Protein AF-A0A2G1X7U4-F1 (afdb_monomer_lite)

Radius of gyration: 25.73 Å; chains: 1; bounding box: 68×26×82 Å

Foldseek 3Di:
DEECALNEAQEEAACALPEQDDDPPPPDFSYECALYEYCYEAHNHQYEGAGYHCHLYEHCEEYELDLYEHNEEAHCHNYEANYEYENANYEYCAAYECDNYEHQEEYEPHQYEQNHDPDPDFSYECDQYEHLYEYEQDNYEGQGYEHDCYEANYEYEHHCYEAEEYENHLYEHCEEYELDNYEYCHEYELDNYEDNYEYENDCYEYNAAYACANYEANEEYEHALYEQNHDDPPDASAEHHQYEALEEYHCHNYEGAGYEQANYEALYEYHLAQYEHNEEAENHLYEHNEEYANDNYEYQYEYELDNYEALYEYHHDNYEYCAAYEPANYEHNEEYENALYEQNHDPPPPDFSYECHLYEHNYEAECHNYDGPGYHCHNYYYNDHYD

Secondary structure (DSSP, 8-state):
-EE-TT-EE-S-EE-TT-EE-----SS--SEE-TT-EE-S-EE-TT-EESSEE-TT-EESS-EE-TT-EESS-EE-TT-EE-S-EE-TT-EESS-EE-TT-EE-S-EE-TT-EE---SSSS-SEE-TT-EESS-EE-TT-EEEEEE-TT-EE-S-EE-TT-EEEEEE-TT-EE-S-EE-TT-EESS-EE-TT-EE-S-EE-TT-EESS-EE-TT-EE-S-EE-TT-EE--S-TTS-SEE-TT-EESS-EE-TT-EESSEE-TT-EESS-EE-TT-EESS-EE-TT-EESS-EE-TT-EESS-EE-TT-EE-S-EE-TT-EESS-EE-TT-EE-S-EE-TT-EE---S-SSS-SEE-TT-EE-S-EE-TT-B-SSEE-TT-EESS-B-

Structure (mmCIF, N/CA/C/O backbone):
data_AF-A0A2G1X7U4-F1
#
_entry.id   AF-A0A2G1X7U4-F1
#
loop_
_atom_site.group_PDB
_atom_site.id
_atom_site.type_symbol
_atom_site.label_atom_id
_atom_site.label_alt_id
_atom_site.label_comp_id
_atom_site.label_asym_id
_atom_site.label_entity_id
_atom_site.label_seq_id
_atom_site.pdbx_PDB_ins_code
_atom_site.Cartn_x
_atom_site.Cartn_y
_atom_site.Cartn_z
_atom_site.occupancy
_atom_site.B_iso_or_equiv
_atom_site.auth_seq_id
_atom_site.auth_comp_id
_atom_site.auth_asym_id
_atom_site.auth_atom_id
_atom_site.pdbx_PDB_model_num
ATOM 1 N N . ASP A 1 1 ? -12.579 -4.148 39.916 1.00 78.19 1 ASP A N 1
ATOM 2 C CA . ASP A 1 1 ? -13.042 -5.517 39.598 1.00 78.19 1 ASP A CA 1
ATOM 3 C C . ASP A 1 1 ? -14.572 -5.577 39.522 1.00 78.19 1 ASP A C 1
ATOM 5 O O . ASP A 1 1 ? -15.274 -5.595 40.541 1.00 78.19 1 ASP A O 1
ATOM 9 N N . ALA A 1 2 ? -15.110 -5.588 38.304 1.00 86.88 2 ALA A N 1
ATOM 10 C CA . ALA A 1 2 ? -16.515 -5.821 37.986 1.00 86.88 2 ALA A CA 1
ATOM 11 C C . ALA A 1 2 ? -16.632 -6.955 36.954 1.00 86.88 2 ALA A C 1
ATOM 13 O O . ALA A 1 2 ? -15.962 -6.942 35.933 1.00 86.88 2 ALA A O 1
ATOM 14 N N . ALA A 1 3 ? -17.506 -7.935 37.195 1.00 91.69 3 ALA A N 1
ATOM 15 C CA . ALA A 1 3 ? -17.655 -9.085 36.303 1.00 91.69 3 ALA A CA 1
ATOM 16 C C . ALA A 1 3 ? -19.049 -9.131 35.665 1.00 91.69 3 ALA A C 1
ATOM 18 O O . ALA A 1 3 ? -20.059 -9.331 36.349 1.00 91.69 3 ALA A O 1
ATOM 19 N N . PHE A 1 4 ? -19.077 -8.990 34.344 1.00 95.19 4 PHE A N 1
ATOM 20 C CA . PHE A 1 4 ? -20.229 -9.146 33.456 1.00 95.19 4 PHE A CA 1
ATOM 21 C C . PHE A 1 4 ? -20.041 -10.311 32.475 1.00 95.19 4 PHE A C 1
ATOM 23 O O . PHE A 1 4 ? -20.753 -10.393 31.476 1.00 95.19 4 PHE A O 1
ATOM 30 N N . GLU A 1 5 ? -19.125 -11.233 32.774 1.00 95.25 5 GLU A N 1
ATOM 31 C CA . GLU A 1 5 ? -18.880 -12.425 31.965 1.00 95.25 5 GLU A CA 1
ATOM 32 C C . GLU A 1 5 ? -20.196 -13.187 31.688 1.00 95.25 5 GLU A C 1
ATOM 34 O O . GLU A 1 5 ? -20.953 -13.525 32.612 1.00 95.25 5 GLU A O 1
ATOM 39 N N . ARG A 1 6 ? -20.488 -13.462 30.409 1.00 96.62 6 ARG A N 1
ATOM 40 C CA . ARG A 1 6 ? -21.728 -14.098 29.917 1.00 96.62 6 ARG A CA 1
ATOM 41 C C . ARG A 1 6 ? -23.016 -13.380 30.341 1.00 96.62 6 ARG A C 1
ATOM 43 O O . ARG A 1 6 ? -24.091 -13.993 30.378 1.00 96.62 6 ARG A O 1
ATOM 50 N N . ALA A 1 7 ? -22.947 -12.098 30.700 1.00 98.06 7 ALA A N 1
ATOM 51 C CA . ALA A 1 7 ? -24.128 -11.303 31.006 1.00 98.06 7 ALA A CA 1
ATOM 52 C C . ALA A 1 7 ? -24.942 -11.028 29.736 1.00 98.06 7 ALA A C 1
ATOM 54 O O . ALA A 1 7 ? -24.425 -10.992 28.626 1.00 98.06 7 ALA A O 1
ATOM 55 N N . THR A 1 8 ? -26.245 -10.805 29.896 1.00 98.56 8 THR A N 1
ATOM 56 C CA . THR A 1 8 ? -27.105 -10.353 28.797 1.00 98.56 8 THR A CA 1
ATOM 57 C C . THR A 1 8 ? -27.732 -9.017 29.155 1.00 98.56 8 THR A C 1
ATOM 59 O O . THR A 1 8 ? -28.554 -8.930 30.072 1.00 98.56 8 THR A O 1
ATOM 62 N N . PHE A 1 9 ? -27.393 -7.989 28.388 1.00 98.31 9 PHE A N 1
ATOM 63 C CA . PHE A 1 9 ? -27.995 -6.666 28.449 1.00 98.31 9 PHE A CA 1
ATOM 64 C C . PHE A 1 9 ? -29.134 -6.603 27.427 1.00 98.31 9 PHE A C 1
ATOM 66 O O . PHE A 1 9 ? -28.930 -6.391 26.236 1.00 98.31 9 PHE A O 1
ATOM 73 N N . ALA A 1 10 ? -30.358 -6.869 27.892 1.00 97.94 10 ALA A N 1
ATOM 74 C CA . ALA A 1 10 ? -31.540 -6.977 27.026 1.00 97.94 10 ALA A CA 1
ATOM 75 C C . ALA A 1 10 ? -32.120 -5.625 26.559 1.00 97.94 10 ALA A C 1
ATOM 77 O O . ALA A 1 10 ? -33.026 -5.606 25.730 1.00 97.94 10 ALA A O 1
ATOM 78 N N . GLY A 1 11 ? -31.662 -4.521 27.141 1.00 98.00 11 GLY A N 1
ATOM 79 C CA . GLY A 1 11 ? -31.997 -3.155 26.747 1.00 98.00 11 GLY A CA 1
ATOM 80 C C . GLY A 1 11 ? -30.747 -2.290 26.852 1.00 98.00 11 GLY A C 1
ATOM 81 O O . GLY A 1 11 ? -29.691 -2.811 27.211 1.00 98.00 11 GLY A O 1
ATOM 82 N N . VAL A 1 12 ? -30.888 -0.993 26.571 1.00 98.31 12 VAL A N 1
ATOM 83 C CA . VAL A 1 12 ? -29.768 -0.038 26.539 1.00 98.31 12 VAL A CA 1
ATOM 84 C C . VAL A 1 12 ? -28.864 -0.173 27.771 1.00 98.31 12 VAL A C 1
ATOM 86 O O . VAL A 1 12 ? -29.335 -0.059 28.910 1.00 98.31 12 VAL A O 1
ATOM 89 N N . ALA A 1 13 ? -27.571 -0.396 27.533 1.00 98.06 13 ALA A N 1
ATOM 90 C CA . ALA A 1 13 ? -26.530 -0.474 28.549 1.00 98.06 13 ALA A CA 1
ATOM 91 C C . ALA A 1 13 ? -25.643 0.770 28.458 1.00 98.06 13 ALA A C 1
ATOM 93 O O . ALA A 1 13 ? -24.971 0.988 27.460 1.00 98.06 13 ALA A O 1
ATOM 94 N N . SER A 1 14 ? -25.657 1.600 29.500 1.00 97.94 14 SER A N 1
ATOM 95 C CA . SER A 1 14 ? -24.893 2.848 29.537 1.00 97.94 14 SER A CA 1
ATOM 96 C C . SER A 1 14 ? -23.830 2.782 30.625 1.00 97.94 14 SER A C 1
ATOM 98 O O . SER A 1 14 ? -24.159 2.756 31.812 1.00 97.94 14 SER A O 1
ATOM 100 N N . PHE A 1 15 ? -22.579 2.860 30.196 1.00 97.62 15 PHE A N 1
ATOM 101 C CA . PHE A 1 15 ? -21.357 2.999 30.984 1.00 97.62 15 PHE A CA 1
ATOM 102 C C . PHE A 1 15 ? -20.657 4.337 30.709 1.00 97.62 15 PHE A C 1
ATOM 104 O O . PHE A 1 15 ? -19.469 4.476 30.967 1.00 97.62 15 PHE A O 1
ATOM 111 N N . ARG A 1 16 ? -21.387 5.338 30.198 1.00 97.81 16 ARG A N 1
ATOM 112 C CA . ARG A 1 16 ? -20.843 6.678 29.943 1.00 97.81 16 ARG A CA 1
ATOM 113 C C . ARG A 1 16 ? -20.094 7.235 31.151 1.00 97.81 16 ARG A C 1
ATOM 115 O O . ARG A 1 16 ? -20.699 7.388 32.218 1.00 97.81 16 ARG A O 1
ATOM 122 N N . GLY A 1 17 ? -18.829 7.603 30.961 1.00 96.31 17 GLY A N 1
ATOM 123 C CA . GLY A 1 17 ? -17.987 8.157 32.023 1.00 96.31 17 GLY A CA 1
ATOM 124 C C . GLY A 1 17 ? -17.745 7.201 33.191 1.00 96.31 17 GLY A C 1
ATOM 125 O O . GLY A 1 17 ? -17.478 7.669 34.297 1.00 96.31 17 GLY A O 1
ATOM 126 N N . ALA A 1 18 ? -17.964 5.896 33.006 1.00 96.25 18 ALA A N 1
ATOM 127 C CA . ALA A 1 18 ? -17.660 4.908 34.026 1.00 96.25 18 ALA A CA 1
ATOM 128 C C . ALA A 1 18 ? -16.146 4.719 34.115 1.00 96.25 18 ALA A C 1
ATOM 130 O O . ALA A 1 18 ? -15.477 4.632 33.096 1.00 96.25 18 ALA A O 1
ATOM 131 N N . GLU A 1 19 ? -15.644 4.631 35.338 1.00 95.00 19 GLU A N 1
ATOM 132 C CA . GLU A 1 19 ? -14.240 4.376 35.641 1.00 95.00 19 GLU A CA 1
ATOM 133 C C . GLU A 1 19 ? -14.145 2.970 36.238 1.00 95.00 19 GLU A C 1
ATOM 135 O O . GLU A 1 19 ? -14.834 2.652 37.221 1.00 95.00 19 GLU A O 1
ATOM 140 N N . PHE A 1 20 ? -13.340 2.118 35.613 1.00 89.88 20 PHE A N 1
ATOM 141 C CA . PHE A 1 20 ? -13.074 0.751 36.038 1.00 89.88 20 PHE A CA 1
ATOM 142 C C . PHE A 1 20 ? -11.609 0.635 36.469 1.00 89.88 20 PHE A C 1
ATOM 144 O O . PHE A 1 20 ? -10.761 0.208 35.698 1.00 89.88 20 PHE A O 1
ATOM 151 N N . ASP A 1 21 ? -11.352 1.020 37.720 1.00 82.06 21 ASP A N 1
ATOM 152 C CA . ASP A 1 21 ? -10.049 0.924 38.393 1.00 82.06 21 ASP A CA 1
ATOM 153 C C . ASP A 1 21 ? -10.112 -0.185 39.464 1.00 82.06 21 ASP A C 1
ATOM 155 O O . ASP A 1 21 ? -10.960 -0.154 40.375 1.00 82.06 21 ASP A O 1
ATOM 159 N N . GLY A 1 22 ? -9.274 -1.215 39.332 1.00 69.56 22 GLY A N 1
ATOM 160 C CA . GLY A 1 22 ? -9.121 -2.299 40.302 1.00 69.56 22 GLY A CA 1
ATOM 161 C C . GLY A 1 22 ? -7.674 -2.425 40.785 1.00 69.56 22 GLY A C 1
ATOM 162 O O . GLY A 1 22 ? -6.702 -2.296 40.058 1.00 69.56 22 GLY A O 1
ATOM 163 N N . GLY A 1 23 ? -7.512 -2.617 42.098 1.00 58.34 23 GLY A N 1
ATOM 164 C CA . GLY A 1 23 ? -6.202 -2.547 42.764 1.00 58.34 23 GLY A CA 1
ATOM 165 C C . GLY A 1 23 ? -5.520 -3.897 43.005 1.00 58.34 23 GLY A C 1
ATOM 166 O O . GLY A 1 23 ? -4.419 -3.938 43.577 1.00 58.34 23 GLY A O 1
ATOM 167 N N . ASP A 1 24 ? -6.168 -5.007 42.650 1.00 56.66 24 ASP A N 1
ATOM 168 C CA . ASP A 1 24 ? -5.635 -6.345 42.880 1.00 56.66 24 ASP A CA 1
ATOM 169 C C . ASP A 1 24 ? -4.816 -6.774 41.655 1.00 56.66 24 ASP A C 1
ATOM 171 O O . ASP A 1 24 ? -5.318 -7.348 40.704 1.00 56.66 24 ASP A O 1
ATOM 175 N N . ASN A 1 25 ? -3.506 -6.499 41.738 1.00 51.19 25 ASN A N 1
ATOM 176 C CA . ASN A 1 25 ? -2.413 -6.845 40.810 1.00 51.19 25 ASN A CA 1
ATOM 177 C C . ASN A 1 25 ? -2.255 -8.373 40.562 1.00 51.19 25 ASN A C 1
ATOM 179 O O . ASN A 1 25 ? -1.160 -8.935 40.714 1.00 51.19 25 ASN A O 1
ATOM 183 N N . VAL A 1 26 ? -3.340 -9.106 40.313 1.00 49.91 26 VAL A N 1
ATOM 184 C CA . VAL A 1 26 ? -3.376 -10.570 40.335 1.00 49.91 26 VAL A CA 1
ATOM 185 C C . VAL A 1 26 ? -4.228 -11.140 39.198 1.00 49.91 26 VAL A C 1
ATOM 187 O O . VAL A 1 26 ? -5.136 -11.912 39.447 1.00 49.91 26 VAL A O 1
ATOM 190 N N . ARG A 1 27 ? -3.822 -10.900 37.946 1.00 51.09 27 ARG A N 1
ATOM 191 C CA . ARG A 1 27 ? -4.238 -11.690 36.762 1.00 51.09 27 ARG A CA 1
ATOM 192 C C . ARG A 1 27 ? -5.734 -11.681 36.396 1.00 51.09 27 ARG A C 1
ATOM 194 O O . ARG A 1 27 ? -6.113 -12.503 35.568 1.00 51.09 27 ARG A O 1
ATOM 201 N N . ASP A 1 28 ? -6.545 -10.826 37.006 1.00 59.38 28 ASP A N 1
ATOM 202 C CA . ASP A 1 28 ? -7.973 -10.701 36.713 1.00 59.38 28 ASP A CA 1
ATOM 203 C C . ASP A 1 28 ? -8.218 -9.289 36.153 1.00 59.38 28 ASP A C 1
ATOM 205 O O . ASP A 1 28 ? -7.684 -8.326 36.701 1.00 59.38 28 ASP A O 1
ATOM 209 N N . ASP A 1 29 ? -8.996 -9.179 35.073 1.00 68.62 29 ASP A N 1
ATOM 210 C CA . ASP A 1 29 ? -9.354 -7.897 34.451 1.00 68.62 29 ASP A CA 1
ATOM 211 C C . ASP A 1 29 ? -10.144 -7.011 35.432 1.00 68.62 29 ASP A C 1
ATOM 213 O O . ASP A 1 29 ? -11.029 -7.497 36.155 1.00 68.62 29 ASP A O 1
ATOM 217 N N . ASP A 1 30 ? -9.914 -5.694 35.424 1.00 85.00 30 ASP A N 1
ATOM 218 C CA . ASP A 1 30 ? -10.662 -4.769 36.287 1.00 85.00 30 ASP A CA 1
ATOM 219 C C . ASP A 1 30 ? -12.137 -4.728 35.932 1.00 85.00 30 ASP A C 1
ATOM 221 O O . ASP A 1 30 ? -13.002 -4.560 36.808 1.00 85.00 30 ASP A O 1
ATOM 225 N N . VAL A 1 31 ? -12.429 -4.933 34.651 1.00 92.62 31 VAL A N 1
ATOM 226 C CA . VAL A 1 31 ? -13.755 -5.273 34.175 1.00 92.62 31 VAL A CA 1
ATOM 227 C C . VAL A 1 31 ? -13.698 -6.358 33.108 1.00 92.62 31 VAL A C 1
ATOM 229 O O . VAL A 1 31 ? -12.947 -6.277 32.144 1.00 92.62 31 VAL A O 1
ATOM 232 N N . THR A 1 32 ? -14.562 -7.362 33.249 1.00 94.56 32 THR A N 1
ATOM 233 C CA . THR A 1 32 ? -14.768 -8.369 32.204 1.00 94.56 32 THR A CA 1
ATOM 234 C C . THR A 1 32 ? -16.203 -8.350 31.691 1.00 94.56 32 THR A C 1
ATOM 236 O O . THR A 1 32 ? -17.170 -8.433 32.454 1.00 94.56 32 THR A O 1
ATOM 239 N N . PHE A 1 33 ? -16.325 -8.259 30.376 1.00 97.56 33 PHE A N 1
ATOM 240 C CA . PHE A 1 33 ? -17.496 -8.451 29.532 1.00 97.56 33 PHE A CA 1
ATOM 241 C C . PHE A 1 33 ? -17.323 -9.678 28.625 1.00 97.56 33 PHE A C 1
ATOM 243 O O . PHE A 1 33 ? -18.031 -9.792 27.625 1.00 97.56 33 PHE A O 1
ATOM 250 N N . ALA A 1 34 ? -16.424 -10.604 28.973 1.00 97.62 34 ALA A N 1
ATOM 251 C CA . ALA A 1 34 ? -16.176 -11.790 28.165 1.00 97.62 34 ALA A CA 1
ATOM 252 C C . ALA A 1 34 ? -17.476 -12.580 27.914 1.00 97.62 34 ALA A C 1
ATOM 254 O O . ALA A 1 34 ? -18.278 -12.797 28.831 1.00 97.62 34 ALA A O 1
ATOM 255 N N . ASP A 1 35 ? -17.727 -12.969 26.666 1.00 98.31 35 ASP A N 1
ATOM 256 C CA . ASP A 1 35 ? -18.961 -13.606 26.186 1.00 98.31 35 ASP A CA 1
ATOM 257 C C . ASP A 1 35 ? -20.264 -12.831 26.516 1.00 98.31 35 ASP A C 1
ATOM 259 O O . ASP A 1 35 ? -21.364 -13.406 26.518 1.00 98.31 35 ASP A O 1
ATOM 263 N N . ALA A 1 36 ? -20.196 -11.541 26.866 1.00 98.62 36 ALA A N 1
ATOM 264 C CA . ALA A 1 36 ? -21.387 -10.754 27.171 1.00 98.62 36 ALA A CA 1
ATOM 265 C C . ALA A 1 36 ? -22.186 -10.448 25.897 1.00 98.62 36 ALA A C 1
ATOM 267 O O . ALA A 1 36 ? -21.638 -10.200 24.828 1.00 98.62 36 ALA A O 1
ATOM 268 N N . ALA A 1 37 ? -23.512 -10.418 26.014 1.00 98.69 37 ALA A N 1
ATOM 269 C CA . ALA A 1 37 ? -24.413 -10.109 24.910 1.00 98.69 37 ALA A CA 1
ATOM 270 C C . ALA A 1 37 ? -25.155 -8.790 25.155 1.00 98.69 37 ALA A C 1
ATOM 272 O O . ALA A 1 37 ? -25.981 -8.688 26.069 1.00 98.69 37 ALA A O 1
ATOM 273 N N . PHE A 1 38 ? -24.917 -7.807 24.293 1.00 98.75 38 PHE A N 1
ATOM 274 C CA . PHE A 1 38 ? -25.607 -6.523 24.240 1.00 98.75 38 PHE A CA 1
ATOM 275 C C . PHE A 1 38 ? -26.656 -6.561 23.127 1.00 98.75 38 PHE A C 1
ATOM 277 O O . PHE A 1 38 ? -26.349 -6.438 21.943 1.00 98.75 38 PHE A O 1
ATOM 284 N N . ALA A 1 39 ? -27.918 -6.786 23.503 1.00 98.50 39 ALA A N 1
ATOM 285 C CA . ALA A 1 39 ? -29.023 -6.927 22.548 1.00 98.50 39 ALA A CA 1
ATOM 286 C C . ALA A 1 39 ? -29.573 -5.578 22.042 1.00 98.50 39 ALA A C 1
ATOM 288 O O . ALA A 1 39 ? -30.349 -5.543 21.083 1.00 98.50 39 ALA A O 1
ATOM 289 N N . ASP A 1 40 ? -29.211 -4.493 22.718 1.00 98.50 40 ASP A N 1
ATOM 290 C CA . ASP A 1 40 ? -29.579 -3.112 22.417 1.00 98.50 40 ASP A CA 1
ATOM 291 C C . ASP A 1 40 ? -28.322 -2.227 22.515 1.00 98.50 40 ASP A C 1
ATOM 293 O O . ASP A 1 40 ? -27.234 -2.752 22.748 1.00 98.50 40 ASP A O 1
ATOM 297 N N . GLU A 1 41 ? -28.461 -0.917 22.314 1.00 98.56 41 GLU A N 1
ATOM 298 C CA . GLU A 1 41 ? -27.335 0.034 22.319 1.00 98.56 41 GLU A CA 1
ATOM 299 C C . GLU A 1 41 ? -26.428 -0.119 23.557 1.00 98.56 41 GLU A C 1
ATOM 301 O O . GLU A 1 41 ? -26.911 -0.204 24.696 1.00 98.56 41 GLU A O 1
ATOM 306 N N . ALA A 1 42 ? -25.113 -0.131 23.322 1.00 98.69 42 ALA A N 1
ATOM 307 C CA . ALA A 1 42 ? -24.078 -0.178 24.352 1.00 98.69 42 ALA A CA 1
ATOM 308 C C . ALA A 1 42 ? -23.234 1.102 24.289 1.00 98.69 42 ALA A C 1
ATOM 310 O O . ALA A 1 42 ? -22.624 1.407 23.270 1.00 98.69 42 ALA A O 1
ATOM 311 N N . ASP A 1 43 ? -23.223 1.871 25.371 1.00 98.69 43 ASP A N 1
ATOM 312 C CA . ASP A 1 43 ? -22.647 3.215 25.389 1.00 98.69 43 ASP A CA 1
ATOM 313 C C . ASP A 1 43 ? -21.561 3.326 26.461 1.00 98.69 43 ASP A C 1
ATOM 315 O O . ASP A 1 43 ? -21.864 3.476 27.647 1.00 98.69 43 ASP A O 1
ATOM 319 N N . PHE A 1 44 ? -20.305 3.256 26.031 1.00 98.56 44 PHE A N 1
ATOM 320 C CA . PHE A 1 44 ? -19.091 3.418 26.830 1.00 98.56 44 PHE A CA 1
ATOM 321 C C . PHE A 1 44 ? -18.443 4.791 26.623 1.00 98.56 44 PHE A C 1
ATOM 323 O O . PHE A 1 44 ? -17.288 4.967 26.978 1.00 98.56 44 PHE A O 1
ATOM 330 N N . TYR A 1 45 ? -19.156 5.782 26.079 1.00 98.38 45 TYR A N 1
ATOM 331 C CA . TYR A 1 45 ? -18.591 7.106 25.804 1.00 98.38 45 TYR A CA 1
ATOM 332 C C . TYR A 1 45 ? -17.830 7.695 27.007 1.00 98.38 45 TYR A C 1
ATOM 334 O O . TYR A 1 45 ? -18.411 7.847 28.092 1.00 98.38 45 TYR A O 1
ATOM 342 N N . CYS A 1 46 ? -16.567 8.076 26.803 1.00 97.88 46 CYS A N 1
ATOM 343 C CA . CYS A 1 46 ? -15.656 8.563 27.848 1.00 97.88 46 CYS A CA 1
ATOM 344 C C . CYS A 1 46 ? -15.485 7.628 29.058 1.00 97.88 46 CYS A C 1
ATOM 346 O O . CYS A 1 46 ? -15.247 8.115 30.161 1.00 97.88 46 CYS A O 1
ATOM 348 N N . ALA A 1 47 ? -15.676 6.318 28.906 1.00 97.94 47 ALA A N 1
ATOM 349 C CA . ALA A 1 47 ? -15.312 5.369 29.951 1.00 97.94 47 ALA A CA 1
ATOM 350 C C . ALA A 1 47 ? -13.783 5.242 30.065 1.00 97.94 47 ALA A C 1
ATOM 352 O O . ALA A 1 47 ? -13.065 5.358 29.071 1.00 97.94 47 ALA A O 1
ATOM 353 N N . GLU A 1 48 ? -13.319 5.000 31.284 1.00 97.44 48 GLU A N 1
ATOM 354 C CA . GLU A 1 48 ? -11.915 4.794 31.630 1.00 97.44 48 GLU A CA 1
ATOM 355 C C . GLU A 1 48 ? -11.744 3.353 32.119 1.00 97.44 48 GLU A C 1
ATOM 357 O O . GLU A 1 48 ? -12.483 2.888 32.998 1.00 97.44 48 GLU A O 1
ATOM 362 N N . PHE A 1 49 ? -10.787 2.650 31.528 1.00 94.38 49 PHE A N 1
ATOM 363 C CA . PHE A 1 49 ? -10.461 1.262 31.813 1.00 94.38 49 PHE A CA 1
ATOM 364 C C . PHE A 1 49 ? -8.985 1.163 32.169 1.00 94.38 49 PHE A C 1
ATOM 366 O O . PHE A 1 49 ? -8.153 1.671 31.426 1.00 94.38 49 PHE A O 1
ATOM 373 N N . GLU A 1 50 ? -8.656 0.497 33.271 1.00 90.81 50 GLU A N 1
ATOM 374 C CA . GLU A 1 50 ? -7.279 0.064 33.505 1.00 90.81 50 GLU A CA 1
ATOM 375 C C . GLU A 1 50 ? -7.053 -1.261 32.751 1.00 90.81 50 GLU A C 1
ATOM 377 O O . GLU A 1 50 ? -6.446 -1.216 31.696 1.00 90.81 50 GLU A O 1
ATOM 382 N N . TYR A 1 51 ? -7.665 -2.387 33.133 1.00 89.81 51 TYR A N 1
ATOM 383 C CA . TYR A 1 51 ? -7.720 -3.598 32.282 1.00 89.81 51 TYR A CA 1
ATOM 384 C C . TYR A 1 51 ? -9.161 -3.957 31.903 1.00 89.81 51 TYR A C 1
ATOM 386 O O . TYR A 1 51 ? -10.031 -4.074 32.779 1.00 89.81 51 TYR A O 1
ATOM 394 N N . ALA A 1 52 ? -9.437 -4.164 30.612 1.00 93.81 52 ALA A N 1
ATOM 395 C CA . ALA A 1 52 ? -10.785 -4.472 30.142 1.00 93.81 52 ALA A CA 1
ATOM 396 C C . ALA A 1 52 ? -10.837 -5.609 29.126 1.00 93.81 52 ALA A C 1
ATOM 398 O O . ALA A 1 52 ? -10.245 -5.557 28.053 1.00 93.81 52 ALA A O 1
ATOM 399 N N . ASN A 1 53 ? -11.667 -6.599 29.441 1.00 95.94 53 ASN A N 1
ATOM 400 C CA . ASN A 1 53 ? -11.860 -7.779 28.615 1.00 95.94 53 ASN A CA 1
ATOM 401 C C . ASN A 1 53 ? -13.258 -7.800 27.992 1.00 95.94 53 ASN A C 1
ATOM 403 O O . ASN A 1 53 ? -14.267 -7.869 28.691 1.00 95.94 53 ASN A O 1
ATOM 407 N N . PHE A 1 54 ? -13.308 -7.781 26.670 1.00 98.12 54 PHE A N 1
ATOM 408 C CA . PHE A 1 54 ? -14.474 -7.909 25.801 1.00 98.12 54 PHE A CA 1
ATOM 409 C C . PHE A 1 54 ? -14.380 -9.151 24.895 1.00 98.12 54 PHE A C 1
ATOM 4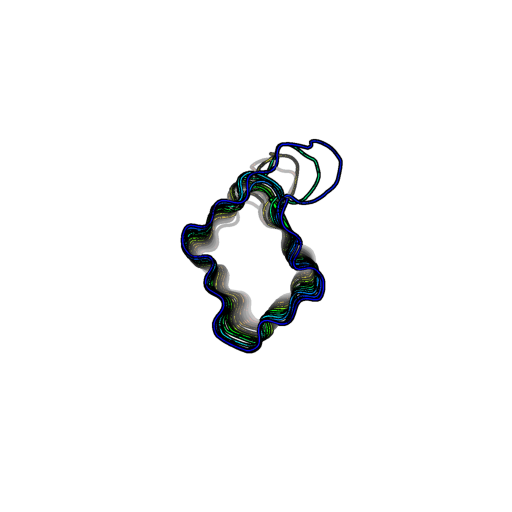11 O O . PHE A 1 54 ? -15.090 -9.220 23.889 1.00 98.12 54 PHE A O 1
ATOM 418 N N . GLU A 1 55 ? -13.557 -10.143 25.252 1.00 98.31 55 GLU A N 1
ATOM 419 C CA . GLU A 1 55 ? -13.367 -11.380 24.490 1.00 98.31 55 GLU A CA 1
ATOM 420 C C . GLU A 1 55 ? -14.721 -12.047 24.192 1.00 98.31 55 GLU A C 1
ATOM 422 O O . GLU A 1 55 ? -15.524 -12.308 25.091 1.00 98.31 55 GLU A O 1
ATOM 427 N N . GLY A 1 56 ? -15.030 -12.295 22.922 1.00 98.56 56 GLY A N 1
ATOM 428 C CA . GLY A 1 56 ? -16.283 -12.927 22.500 1.00 98.56 56 GLY A CA 1
ATOM 429 C C . GLY A 1 56 ? -17.553 -12.106 22.776 1.00 98.56 56 GLY A C 1
ATOM 430 O O . GLY A 1 56 ? -18.667 -12.617 22.602 1.00 98.56 56 GLY A O 1
ATOM 431 N N . ALA A 1 57 ? -17.436 -10.845 23.210 1.00 98.75 57 ALA A N 1
ATOM 432 C CA . ALA A 1 57 ? -18.588 -9.987 23.458 1.00 98.75 57 ALA A CA 1
ATOM 433 C C . ALA A 1 57 ? -19.354 -9.712 22.154 1.00 98.75 57 ALA A C 1
ATOM 435 O O . ALA A 1 57 ? -18.781 -9.475 21.092 1.00 98.75 57 ALA A O 1
ATOM 436 N N . ALA A 1 58 ? -20.683 -9.724 22.224 1.00 98.88 58 ALA A N 1
ATOM 437 C CA . ALA A 1 58 ? -21.558 -9.557 21.072 1.00 98.88 58 ALA A CA 1
ATOM 438 C C . ALA A 1 58 ? -22.406 -8.288 21.193 1.00 98.88 58 ALA A C 1
ATOM 440 O O . ALA A 1 58 ? -23.223 -8.166 22.108 1.00 98.88 58 ALA A O 1
ATOM 441 N N . PHE A 1 59 ? -22.284 -7.390 20.216 1.00 98.81 59 PHE A N 1
ATOM 442 C CA . PHE A 1 59 ? -23.014 -6.125 20.133 1.00 98.81 59 PHE A CA 1
ATOM 443 C C . PHE A 1 59 ? -24.005 -6.161 18.962 1.00 98.81 59 PHE A C 1
ATOM 445 O O . PHE A 1 59 ? -23.624 -6.071 17.799 1.00 98.81 59 PHE A O 1
ATOM 452 N N . GLU A 1 60 ? -25.299 -6.340 19.246 1.00 98.69 60 GLU A N 1
ATOM 453 C CA . GLU A 1 60 ? -26.358 -6.483 18.224 1.00 98.69 60 GLU A CA 1
ATOM 454 C C . GLU A 1 60 ? -26.821 -5.146 17.620 1.00 98.69 60 GLU A C 1
ATOM 456 O O . GLU A 1 60 ? -27.483 -5.105 16.580 1.00 98.69 60 GLU A O 1
ATOM 461 N N . ARG A 1 61 ? -26.536 -4.052 18.319 1.00 98.62 61 ARG A N 1
ATOM 462 C CA . ARG A 1 61 ? -26.917 -2.668 18.015 1.00 98.62 61 ARG A CA 1
ATOM 463 C C . ARG A 1 61 ? -25.687 -1.773 18.170 1.00 98.62 61 ARG A C 1
ATOM 465 O O . ARG A 1 61 ? -24.651 -2.298 18.576 1.00 98.62 61 ARG A O 1
ATOM 472 N N . PRO A 1 62 ? -25.776 -0.475 17.825 1.00 98.75 62 PRO A N 1
ATOM 473 C CA . PRO A 1 62 ? -24.620 0.401 17.895 1.00 98.75 62 PRO A CA 1
ATOM 474 C C . PRO A 1 62 ? -23.898 0.334 19.245 1.00 98.75 62 PRO A C 1
ATOM 476 O O . PRO A 1 62 ? -24.544 0.344 20.301 1.00 98.75 62 PRO A O 1
ATOM 479 N N . ALA A 1 63 ? -22.572 0.241 19.181 1.00 98.69 63 ALA A N 1
ATOM 480 C CA . ALA A 1 63 ? -21.676 0.211 20.325 1.00 98.69 63 ALA A CA 1
ATOM 481 C C . ALA A 1 63 ? -20.699 1.390 20.238 1.00 98.69 63 ALA A C 1
ATOM 483 O O . ALA A 1 63 ? -19.969 1.541 19.258 1.00 98.69 63 ALA A O 1
ATOM 484 N N . THR A 1 64 ? -20.703 2.241 21.258 1.00 98.50 64 THR A N 1
ATOM 485 C CA . THR A 1 64 ? -19.873 3.447 21.305 1.00 98.50 64 THR A CA 1
ATOM 486 C C . THR A 1 64 ? -18.791 3.300 22.362 1.00 98.50 64 THR A C 1
ATOM 488 O O . THR A 1 64 ? -19.104 3.224 23.544 1.00 98.50 64 THR A O 1
ATOM 491 N N . PHE A 1 65 ? -17.542 3.347 21.918 1.00 98.62 65 PHE A N 1
ATOM 492 C CA . PHE A 1 65 ? -16.297 3.489 22.678 1.00 98.62 65 PHE A CA 1
ATOM 493 C C . PHE A 1 65 ? -15.617 4.829 22.342 1.00 98.62 65 PHE A C 1
ATOM 495 O O . PHE A 1 65 ? -14.412 4.990 22.456 1.00 98.62 65 PHE A O 1
ATOM 502 N N . GLU A 1 66 ? -16.388 5.811 21.877 1.00 98.50 66 GLU A N 1
ATOM 503 C CA . GLU A 1 66 ? -15.849 7.123 21.527 1.00 98.50 66 GLU A CA 1
ATOM 504 C C . GLU A 1 66 ? -15.238 7.805 22.761 1.00 98.50 66 GLU A C 1
ATOM 506 O O . GLU A 1 66 ? -15.857 7.855 23.836 1.00 98.50 66 GLU A O 1
ATOM 511 N N . ALA A 1 67 ? -14.034 8.350 22.579 1.00 98.00 67 ALA A N 1
ATOM 512 C CA . ALA A 1 67 ? -13.252 9.028 23.606 1.00 98.00 67 ALA A CA 1
ATOM 513 C C . ALA A 1 67 ? -13.016 8.193 24.881 1.00 98.00 67 ALA A C 1
ATOM 515 O O . ALA A 1 67 ? -12.882 8.763 25.966 1.00 98.00 67 ALA A O 1
ATOM 516 N N . THR A 1 68 ? -13.018 6.858 24.783 1.00 98.31 68 THR A N 1
ATOM 517 C CA . THR A 1 68 ? -12.610 5.980 25.889 1.00 98.31 68 THR A CA 1
ATOM 518 C C . THR A 1 68 ? -11.104 5.982 26.067 1.00 98.31 68 THR A C 1
ATOM 520 O O . THR A 1 68 ? -10.359 6.121 25.098 1.00 98.31 68 THR A O 1
ATOM 523 N N . HIS A 1 69 ? -10.658 5.744 27.294 1.00 97.44 69 HIS A N 1
ATOM 524 C CA . HIS A 1 69 ? -9.245 5.585 27.611 1.00 97.44 69 HIS A CA 1
ATOM 525 C C . HIS A 1 69 ? -9.003 4.210 28.232 1.00 97.44 69 HIS A C 1
ATOM 527 O O . HIS A 1 69 ? -9.643 3.865 29.225 1.00 97.44 69 HIS A O 1
ATOM 533 N N . PHE A 1 70 ? -8.100 3.444 27.628 1.00 94.81 70 PHE A N 1
ATOM 534 C CA . PHE A 1 70 ? -7.571 2.185 28.140 1.00 94.81 70 PHE A CA 1
ATOM 535 C C . PHE A 1 70 ? -6.135 2.436 28.607 1.00 94.81 70 PHE A C 1
ATOM 537 O O . PHE A 1 70 ? -5.262 2.732 27.791 1.00 94.81 70 PHE A O 1
ATOM 544 N N . ALA A 1 71 ? -5.917 2.417 29.921 1.00 92.94 71 ALA A N 1
ATOM 545 C CA . ALA A 1 71 ? -4.611 2.639 30.537 1.00 92.94 71 ALA A CA 1
ATOM 546 C C . ALA A 1 71 ? -3.743 1.367 30.565 1.00 92.94 71 ALA A C 1
ATOM 548 O O . ALA A 1 71 ? -2.520 1.477 30.573 1.00 92.94 71 ALA A O 1
ATOM 549 N N . GLY A 1 72 ? -4.379 0.197 30.573 1.00 90.56 72 GLY A N 1
ATOM 550 C CA . GLY A 1 72 ? -3.797 -1.132 30.390 1.00 90.56 72 GLY A CA 1
ATOM 551 C C . GLY A 1 72 ? -4.520 -1.891 29.268 1.00 90.56 72 GLY A C 1
ATOM 552 O O . GLY A 1 72 ? -5.232 -1.287 28.459 1.00 90.56 72 GLY A O 1
ATOM 553 N N . GLU A 1 73 ? -4.333 -3.214 29.220 1.00 90.62 73 GLU A N 1
ATOM 554 C CA . GLU A 1 73 ? -4.763 -4.051 28.090 1.00 90.62 73 GLU A CA 1
ATOM 555 C C . GLU A 1 73 ? -6.275 -3.950 27.780 1.00 90.62 73 GLU A C 1
ATOM 557 O O . GLU A 1 73 ? -7.142 -4.055 28.664 1.00 90.62 73 GLU A O 1
ATOM 562 N N . GLY A 1 74 ? -6.592 -3.801 26.489 1.00 94.25 74 GLY A N 1
ATOM 563 C CA . GLY A 1 74 ? -7.950 -3.832 25.940 1.00 94.25 74 GLY A CA 1
ATOM 564 C C . GLY A 1 74 ? -8.171 -5.048 25.038 1.00 94.25 74 GLY A C 1
ATOM 565 O O . GLY A 1 74 ? -7.761 -5.052 23.878 1.00 94.25 74 GLY A O 1
ATOM 566 N N . ASP A 1 75 ? -8.860 -6.074 25.538 1.00 96.38 75 ASP A N 1
ATOM 567 C CA . ASP A 1 75 ? -9.065 -7.328 24.804 1.00 96.38 75 ASP A CA 1
ATOM 568 C C . ASP A 1 75 ? -10.432 -7.379 24.113 1.00 96.38 75 ASP A C 1
ATOM 570 O O . ASP A 1 75 ? -11.462 -7.485 24.766 1.00 96.38 75 ASP A O 1
ATOM 574 N N . PHE A 1 76 ? -10.457 -7.345 22.786 1.00 98.44 76 PHE A N 1
ATOM 575 C CA . PHE A 1 76 ? -11.642 -7.474 21.932 1.00 98.44 76 PHE A CA 1
ATOM 576 C C . PHE A 1 76 ? -11.578 -8.713 21.029 1.00 98.44 76 PHE A C 1
ATOM 578 O O . PHE A 1 76 ? -12.267 -8.766 20.002 1.00 98.44 76 PHE A O 1
ATOM 585 N N . ARG A 1 77 ? -10.775 -9.721 21.383 1.00 98.38 77 ARG A N 1
ATOM 586 C CA . ARG A 1 77 ? -10.660 -10.947 20.583 1.00 98.38 77 ARG A CA 1
ATOM 587 C C . ARG A 1 77 ? -12.006 -11.623 20.407 1.00 98.38 77 ARG A C 1
ATOM 589 O O . ARG A 1 77 ? -12.824 -11.645 21.322 1.00 98.38 77 ARG A O 1
ATOM 596 N N . ASP A 1 78 ? -12.268 -12.149 19.216 1.00 98.62 78 ASP A N 1
ATOM 597 C CA . ASP A 1 78 ? -13.540 -12.800 18.868 1.00 98.62 78 ASP A CA 1
ATOM 598 C C . ASP A 1 78 ? -14.804 -11.922 19.071 1.00 98.62 78 ASP A C 1
ATOM 600 O O . ASP A 1 78 ? -15.937 -12.416 18.965 1.00 98.62 78 ASP A O 1
ATOM 604 N N . ALA A 1 79 ? -14.663 -10.619 19.355 1.00 98.81 79 ALA A N 1
ATOM 605 C CA . ALA A 1 79 ? -15.802 -9.738 19.571 1.00 98.81 79 ALA A CA 1
ATOM 606 C C . ALA A 1 79 ? -16.614 -9.575 18.278 1.00 98.81 79 ALA A C 1
ATOM 608 O O . ALA A 1 79 ? -16.087 -9.445 17.172 1.00 98.81 79 ALA A O 1
ATOM 609 N N . ALA A 1 80 ? -17.939 -9.568 18.407 1.00 98.88 80 ALA A N 1
ATOM 610 C CA . ALA A 1 80 ? -18.864 -9.507 17.284 1.00 98.88 80 ALA A CA 1
ATOM 611 C C . ALA A 1 80 ? -19.689 -8.217 17.312 1.00 98.88 80 ALA A C 1
ATOM 613 O O . ALA A 1 80 ? -20.738 -8.145 17.962 1.00 98.88 80 ALA A O 1
ATOM 614 N N . PHE A 1 81 ? -19.272 -7.228 16.527 1.00 98.81 81 PHE A N 1
ATOM 615 C CA . PHE A 1 81 ? -19.987 -5.975 16.302 1.00 98.81 81 PHE A CA 1
ATOM 616 C C . PHE A 1 81 ? -20.950 -6.131 15.123 1.00 98.81 81 PHE A C 1
ATOM 618 O O . PHE A 1 81 ? -20.563 -6.091 13.956 1.00 98.81 81 PHE A O 1
ATOM 625 N N . ARG A 1 82 ? -22.231 -6.382 15.412 1.00 98.62 82 ARG A N 1
ATOM 626 C CA . ARG A 1 82 ? -23.275 -6.544 14.385 1.00 98.62 82 ARG A CA 1
ATOM 627 C C . ARG A 1 82 ? -23.967 -5.241 13.998 1.00 98.62 82 ARG A C 1
ATOM 629 O O . ARG A 1 82 ? -24.539 -5.187 12.914 1.00 98.62 82 ARG A O 1
ATOM 636 N N . GLY A 1 83 ? -23.967 -4.255 14.891 1.00 98.25 83 GLY A N 1
ATOM 637 C CA . GLY A 1 83 ? -24.299 -2.867 14.573 1.00 98.25 83 GLY A CA 1
ATOM 638 C C . GLY A 1 83 ? -23.037 -2.027 14.391 1.00 98.25 83 GLY A C 1
ATOM 639 O O . GLY A 1 83 ? -21.929 -2.544 14.522 1.00 98.25 83 GLY A O 1
ATOM 640 N N . GLU A 1 84 ? -23.226 -0.735 14.122 1.00 98.69 84 GLU A N 1
ATOM 641 C CA . GLU A 1 84 ? -22.130 0.236 14.013 1.00 98.69 84 GLU A CA 1
ATOM 642 C C . GLU A 1 84 ? -21.258 0.237 15.281 1.00 98.69 84 GLU A C 1
ATOM 644 O O . GLU A 1 84 ? -21.777 0.280 16.400 1.00 98.69 84 GLU A O 1
ATOM 649 N N . ALA A 1 85 ? -19.940 0.207 15.109 1.00 98.69 85 ALA A N 1
ATOM 650 C CA . ALA A 1 85 ? -18.976 0.310 16.198 1.00 98.69 85 ALA A CA 1
ATOM 651 C C . ALA A 1 85 ? -18.152 1.582 16.018 1.00 98.69 85 ALA A C 1
ATOM 653 O O . ALA A 1 85 ? -17.604 1.825 14.947 1.00 98.69 85 ALA A O 1
ATOM 654 N N . THR A 1 86 ? -18.050 2.404 17.056 1.00 98.62 86 THR A N 1
ATOM 655 C CA . THR A 1 86 ? -17.166 3.573 17.019 1.00 98.62 86 THR A CA 1
ATOM 656 C C . THR A 1 86 ? -16.216 3.553 18.198 1.00 98.62 86 THR A C 1
ATOM 658 O O . THR A 1 86 ? -16.651 3.484 19.342 1.00 98.62 86 THR A O 1
ATOM 661 N N . PHE A 1 87 ? -14.932 3.633 17.888 1.00 98.62 87 PHE A N 1
ATOM 662 C CA . PHE A 1 87 ? -13.810 3.849 18.790 1.00 98.62 87 PHE A CA 1
ATOM 663 C C . PHE A 1 87 ? -13.211 5.239 18.567 1.00 98.62 87 PHE A C 1
ATOM 665 O O . PHE A 1 87 ? -12.104 5.489 19.007 1.00 98.62 87 PHE A O 1
ATOM 672 N N . ALA A 1 88 ? -13.906 6.141 17.862 1.00 98.31 88 ALA A N 1
ATOM 673 C CA . ALA A 1 88 ? -13.339 7.427 17.470 1.00 98.31 88 ALA A CA 1
ATOM 674 C C . ALA A 1 88 ? -12.742 8.185 18.669 1.00 98.31 88 ALA A C 1
ATOM 676 O O . ALA A 1 88 ? -13.380 8.279 19.724 1.00 98.31 88 ALA A O 1
ATOM 677 N N . GLU A 1 89 ? -11.535 8.724 18.495 1.00 97.81 89 GLU A N 1
ATOM 678 C CA . GLU A 1 89 ? -10.781 9.451 19.529 1.00 97.81 89 GLU A CA 1
ATOM 679 C C . GLU A 1 89 ? -10.499 8.627 20.803 1.00 97.81 89 GLU A C 1
ATOM 681 O O . GLU A 1 89 ? -10.235 9.192 21.868 1.00 97.81 89 GLU A O 1
ATOM 686 N N . ALA A 1 90 ? -10.619 7.297 20.746 1.00 98.12 90 ALA A N 1
ATOM 687 C CA . ALA A 1 90 ? -10.189 6.436 21.837 1.00 98.12 90 ALA A CA 1
ATOM 688 C C . ALA A 1 90 ? -8.661 6.412 21.928 1.00 98.12 90 ALA A C 1
ATOM 690 O O . ALA A 1 90 ? -7.947 6.607 20.944 1.00 98.12 90 ALA A O 1
ATOM 691 N N . ARG A 1 91 ? -8.167 6.130 23.128 1.00 97.19 91 ARG A N 1
ATOM 692 C CA . ARG A 1 91 ? -6.740 6.030 23.409 1.00 97.19 91 ARG A CA 1
ATOM 693 C C . ARG A 1 91 ? -6.439 4.733 24.138 1.00 97.19 91 ARG A C 1
ATOM 695 O O . ARG A 1 91 ? -7.073 4.450 25.157 1.00 97.19 91 ARG A O 1
ATOM 702 N N . PHE A 1 92 ? -5.451 4.007 23.638 1.00 95.62 92 PHE A N 1
ATOM 703 C CA . PHE A 1 92 ? -4.901 2.794 24.227 1.00 95.62 92 PHE A CA 1
ATOM 704 C C . PHE A 1 92 ? -3.436 3.067 24.585 1.00 95.62 92 PHE A C 1
ATOM 706 O O . PHE A 1 92 ? -2.597 3.264 23.704 1.00 95.62 92 PHE A O 1
ATOM 713 N N . ASP A 1 93 ? -3.152 3.178 25.885 1.00 93.25 93 ASP A N 1
ATOM 714 C CA . ASP A 1 93 ? -1.794 3.400 26.406 1.00 93.25 93 ASP A CA 1
ATOM 715 C C . ASP A 1 93 ? -0.971 2.103 26.494 1.00 93.25 93 ASP A C 1
ATOM 717 O O . ASP A 1 93 ? 0.240 2.173 26.691 1.00 93.25 93 ASP A O 1
ATOM 721 N N . ASP A 1 94 ? -1.635 0.958 26.355 1.00 91.00 94 ASP A N 1
ATOM 722 C CA . ASP A 1 94 ? -1.095 -0.401 26.394 1.00 91.00 94 ASP A CA 1
ATOM 723 C C . ASP A 1 94 ? -1.725 -1.211 25.242 1.00 91.00 94 ASP A C 1
ATOM 725 O O . ASP A 1 94 ? -2.496 -0.661 24.444 1.00 91.00 94 ASP A O 1
ATOM 729 N N . ASP A 1 95 ? -1.418 -2.501 25.155 1.00 91.75 95 ASP A N 1
ATOM 730 C CA . ASP A 1 95 ? -1.813 -3.353 24.037 1.00 91.75 95 ASP A CA 1
ATOM 731 C C . ASP A 1 95 ? -3.337 -3.483 23.883 1.00 91.75 95 ASP A C 1
ATOM 733 O O . ASP A 1 95 ? -4.102 -3.698 24.833 1.00 91.75 95 ASP A O 1
ATOM 737 N N . ALA A 1 96 ? -3.792 -3.416 22.634 1.00 94.44 96 ALA A N 1
ATOM 738 C CA . ALA A 1 96 ? -5.180 -3.625 22.260 1.00 94.44 96 ALA A CA 1
ATOM 739 C C . ALA A 1 96 ? -5.295 -4.727 21.208 1.00 94.44 96 ALA A C 1
ATOM 741 O O . ALA A 1 96 ? -4.741 -4.640 20.111 1.00 94.44 96 ALA A O 1
ATOM 742 N N . THR A 1 97 ? -6.074 -5.763 21.503 1.00 95.62 97 THR A N 1
ATOM 743 C CA . THR A 1 97 ? -6.250 -6.886 20.579 1.00 95.62 97 THR A CA 1
ATOM 744 C C . THR A 1 97 ? -7.675 -6.951 20.048 1.00 95.62 97 THR A C 1
ATOM 746 O O . THR A 1 97 ? -8.645 -7.003 20.789 1.00 95.62 97 THR A O 1
ATOM 749 N N . PHE A 1 98 ? -7.796 -6.962 18.729 1.00 98.38 98 PHE A N 1
ATOM 750 C CA . PHE A 1 98 ? -9.008 -7.159 17.940 1.00 98.38 98 PHE A CA 1
ATOM 751 C C . PHE A 1 98 ? -8.879 -8.414 17.063 1.00 98.38 98 PHE A C 1
ATOM 753 O O . PHE A 1 98 ? -9.540 -8.521 16.026 1.00 98.38 98 PHE A O 1
ATOM 760 N N . GLU A 1 99 ? -8.014 -9.365 17.437 1.00 98.50 99 GLU A N 1
ATOM 761 C CA . GLU A 1 99 ? -7.832 -10.583 16.647 1.00 98.50 99 GLU A CA 1
ATOM 762 C C . GLU A 1 99 ? -9.147 -11.350 16.503 1.00 98.50 99 GLU A C 1
ATOM 764 O O . GLU A 1 99 ? -9.919 -11.496 17.453 1.00 98.50 99 GLU A O 1
ATOM 769 N N . ASP A 1 100 ? -9.415 -11.835 15.292 1.00 98.69 100 ASP A N 1
ATOM 770 C CA . ASP A 1 100 ? -10.645 -12.561 14.953 1.00 98.69 100 ASP A CA 1
ATOM 771 C C . ASP A 1 100 ? -11.958 -11.774 15.225 1.00 98.69 100 ASP A C 1
ATOM 773 O O . ASP A 1 100 ? -13.060 -12.317 15.074 1.00 98.69 100 ASP A O 1
ATOM 777 N N . ALA A 1 101 ? -11.880 -10.477 15.557 1.00 98.81 101 ALA A N 1
ATOM 778 C CA . ALA A 1 101 ? -13.048 -9.625 15.739 1.00 98.81 101 ALA A CA 1
ATOM 779 C C . ALA A 1 101 ? -13.796 -9.425 14.411 1.00 98.81 101 ALA A C 1
ATOM 781 O O . ALA A 1 101 ? -13.215 -9.354 13.324 1.00 98.81 101 ALA A O 1
ATOM 782 N N . ALA A 1 102 ? -15.122 -9.318 14.489 1.00 98.88 102 ALA A N 1
ATOM 783 C CA . ALA A 1 102 ? -15.987 -9.187 13.325 1.00 98.88 102 ALA A CA 1
ATOM 784 C C . ALA A 1 102 ? -16.845 -7.921 13.395 1.00 98.88 102 ALA A C 1
ATOM 786 O O . ALA A 1 102 ? -17.740 -7.814 14.237 1.00 98.88 102 ALA A O 1
ATOM 787 N N . PHE A 1 103 ? -16.649 -7.026 12.430 1.00 98.88 103 PHE A N 1
ATOM 788 C CA . PHE A 1 103 ? -17.393 -5.784 12.244 1.00 98.88 103 PHE A CA 1
ATOM 789 C C . PHE A 1 103 ? -18.341 -5.927 11.050 1.00 98.88 103 PHE A C 1
ATOM 791 O O . PHE A 1 103 ? -17.915 -5.962 9.897 1.00 98.88 103 PHE A O 1
ATOM 798 N N . ARG A 1 104 ? -19.641 -6.099 11.313 1.00 98.69 104 ARG A N 1
ATOM 799 C CA . ARG A 1 104 ? -20.651 -6.346 10.265 1.00 98.69 104 ARG A CA 1
ATOM 800 C C . ARG A 1 104 ? -21.187 -5.083 9.615 1.00 98.69 104 ARG A C 1
ATOM 802 O O . ARG A 1 104 ? -21.531 -5.126 8.438 1.00 98.69 104 ARG A O 1
ATOM 809 N N . ASP A 1 105 ? -21.328 -4.031 10.405 1.00 98.62 105 ASP A N 1
ATOM 810 C CA . ASP A 1 105 ? -21.704 -2.696 9.946 1.00 98.62 105 ASP A CA 1
ATOM 811 C C . ASP A 1 105 ? -20.464 -1.790 9.995 1.00 98.62 105 ASP A C 1
ATOM 813 O O . ASP A 1 105 ? -19.356 -2.280 10.225 1.00 98.62 105 ASP A O 1
ATOM 817 N N . ALA A 1 106 ? -20.630 -0.489 9.755 1.00 98.56 106 ALA A N 1
ATOM 818 C CA . ALA A 1 106 ? -19.512 0.453 9.772 1.00 98.56 106 ALA A CA 1
ATOM 819 C C . ALA A 1 106 ? -18.738 0.432 11.108 1.00 98.56 106 ALA A C 1
ATOM 821 O O . ALA A 1 106 ? -19.337 0.425 12.190 1.00 98.56 106 ALA A O 1
ATOM 822 N N . ALA A 1 107 ? -17.409 0.456 11.014 1.00 98.75 107 ALA A N 1
ATOM 823 C CA . ALA A 1 107 ? -16.481 0.535 12.131 1.00 98.75 107 ALA A CA 1
ATOM 824 C C . ALA A 1 107 ? -15.611 1.790 11.994 1.00 98.75 107 ALA A C 1
ATOM 826 O O . ALA A 1 107 ? -14.935 1.978 10.986 1.00 98.75 107 ALA A O 1
ATOM 827 N N . SER A 1 108 ? -15.631 2.655 13.003 1.00 98.69 108 SER A N 1
ATOM 828 C CA . SER A 1 108 ? -14.855 3.896 13.014 1.00 98.69 108 SER A CA 1
ATOM 829 C C . SER A 1 108 ? -13.765 3.842 14.075 1.00 98.69 108 SER A C 1
ATOM 831 O O . SER A 1 108 ? -14.074 3.774 15.261 1.00 98.69 108 SER A O 1
ATOM 833 N N . PHE A 1 109 ? -12.518 3.968 13.642 1.00 98.56 109 PHE A N 1
ATOM 834 C CA . PHE A 1 109 ? -11.300 4.158 14.436 1.00 98.56 109 PHE A CA 1
ATOM 835 C C . PHE A 1 109 ? -10.644 5.517 14.135 1.00 98.56 109 PHE A C 1
ATOM 837 O O . PHE A 1 109 ? -9.444 5.696 14.322 1.00 98.56 109 PHE A O 1
ATOM 844 N N . LEU A 1 110 ? -11.440 6.477 13.650 1.00 98.56 110 LEU A N 1
ATOM 845 C CA . LEU A 1 110 ? -11.005 7.841 13.368 1.00 98.56 110 LEU A CA 1
ATOM 846 C C . LEU A 1 110 ? -10.270 8.449 14.572 1.00 98.56 110 LEU A C 1
ATOM 848 O O . LEU A 1 110 ? -10.846 8.524 15.661 1.00 98.56 110 LEU A O 1
ATOM 852 N N . GLY A 1 111 ? -9.033 8.899 14.359 1.00 97.81 111 GLY A N 1
ATOM 853 C CA . GLY A 1 111 ? -8.255 9.606 15.379 1.00 97.81 111 GLY A CA 1
ATOM 854 C C . GLY A 1 111 ? -7.893 8.765 16.605 1.00 97.81 111 GLY A C 1
ATOM 855 O O . GLY A 1 111 ? -7.683 9.322 17.679 1.00 97.81 111 GLY A O 1
ATOM 856 N N . VAL A 1 112 ? -7.894 7.431 16.499 1.00 98.12 112 VAL A N 1
ATOM 857 C CA . VAL A 1 112 ? -7.478 6.568 17.614 1.00 98.12 112 VAL A CA 1
ATOM 858 C C . VAL A 1 112 ? -5.962 6.642 17.806 1.00 98.12 112 VAL A C 1
ATOM 860 O O . VAL A 1 112 ? -5.199 6.663 16.843 1.00 98.12 112 VAL A O 1
ATOM 863 N N . GLU A 1 113 ? -5.523 6.651 19.061 1.00 96.56 113 GLU A N 1
ATOM 864 C CA . GLU A 1 113 ? -4.107 6.553 19.423 1.00 96.56 113 GLU A CA 1
ATOM 865 C C . GLU A 1 113 ? -3.836 5.175 20.049 1.00 96.56 113 GLU A C 1
ATOM 867 O O . GLU A 1 113 ? -4.328 4.891 21.145 1.00 96.56 113 GLU A O 1
ATOM 872 N N . PHE A 1 114 ? -3.044 4.336 19.374 1.00 92.06 114 PHE A N 1
ATOM 873 C CA . PHE A 1 114 ? -2.467 3.106 19.927 1.00 92.06 114 PHE A CA 1
ATOM 874 C C . PHE A 1 114 ? -0.991 3.353 20.240 1.00 92.06 114 PHE A C 1
ATOM 876 O O . PHE A 1 114 ? -0.142 3.329 19.347 1.00 92.06 114 PHE A O 1
ATOM 883 N N . VAL A 1 115 ? -0.700 3.659 21.506 1.00 84.12 115 VAL A N 1
ATOM 884 C CA . VAL A 1 115 ? 0.657 4.000 21.961 1.00 84.12 115 VAL A CA 1
ATOM 885 C C . VAL A 1 115 ? 1.482 2.743 22.228 1.00 84.12 115 VAL A C 1
ATOM 887 O O . VAL A 1 115 ? 2.673 2.756 21.919 1.00 84.12 115 VAL A O 1
ATOM 890 N N . GLY A 1 116 ? 0.840 1.715 22.800 1.00 69.50 116 GLY A N 1
ATOM 891 C CA . GLY A 1 116 ? 1.460 0.456 23.209 1.00 69.50 116 GLY A CA 1
ATOM 892 C C . GLY A 1 116 ? 2.521 0.590 24.297 1.00 69.50 116 GLY A C 1
ATOM 893 O O . GLY A 1 116 ? 2.913 1.691 24.710 1.00 69.50 116 GLY A O 1
ATOM 894 N N . ASP A 1 117 ? 3.018 -0.557 24.751 1.00 68.25 117 ASP A N 1
ATOM 895 C CA . ASP A 1 117 ? 4.189 -0.627 25.615 1.00 68.25 117 ASP A CA 1
ATOM 896 C C . ASP A 1 117 ? 5.466 -1.022 24.832 1.00 68.25 117 ASP A C 1
ATOM 898 O O . ASP A 1 117 ? 5.489 -1.138 23.613 1.00 68.25 117 ASP A O 1
ATOM 902 N N . TYR A 1 118 ? 6.619 -1.117 25.502 1.00 55.09 118 TYR A N 1
ATOM 903 C CA . TYR A 1 118 ? 7.904 -1.380 24.828 1.00 55.09 118 TYR A CA 1
ATOM 904 C C . TYR A 1 118 ? 8.182 -2.883 24.578 1.00 55.09 118 TYR A C 1
ATOM 906 O O . TYR A 1 118 ? 9.357 -3.290 24.580 1.00 55.09 118 TYR A O 1
ATOM 914 N N . HIS A 1 119 ? 7.163 -3.733 24.449 1.00 60.62 119 HIS A N 1
ATOM 915 C CA . HIS A 1 119 ? 7.324 -5.176 24.245 1.00 60.62 119 HIS A CA 1
ATOM 916 C C . HIS A 1 119 ? 7.402 -5.608 22.766 1.00 60.62 119 HIS A C 1
ATOM 918 O O . HIS A 1 119 ? 7.408 -4.795 21.847 1.00 60.62 119 HIS A O 1
ATOM 924 N N . GLU A 1 120 ? 7.699 -6.898 22.546 1.00 56.12 120 GLU A N 1
ATOM 925 C CA . GLU A 1 120 ? 7.957 -7.473 21.208 1.00 56.12 120 GLU A CA 1
ATOM 926 C C . GLU A 1 120 ? 6.666 -7.790 20.426 1.00 56.12 120 GLU A C 1
ATOM 928 O O . GLU A 1 120 ? 6.763 -8.232 19.278 1.00 56.12 120 GLU A O 1
ATOM 933 N N . ASP A 1 121 ? 5.503 -7.604 21.051 1.00 69.00 121 ASP A N 1
ATOM 934 C CA . ASP A 1 121 ? 4.181 -7.881 20.491 1.00 69.00 121 ASP A CA 1
ATOM 935 C C . ASP A 1 121 ? 3.602 -6.619 19.802 1.00 69.00 121 ASP A C 1
ATOM 937 O O . ASP A 1 121 ? 4.185 -5.537 19.884 1.00 69.00 121 ASP A O 1
ATOM 941 N N . ASP A 1 122 ? 2.519 -6.772 19.028 1.00 79.75 122 ASP A N 1
ATOM 942 C CA . ASP A 1 122 ? 1.885 -5.654 18.313 1.00 79.75 122 ASP A CA 1
ATOM 943 C C . ASP A 1 122 ? 1.001 -4.834 19.277 1.00 79.75 122 ASP A C 1
ATOM 945 O O . ASP A 1 122 ? 0.020 -5.371 19.790 1.00 79.75 122 ASP A O 1
ATOM 949 N N . ASP A 1 123 ? 1.266 -3.530 19.423 1.00 87.12 123 ASP A N 1
ATOM 950 C CA . ASP A 1 123 ? 0.459 -2.598 20.236 1.00 87.12 123 ASP A CA 1
ATOM 951 C C . ASP A 1 123 ? -1.037 -2.618 19.864 1.00 87.12 123 ASP A C 1
ATOM 953 O O . ASP A 1 123 ? -1.921 -2.399 20.694 1.00 87.12 123 ASP A O 1
ATOM 957 N N . ALA A 1 124 ? -1.334 -2.859 18.583 1.00 93.19 124 ALA A N 1
ATOM 958 C CA . ALA A 1 124 ? -2.688 -3.019 18.074 1.00 93.19 124 ALA A CA 1
ATOM 959 C C . ALA A 1 124 ? -2.793 -4.212 17.111 1.00 93.19 124 ALA A C 1
ATOM 961 O O . ALA A 1 124 ? -2.415 -4.127 15.936 1.00 93.19 124 ALA A O 1
ATOM 962 N N . ALA A 1 125 ? -3.355 -5.322 17.587 1.00 96.06 125 ALA A N 1
ATOM 963 C CA . ALA A 1 125 ? -3.466 -6.563 16.822 1.00 96.06 125 ALA A CA 1
ATOM 964 C C . ALA A 1 125 ? -4.855 -6.725 16.182 1.00 96.06 125 ALA A C 1
ATOM 966 O O . ALA A 1 125 ? -5.839 -6.980 16.862 1.00 96.06 125 ALA A O 1
ATOM 967 N N . PHE A 1 126 ? -4.938 -6.665 14.856 1.00 98.44 126 PHE A N 1
ATOM 968 C CA . PHE A 1 126 ? -6.138 -6.899 14.035 1.00 98.44 126 PHE A CA 1
ATOM 969 C C . PHE A 1 126 ? -6.024 -8.163 13.169 1.00 98.44 126 PHE A C 1
ATOM 971 O O . PHE A 1 126 ? -6.750 -8.324 12.182 1.00 98.44 126 PHE A O 1
ATOM 978 N N . SER A 1 127 ? -5.113 -9.076 13.514 1.00 98.38 127 SER A N 1
ATOM 979 C CA . SER A 1 127 ? -4.892 -10.297 12.738 1.00 98.38 127 SER A CA 1
ATOM 980 C C . SER A 1 127 ? -6.192 -11.095 12.592 1.00 98.38 127 SER A C 1
ATOM 982 O O . SER A 1 127 ? -6.912 -11.325 13.567 1.00 98.38 127 SER A O 1
ATOM 984 N N . ARG A 1 128 ? -6.509 -11.524 11.366 1.00 98.75 128 ARG A N 1
ATOM 985 C CA . ARG A 1 128 ? -7.749 -12.241 10.996 1.00 98.75 128 ARG A CA 1
ATOM 986 C C . ARG A 1 128 ? -9.058 -11.493 11.294 1.00 98.75 128 ARG A C 1
ATOM 988 O O . ARG A 1 128 ? -10.132 -12.084 11.141 1.00 98.75 128 ARG A O 1
ATOM 995 N N . ALA A 1 129 ? -9.011 -10.213 11.669 1.00 98.88 129 ALA A N 1
ATOM 996 C CA . ALA A 1 129 ? -10.213 -9.407 11.840 1.00 98.88 129 ALA A CA 1
ATOM 997 C C . ALA A 1 129 ? -10.978 -9.287 10.511 1.00 98.88 129 ALA A C 1
ATOM 999 O O . ALA A 1 129 ? -10.399 -9.282 9.419 1.00 98.88 129 ALA A O 1
ATOM 1000 N N . VAL A 1 130 ? -12.306 -9.201 10.592 1.00 98.94 130 VAL A N 1
ATOM 1001 C CA . VAL A 1 130 ? -13.182 -9.112 9.417 1.00 98.94 130 VAL A CA 1
ATOM 1002 C C . VAL A 1 130 ? -14.026 -7.850 9.483 1.00 98.94 130 VAL A C 1
ATOM 1004 O O . VAL A 1 130 ? -14.884 -7.719 10.355 1.00 98.94 130 VAL A O 1
ATOM 1007 N N . PHE A 1 131 ? -13.855 -6.979 8.494 1.00 98.88 131 PHE A N 1
ATOM 1008 C CA . PHE A 1 131 ? -14.637 -5.762 8.298 1.00 98.88 131 PHE A CA 1
ATOM 1009 C C . PHE A 1 131 ? -15.579 -5.959 7.106 1.00 98.88 131 PHE A C 1
ATOM 1011 O O . PHE A 1 131 ? -15.180 -5.806 5.955 1.00 98.88 131 PHE A O 1
ATOM 1018 N N . ASP A 1 132 ? -16.827 -6.367 7.359 1.00 98.81 132 ASP A N 1
ATOM 1019 C CA . ASP A 1 132 ? -17.854 -6.459 6.308 1.00 98.81 132 ASP A CA 1
ATOM 1020 C C . ASP A 1 132 ? -18.427 -5.080 5.936 1.00 98.81 132 ASP A C 1
ATOM 1022 O O . ASP A 1 132 ? -18.874 -4.893 4.803 1.00 98.81 132 ASP A O 1
ATOM 1026 N N . GLY A 1 133 ? -18.446 -4.143 6.889 1.00 98.31 133 GLY A N 1
ATOM 1027 C CA . GLY A 1 133 ? -18.815 -2.745 6.675 1.00 98.31 133 GLY A CA 1
ATOM 1028 C C . GLY A 1 133 ? -17.616 -1.857 6.336 1.00 98.31 133 GLY A C 1
ATOM 1029 O O . GLY A 1 133 ? -16.481 -2.322 6.272 1.00 98.31 133 GLY A O 1
ATOM 1030 N N . GLU A 1 134 ? -17.884 -0.568 6.120 1.00 98.69 134 GLU A N 1
ATOM 1031 C CA . GLU A 1 134 ? -16.840 0.455 5.972 1.00 98.69 134 GLU A CA 1
ATOM 1032 C C . GLU A 1 134 ? -15.959 0.512 7.225 1.00 98.69 134 GLU A C 1
ATOM 1034 O O . GLU A 1 134 ? -16.481 0.487 8.342 1.00 98.69 134 GLU A O 1
ATOM 1039 N N . ALA A 1 135 ? -14.643 0.598 7.033 1.00 98.75 135 ALA A N 1
ATOM 1040 C CA . ALA A 1 135 ? -13.668 0.728 8.106 1.00 98.75 135 ALA A CA 1
ATOM 1041 C C . ALA A 1 135 ? -12.913 2.060 7.977 1.00 98.75 135 ALA A C 1
ATOM 1043 O O . ALA A 1 135 ? -12.132 2.270 7.047 1.00 98.75 135 ALA A O 1
ATOM 1044 N N . ASP A 1 136 ? -13.168 2.977 8.905 1.00 98.81 136 ASP A N 1
ATOM 1045 C CA . ASP A 1 136 ? -12.569 4.311 8.916 1.00 98.81 136 ASP A CA 1
ATOM 1046 C C . ASP A 1 136 ? -11.405 4.361 9.911 1.00 98.81 136 ASP A C 1
ATOM 1048 O O . ASP A 1 136 ? -11.626 4.472 11.113 1.00 98.81 136 ASP A O 1
ATOM 1052 N N . PHE A 1 137 ? -10.176 4.277 9.408 1.00 98.75 137 PHE A N 1
ATOM 1053 C CA . PHE A 1 137 ? -8.922 4.398 10.157 1.00 98.75 137 PHE A CA 1
ATOM 1054 C C . PHE A 1 137 ? -8.196 5.711 9.818 1.00 98.75 137 PHE A C 1
ATOM 1056 O O . PHE A 1 137 ? -6.968 5.781 9.831 1.00 98.75 137 PHE A O 1
ATOM 1063 N N . ARG A 1 138 ? -8.927 6.763 9.438 1.00 98.75 138 ARG A N 1
ATOM 1064 C CA . ARG A 1 138 ? -8.303 8.056 9.136 1.00 98.75 138 ARG A CA 1
ATOM 1065 C C . ARG A 1 138 ? -7.709 8.687 10.386 1.00 98.75 138 ARG A C 1
ATOM 1067 O O . ARG A 1 138 ? -8.235 8.508 11.482 1.00 98.75 138 ARG A O 1
ATOM 1074 N N . GLU A 1 139 ? -6.635 9.449 10.197 1.00 98.00 139 GLU A N 1
ATOM 1075 C CA . GLU A 1 139 ? -5.964 10.200 11.272 1.00 98.00 139 GLU A CA 1
ATOM 1076 C C . GLU A 1 139 ? -5.529 9.317 12.463 1.00 98.00 139 GLU A C 1
ATOM 1078 O O . GLU A 1 139 ? -5.311 9.819 13.560 1.00 98.00 139 GLU A O 1
ATOM 1083 N N . ILE A 1 140 ? -5.423 7.999 12.263 1.00 96.81 140 ILE A N 1
ATOM 1084 C CA . ILE A 1 140 ? -5.030 7.056 13.309 1.00 96.81 140 ILE A CA 1
ATOM 1085 C C . ILE A 1 140 ? -3.517 7.080 13.530 1.00 96.81 140 ILE A C 1
ATOM 1087 O O . ILE A 1 140 ? -2.746 7.237 12.577 1.00 96.81 140 ILE A O 1
ATOM 1091 N N . GLU A 1 141 ? -3.095 6.864 14.773 1.00 96.31 141 GLU A N 1
ATOM 1092 C CA . GLU A 1 141 ? -1.695 6.668 15.136 1.00 96.31 141 GLU A CA 1
ATOM 1093 C C . GLU A 1 141 ? -1.485 5.246 15.679 1.00 96.31 141 GLU A C 1
ATOM 1095 O O . GLU A 1 141 ? -2.061 4.868 16.700 1.00 96.31 141 GLU A O 1
ATOM 1100 N N . PHE A 1 142 ? -0.646 4.466 14.993 1.00 92.69 142 PHE A N 1
ATOM 1101 C CA . PHE A 1 142 ? -0.192 3.143 15.424 1.00 92.69 142 PHE A CA 1
ATOM 1102 C C . PHE A 1 142 ? 1.297 3.178 15.773 1.00 92.69 142 PHE A C 1
ATOM 1104 O O . PHE A 1 142 ? 2.098 3.613 14.944 1.00 92.69 142 PHE A O 1
ATOM 1111 N N . GLY A 1 143 ? 1.689 2.658 16.939 1.00 88.56 143 GLY A N 1
ATOM 1112 C CA . GLY A 1 143 ? 3.083 2.303 17.222 1.00 88.56 143 GLY A CA 1
ATOM 1113 C C . GLY A 1 143 ? 3.500 1.042 16.455 1.00 88.56 143 GLY A C 1
ATOM 1114 O O . GLY A 1 143 ? 4.207 1.129 15.451 1.00 88.56 143 GLY A O 1
ATOM 1115 N N . GLN A 1 144 ? 3.017 -0.123 16.874 1.00 91.50 144 GLN A N 1
ATOM 1116 C CA . GLN A 1 144 ? 3.122 -1.402 16.168 1.00 91.50 144 GLN A CA 1
ATOM 1117 C C . GLN A 1 144 ? 1.728 -1.972 15.886 1.00 91.50 144 GLN A C 1
ATOM 1119 O O . GLN A 1 144 ? 0.856 -1.971 16.751 1.00 91.50 144 GLN A O 1
ATOM 1124 N N . THR A 1 145 ? 1.485 -2.462 14.671 1.00 95.81 145 THR A N 1
ATOM 1125 C CA . THR A 1 145 ? 0.183 -3.042 14.323 1.00 95.81 145 THR A CA 1
ATOM 1126 C C . THR A 1 145 ? 0.272 -4.213 13.351 1.00 95.81 145 THR A C 1
ATOM 1128 O O . THR A 1 145 ? 1.087 -4.225 12.425 1.00 95.81 145 THR A O 1
ATOM 1131 N N . GLY A 1 146 ? -0.604 -5.197 13.548 1.00 96.81 146 GLY A N 1
ATOM 1132 C CA . GLY A 1 146 ? -0.702 -6.387 12.707 1.00 96.81 146 GLY A CA 1
ATOM 1133 C C . GLY A 1 146 ? -2.112 -6.588 12.162 1.00 96.81 146 GLY A C 1
ATOM 1134 O O . GLY A 1 146 ? -3.051 -6.783 12.923 1.00 96.81 146 GLY A O 1
ATOM 1135 N N . PHE A 1 147 ? -2.249 -6.607 10.843 1.00 98.62 147 PHE A N 1
ATOM 1136 C CA . PHE A 1 147 ? -3.456 -6.905 10.067 1.00 98.62 147 PHE A CA 1
ATOM 1137 C C . PHE A 1 147 ? -3.290 -8.189 9.239 1.00 98.62 147 PHE A C 1
ATOM 1139 O O . PHE A 1 147 ? -3.947 -8.356 8.211 1.00 98.62 147 PHE A O 1
ATOM 1146 N N . ASP A 1 148 ? -2.409 -9.101 9.652 1.00 98.62 148 ASP A N 1
ATOM 1147 C CA . ASP A 1 148 ? -2.160 -10.328 8.892 1.00 98.62 148 ASP A CA 1
ATOM 1148 C C . ASP A 1 148 ? -3.440 -11.155 8.757 1.00 98.62 148 ASP A C 1
ATOM 1150 O O . ASP A 1 148 ? -4.232 -11.265 9.702 1.00 98.62 148 ASP A O 1
ATOM 1154 N N . ASP A 1 149 ? -3.670 -11.724 7.575 1.00 98.75 149 ASP A N 1
ATOM 1155 C CA . ASP A 1 149 ? -4.887 -12.466 7.224 1.00 98.75 149 ASP A CA 1
ATOM 1156 C C . ASP A 1 149 ? -6.208 -11.676 7.417 1.00 98.75 149 ASP A C 1
ATOM 1158 O O . ASP A 1 149 ? -7.305 -12.260 7.349 1.00 98.75 149 ASP A O 1
ATOM 1162 N N . ALA A 1 150 ? -6.155 -10.363 7.681 1.00 98.81 150 ALA A N 1
ATOM 1163 C CA . ALA A 1 150 ? -7.347 -9.543 7.866 1.00 98.81 150 ALA A CA 1
ATOM 1164 C C . ALA A 1 150 ? -8.150 -9.440 6.564 1.00 98.81 150 ALA A C 1
ATOM 1166 O O . ALA A 1 150 ? -7.629 -9.542 5.450 1.00 98.81 150 ALA A O 1
ATOM 1167 N N . ARG A 1 151 ? -9.465 -9.250 6.696 1.00 98.94 151 ARG A N 1
ATOM 1168 C CA . ARG A 1 151 ? -10.385 -9.190 5.554 1.00 98.94 151 ARG A CA 1
ATOM 1169 C C . ARG A 1 151 ? -11.208 -7.919 5.586 1.00 98.94 151 ARG A C 1
ATOM 1171 O O . ARG A 1 151 ? -12.184 -7.831 6.333 1.00 98.94 151 ARG A O 1
ATOM 1178 N N . PHE A 1 152 ? -10.875 -6.992 4.702 1.00 98.88 152 PHE A N 1
ATOM 1179 C CA . PHE A 1 152 ? -11.634 -5.773 4.456 1.00 98.88 152 PHE A CA 1
ATOM 1180 C C . PHE A 1 152 ? -12.597 -6.019 3.294 1.00 98.88 152 PHE A C 1
ATOM 1182 O O . PHE A 1 152 ? -12.224 -5.961 2.125 1.00 98.88 152 PHE A O 1
ATOM 1189 N N . ARG A 1 153 ? -13.846 -6.374 3.608 1.00 98.81 153 ARG A N 1
ATOM 1190 C CA . ARG A 1 153 ? -14.901 -6.571 2.600 1.00 98.81 153 ARG A CA 1
ATOM 1191 C C . ARG A 1 153 ? -15.736 -5.324 2.337 1.00 98.81 153 ARG A C 1
ATOM 1193 O O . ARG A 1 153 ? -16.437 -5.294 1.332 1.00 98.81 153 ARG A O 1
ATOM 1200 N N . GLY A 1 154 ? -15.699 -4.347 3.237 1.00 98.69 154 GLY A N 1
ATOM 1201 C CA . GLY A 1 154 ? -16.123 -2.979 2.961 1.00 98.69 154 GLY A CA 1
ATOM 1202 C C . GLY A 1 154 ? -14.929 -2.088 2.604 1.00 98.69 154 GLY A C 1
ATOM 1203 O O . GLY A 1 154 ? -13.781 -2.518 2.742 1.00 98.69 154 GLY A O 1
ATOM 1204 N N . PRO A 1 155 ? -15.183 -0.857 2.123 1.00 98.81 155 PRO A N 1
ATOM 1205 C CA . PRO A 1 155 ? -14.120 0.096 1.830 1.00 98.81 155 PRO A CA 1
ATOM 1206 C C . PRO A 1 155 ? -13.358 0.456 3.109 1.00 98.81 155 PRO A C 1
ATOM 1208 O O . PRO A 1 155 ? -13.962 0.572 4.179 1.00 98.81 155 PRO A O 1
ATOM 1211 N N . VAL A 1 156 ? -12.047 0.656 2.986 1.00 98.81 156 VAL A N 1
ATOM 1212 C CA . VAL A 1 156 ? -11.172 1.012 4.106 1.00 98.81 156 VAL A CA 1
ATOM 1213 C C . VAL A 1 156 ? -10.348 2.252 3.779 1.00 98.81 156 VAL A C 1
ATOM 1215 O O . VAL A 1 156 ? -9.822 2.398 2.674 1.00 98.81 156 VAL A O 1
ATOM 1218 N N . SER A 1 157 ? -10.246 3.161 4.743 1.00 98.81 157 SER A N 1
ATOM 1219 C CA . SER A 1 157 ? -9.470 4.392 4.605 1.00 98.81 157 SER A CA 1
ATOM 1220 C C . SER A 1 157 ? -8.499 4.555 5.765 1.00 98.81 157 SER A C 1
ATOM 1222 O O . SER A 1 157 ? -8.925 4.656 6.909 1.00 98.81 157 SER A O 1
ATOM 1224 N N . PHE A 1 158 ? -7.219 4.684 5.440 1.00 98.69 158 PHE A N 1
ATOM 1225 C CA . PHE A 1 158 ? -6.102 5.036 6.320 1.00 98.69 158 PHE A CA 1
ATOM 1226 C C . PHE A 1 158 ? -5.556 6.439 6.004 1.00 98.69 158 PHE A C 1
ATOM 1228 O O . PHE A 1 158 ? -4.424 6.771 6.341 1.00 98.69 158 PHE A O 1
ATOM 1235 N N . GLN A 1 159 ? -6.326 7.272 5.303 1.00 98.50 159 GLN A N 1
ATOM 1236 C CA . GLN A 1 159 ? -5.881 8.608 4.916 1.00 98.50 159 GLN A CA 1
ATOM 1237 C C . GLN A 1 159 ? -5.384 9.427 6.122 1.00 98.50 159 GLN A C 1
ATOM 1239 O O . GLN A 1 159 ? -6.016 9.446 7.180 1.00 98.50 159 GLN A O 1
ATOM 1244 N N . GLU A 1 160 ? -4.266 10.130 5.924 1.00 98.06 160 GLU A N 1
ATOM 1245 C CA . GLU A 1 160 ? -3.624 10.992 6.933 1.00 98.06 160 GLU A CA 1
ATOM 1246 C C . GLU A 1 160 ? -3.214 10.266 8.232 1.00 98.06 160 GLU A C 1
ATOM 1248 O O . GLU A 1 160 ? -3.033 10.905 9.267 1.00 98.06 160 GLU A O 1
ATOM 1253 N N . SER A 1 161 ? -3.033 8.943 8.194 1.00 98.31 161 SER A N 1
ATOM 1254 C CA . SER A 1 161 ? -2.571 8.172 9.349 1.00 98.31 161 SER A CA 1
ATOM 1255 C C . SER A 1 161 ? -1.047 8.133 9.506 1.00 98.31 161 SER A C 1
ATOM 1257 O O . SER A 1 161 ? -0.276 8.361 8.563 1.00 98.31 161 SER A O 1
ATOM 1259 N N . LEU A 1 162 ? -0.618 7.797 10.722 1.00 98.06 162 LEU A N 1
ATOM 1260 C CA . LEU A 1 162 ? 0.767 7.548 11.093 1.00 98.06 162 LEU A CA 1
ATOM 1261 C C . LEU A 1 162 ? 0.920 6.102 11.571 1.00 98.06 162 LEU A C 1
ATOM 1263 O O . LEU A 1 162 ? 0.317 5.697 12.560 1.00 98.06 162 LEU A O 1
ATOM 1267 N N . PHE A 1 163 ? 1.767 5.343 10.891 1.00 96.62 163 PHE A N 1
ATOM 1268 C CA . PHE A 1 163 ? 2.148 3.993 11.279 1.00 96.62 163 PHE A CA 1
ATOM 1269 C C . PHE A 1 163 ? 3.615 3.973 11.699 1.00 96.62 163 PHE A C 1
ATOM 1271 O O . PHE A 1 163 ? 4.480 4.440 10.955 1.00 96.62 163 PHE A O 1
ATOM 1278 N N . GLY A 1 164 ? 3.916 3.382 12.850 1.00 94.31 164 GLY A N 1
ATOM 1279 C CA . GLY A 1 164 ? 5.227 2.809 13.111 1.00 94.31 164 GLY A CA 1
ATOM 1280 C C . GLY A 1 164 ? 5.364 1.494 12.349 1.00 94.31 164 GLY A C 1
ATOM 1281 O O . GLY A 1 164 ? 5.304 1.486 11.118 1.00 94.31 164 GLY A O 1
ATOM 1282 N N . ARG A 1 165 ? 5.595 0.383 13.051 1.00 93.62 165 ARG A N 1
ATOM 1283 C CA . ARG A 1 165 ? 5.763 -0.922 12.405 1.00 93.62 165 ARG A CA 1
ATOM 1284 C C . ARG A 1 165 ? 4.397 -1.484 12.039 1.00 93.62 165 ARG A C 1
ATOM 1286 O O . ARG A 1 165 ? 3.510 -1.524 12.884 1.00 93.62 165 ARG A O 1
ATOM 1293 N N . ALA A 1 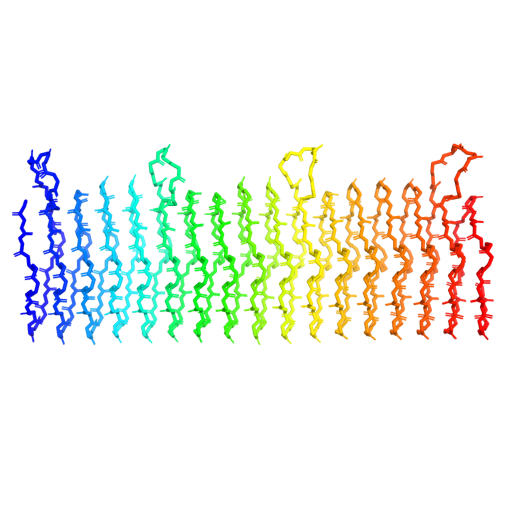166 ? 4.228 -1.949 10.806 1.00 96.56 166 ALA A N 1
ATOM 1294 C CA . ALA A 1 166 ? 2.940 -2.468 10.358 1.00 96.56 166 ALA A CA 1
ATOM 1295 C C . ALA A 1 166 ? 3.075 -3.756 9.542 1.00 96.56 166 ALA A C 1
ATOM 1297 O O . ALA A 1 166 ? 4.023 -3.930 8.774 1.00 96.56 166 ALA A O 1
ATOM 1298 N N . ARG A 1 167 ? 2.124 -4.676 9.687 1.00 98.06 167 ARG A N 1
ATOM 1299 C CA . ARG A 1 167 ? 2.062 -5.908 8.889 1.00 98.06 167 ARG A CA 1
ATOM 1300 C C . ARG A 1 167 ? 0.653 -6.100 8.351 1.00 98.06 167 ARG A C 1
ATOM 1302 O O . ARG A 1 167 ? -0.309 -5.908 9.079 1.00 98.06 167 ARG A O 1
ATOM 1309 N N . PHE A 1 168 ? 0.542 -6.432 7.077 1.00 98.69 168 PHE A N 1
ATOM 1310 C CA . PHE A 1 168 ? -0.696 -6.708 6.351 1.00 98.69 168 PHE A CA 1
ATOM 1311 C C . PHE A 1 168 ? -0.532 -7.993 5.522 1.00 98.69 168 PHE A C 1
ATOM 1313 O O . PHE A 1 168 ? -1.076 -8.103 4.421 1.00 98.69 168 PHE A O 1
ATOM 1320 N N . GLU A 1 169 ? 0.272 -8.938 6.015 1.00 98.62 169 GLU A N 1
ATOM 1321 C CA . GLU A 1 169 ? 0.653 -10.129 5.257 1.00 98.62 169 GLU A CA 1
ATOM 1322 C C . GLU A 1 169 ? -0.582 -10.982 4.959 1.00 98.62 169 GLU A C 1
ATOM 1324 O O . GLU A 1 169 ? -1.412 -11.226 5.838 1.00 98.62 169 GLU A O 1
ATOM 1329 N N . ASP A 1 170 ? -0.738 -11.397 3.701 1.00 98.75 170 ASP A N 1
ATOM 1330 C CA . ASP A 1 170 ? -1.876 -12.199 3.226 1.00 98.75 170 ASP A CA 1
ATOM 1331 C C . ASP A 1 170 ? -3.271 -11.585 3.514 1.00 98.75 170 ASP A C 1
ATOM 1333 O O . ASP A 1 170 ? -4.302 -12.273 3.471 1.00 98.75 170 ASP A O 1
ATOM 1337 N N . ALA A 1 171 ? -3.342 -10.279 3.796 1.00 98.88 171 ALA A N 1
ATOM 1338 C CA . ALA A 1 171 ? -4.612 -9.585 3.956 1.00 98.88 171 ALA A CA 1
ATOM 1339 C C . ALA A 1 171 ? -5.378 -9.520 2.620 1.00 98.88 171 ALA A C 1
ATOM 1341 O O . ALA A 1 171 ? -4.813 -9.585 1.525 1.00 98.88 171 ALA A O 1
ATOM 1342 N N . VAL A 1 172 ? -6.703 -9.387 2.696 1.00 98.94 172 VAL A N 1
ATOM 1343 C CA . VAL A 1 172 ? -7.564 -9.299 1.507 1.00 98.94 172 VAL A CA 1
ATOM 1344 C C . VAL A 1 172 ? -8.490 -8.097 1.607 1.00 98.94 172 VAL A C 1
ATOM 1346 O O . VAL A 1 172 ? -9.318 -8.011 2.519 1.00 98.94 172 VAL A O 1
ATOM 1349 N N . CYS A 1 173 ? -8.389 -7.212 0.621 1.00 98.88 173 CYS A N 1
ATOM 1350 C CA . CYS A 1 173 ? -9.212 -6.023 0.460 1.00 98.88 173 CYS A CA 1
ATOM 1351 C C . CYS A 1 173 ? -10.121 -6.199 -0.762 1.00 98.88 173 CYS A C 1
ATOM 1353 O O . CYS A 1 173 ? -9.671 -6.098 -1.902 1.00 98.88 173 CYS A O 1
ATOM 1355 N N . THR A 1 174 ? -11.403 -6.479 -0.530 1.00 98.81 174 THR A N 1
ATOM 1356 C CA . THR A 1 174 ? -12.388 -6.700 -1.605 1.00 98.81 174 THR A CA 1
ATOM 1357 C C . THR A 1 174 ? -12.932 -5.392 -2.183 1.00 98.81 174 THR A C 1
ATOM 1359 O O . THR A 1 174 ? -13.335 -5.341 -3.342 1.00 98.81 174 THR A O 1
ATOM 1362 N N . GLU A 1 175 ? -12.960 -4.330 -1.382 1.00 98.69 175 GLU A N 1
ATOM 1363 C CA . GLU A 1 175 ? -13.411 -2.994 -1.782 1.00 98.69 175 GLU A CA 1
ATOM 1364 C C . GLU A 1 175 ? -12.248 -1.993 -1.697 1.00 98.69 175 GLU A C 1
ATOM 1366 O O . GLU A 1 175 ? -11.124 -2.353 -1.346 1.00 98.69 175 GLU A O 1
ATOM 1371 N N . SER A 1 176 ? -12.505 -0.738 -2.069 1.00 98.50 176 SER A N 1
ATOM 1372 C CA . SER A 1 176 ? -11.457 0.273 -2.240 1.00 98.50 176 SER A CA 1
ATOM 1373 C C . SER A 1 176 ? -10.632 0.528 -0.977 1.00 98.50 176 SER A C 1
ATOM 1375 O O . SER A 1 176 ? -11.196 0.638 0.117 1.00 98.50 176 SER A O 1
ATOM 1377 N N . VAL A 1 177 ? -9.329 0.746 -1.169 1.00 98.88 177 VAL A N 1
ATOM 1378 C CA . VAL A 1 177 ? -8.369 1.112 -0.118 1.00 98.88 177 VAL A CA 1
ATOM 1379 C C . VAL A 1 177 ? -7.810 2.511 -0.378 1.00 98.88 177 VAL A C 1
ATOM 1381 O O . VAL A 1 177 ? -7.290 2.782 -1.463 1.00 98.88 177 VAL A O 1
ATOM 1384 N N . ASP A 1 178 ? -7.878 3.392 0.621 1.00 98.88 178 ASP A N 1
ATOM 1385 C CA . ASP A 1 178 ? -7.265 4.727 0.578 1.00 98.88 178 ASP A CA 1
ATOM 1386 C C . ASP A 1 178 ? -6.137 4.855 1.617 1.00 98.88 178 ASP A C 1
ATOM 1388 O O . ASP A 1 178 ? -6.384 4.841 2.819 1.00 98.88 178 ASP A O 1
ATOM 1392 N N . LEU A 1 179 ? -4.902 4.980 1.138 1.00 98.75 179 LEU A N 1
ATOM 1393 C CA . LEU A 1 179 ? -3.647 5.209 1.868 1.00 98.75 179 LEU A CA 1
ATOM 1394 C C . LEU A 1 179 ? -3.084 6.617 1.581 1.00 98.75 179 LEU A C 1
ATOM 1396 O O . LEU A 1 179 ? -1.893 6.876 1.771 1.00 98.75 179 LEU A O 1
ATOM 1400 N N . SER A 1 180 ? -3.899 7.530 1.042 1.00 98.69 180 SER A N 1
ATOM 1401 C CA . SER A 1 180 ? -3.416 8.852 0.642 1.00 98.69 180 SER A CA 1
ATOM 1402 C C . SER A 1 180 ? -2.863 9.618 1.842 1.00 98.69 180 SER A C 1
ATOM 1404 O O . SER A 1 180 ? -3.515 9.717 2.883 1.00 98.69 180 SER A O 1
ATOM 1406 N N . PHE A 1 181 ? -1.685 10.220 1.684 1.00 98.62 181 PHE A N 1
ATOM 1407 C CA . PHE A 1 181 ? -0.998 10.977 2.743 1.00 98.62 181 PHE A CA 1
ATOM 1408 C C . PHE A 1 181 ? -0.648 10.176 4.011 1.00 98.62 181 PHE A C 1
ATOM 1410 O O . PHE A 1 181 ? -0.260 10.779 5.015 1.00 98.62 181 PHE A O 1
ATOM 1417 N N . THR A 1 182 ? -0.745 8.845 3.984 1.00 98.56 182 THR A N 1
ATOM 1418 C CA . THR A 1 182 ? -0.284 7.989 5.082 1.00 98.56 182 THR A CA 1
ATOM 1419 C C . THR A 1 182 ? 1.239 8.058 5.214 1.00 98.56 182 THR A C 1
ATOM 1421 O O . THR A 1 182 ? 1.965 8.130 4.216 1.00 98.56 182 THR A O 1
ATOM 1424 N N . ARG A 1 183 ? 1.744 8.017 6.450 1.00 98.50 183 ARG A N 1
ATOM 1425 C CA . ARG A 1 183 ? 3.181 7.947 6.745 1.00 98.50 183 ARG A CA 1
ATOM 1426 C C . ARG A 1 183 ? 3.519 6.675 7.510 1.00 98.50 183 ARG A C 1
ATOM 1428 O O . ARG A 1 183 ? 2.960 6.444 8.574 1.00 98.50 183 ARG A O 1
ATOM 1435 N N . PHE A 1 184 ? 4.482 5.916 7.000 1.00 97.38 184 PHE A N 1
ATOM 1436 C CA . PHE A 1 184 ? 5.093 4.770 7.669 1.00 97.38 184 PHE A CA 1
ATOM 1437 C C . PHE A 1 184 ? 6.492 5.166 8.143 1.00 97.38 184 PHE A C 1
ATOM 1439 O O . PHE A 1 184 ? 7.368 5.452 7.323 1.00 97.38 184 PHE A O 1
ATOM 1446 N N . THR A 1 185 ? 6.697 5.241 9.457 1.00 95.69 185 THR A N 1
ATOM 1447 C CA . THR A 1 185 ? 7.973 5.650 10.067 1.00 95.69 185 THR A CA 1
ATOM 1448 C C . THR A 1 185 ? 8.890 4.480 10.406 1.00 95.69 185 THR A C 1
ATOM 1450 O O . THR A 1 185 ? 10.091 4.677 10.582 1.00 95.69 185 THR A O 1
ATOM 1453 N N . GLU A 1 186 ? 8.345 3.267 10.478 1.00 94.25 186 GLU A N 1
ATOM 1454 C CA . GLU A 1 186 ? 9.091 2.016 10.641 1.00 94.25 186 GLU A CA 1
ATOM 1455 C C . GLU A 1 186 ? 8.677 1.010 9.545 1.00 94.25 186 GLU A C 1
ATOM 1457 O O . GLU A 1 186 ? 7.843 1.355 8.702 1.00 94.25 186 GLU A O 1
ATOM 1462 N N . PRO A 1 187 ? 9.294 -0.188 9.462 1.00 94.56 187 PRO A N 1
ATOM 1463 C CA . PRO A 1 187 ? 9.034 -1.102 8.359 1.00 94.56 187 PRO A CA 1
ATOM 1464 C C . PRO A 1 187 ? 7.576 -1.543 8.246 1.00 94.56 187 PRO A C 1
ATOM 1466 O O . PRO A 1 187 ? 6.920 -1.826 9.255 1.00 94.56 187 PRO A O 1
ATOM 1469 N N . VAL A 1 188 ? 7.115 -1.683 7.003 1.00 96.94 188 VAL A N 1
ATOM 1470 C CA . VAL A 1 188 ? 5.788 -2.207 6.675 1.00 96.94 188 VAL A CA 1
ATOM 1471 C C . VAL A 1 188 ? 5.854 -3.364 5.683 1.00 96.94 188 VAL A C 1
ATOM 1473 O O . VAL A 1 188 ? 6.579 -3.309 4.689 1.00 96.94 188 VAL A O 1
ATOM 1476 N N . SER A 1 189 ? 5.080 -4.412 5.955 1.00 98.06 189 SER A N 1
ATOM 1477 C CA . SER A 1 189 ? 4.912 -5.563 5.065 1.00 98.06 189 SER A CA 1
ATOM 1478 C C . SER A 1 189 ? 3.480 -5.625 4.540 1.00 98.06 189 SER A C 1
ATOM 1480 O O . SER A 1 189 ? 2.538 -5.707 5.323 1.00 98.06 189 SER A O 1
ATOM 1482 N N . PHE A 1 190 ? 3.331 -5.597 3.222 1.00 98.69 190 PHE A N 1
ATOM 1483 C CA . PHE A 1 190 ? 2.121 -5.894 2.455 1.00 98.69 190 PHE A CA 1
ATOM 1484 C C . PHE A 1 190 ? 2.320 -7.172 1.625 1.00 98.69 190 PHE A C 1
ATOM 1486 O O . PHE A 1 190 ? 1.729 -7.330 0.557 1.00 98.69 190 PHE A O 1
ATOM 1493 N N . ASP A 1 191 ? 3.208 -8.062 2.062 1.00 98.75 191 ASP A N 1
ATOM 1494 C CA . ASP A 1 191 ? 3.552 -9.251 1.290 1.00 98.75 191 ASP A CA 1
ATOM 1495 C C . ASP A 1 191 ? 2.331 -10.167 1.125 1.00 98.75 191 ASP A C 1
ATOM 1497 O O . ASP A 1 191 ? 1.575 -10.411 2.066 1.00 98.75 191 ASP A O 1
ATOM 1501 N N . GLY A 1 192 ? 2.100 -10.638 -0.100 1.00 98.75 192 GLY A N 1
ATOM 1502 C CA . GLY A 1 192 ? 0.962 -11.499 -0.434 1.00 98.75 192 GLY A CA 1
ATOM 1503 C C . GLY A 1 192 ? -0.417 -10.832 -0.340 1.00 98.75 192 GLY A C 1
ATOM 1504 O O . GLY A 1 192 ? -1.426 -11.509 -0.547 1.00 98.75 192 GLY A O 1
ATOM 1505 N N . ILE A 1 193 ? -0.501 -9.524 -0.055 1.00 98.81 193 ILE A N 1
ATOM 1506 C CA . ILE A 1 193 ? -1.795 -8.839 0.049 1.00 98.81 193 ILE A CA 1
ATOM 1507 C C . ILE A 1 193 ? -2.550 -8.885 -1.287 1.00 98.81 193 ILE A C 1
ATOM 1509 O O . ILE A 1 193 ? -1.969 -8.702 -2.361 1.00 98.81 193 ILE A O 1
ATOM 1513 N N . ALA A 1 194 ? -3.869 -9.069 -1.224 1.00 98.88 194 ALA A N 1
ATOM 1514 C CA . ALA A 1 194 ? -4.746 -9.019 -2.389 1.00 98.88 194 ALA A CA 1
ATOM 1515 C C . ALA A 1 194 ? -5.671 -7.794 -2.341 1.00 98.88 194 ALA A C 1
ATOM 1517 O O . ALA A 1 194 ? -6.587 -7.722 -1.518 1.00 98.88 194 ALA A O 1
ATOM 1518 N N . PHE A 1 195 ? -5.468 -6.858 -3.266 1.00 98.81 195 PHE A N 1
ATOM 1519 C CA . PHE A 1 195 ? -6.369 -5.743 -3.547 1.00 98.81 195 PHE A CA 1
ATOM 1520 C C . PHE A 1 195 ? -7.278 -6.111 -4.729 1.00 98.81 195 PHE A C 1
ATOM 1522 O O . PHE A 1 195 ? -6.888 -5.996 -5.891 1.00 98.81 195 PHE A O 1
ATOM 1529 N N . GLU A 1 196 ? -8.504 -6.562 -4.445 1.00 98.75 196 GLU A N 1
ATOM 1530 C CA . GLU A 1 196 ? -9.477 -6.952 -5.481 1.00 98.75 196 GLU A CA 1
ATOM 1531 C C . GLU A 1 196 ? -10.174 -5.736 -6.130 1.00 98.75 196 GLU A C 1
ATOM 1533 O O . GLU A 1 196 ? -10.832 -5.874 -7.160 1.00 98.75 196 GLU A O 1
ATOM 1538 N N . SER A 1 197 ? -10.036 -4.550 -5.529 1.00 98.44 197 SER A N 1
ATOM 1539 C CA . SER A 1 197 ? -10.566 -3.264 -5.998 1.00 98.44 197 SER A CA 1
ATOM 1540 C C . SER A 1 197 ? -9.466 -2.194 -5.991 1.00 98.44 197 SER A C 1
ATOM 1542 O O . SER A 1 197 ? -8.316 -2.463 -5.644 1.00 98.44 197 SER A O 1
ATOM 1544 N N . GLY A 1 198 ? -9.799 -0.972 -6.409 1.00 98.06 198 GLY A N 1
ATOM 1545 C CA . GLY A 1 198 ? -8.826 0.106 -6.569 1.00 98.06 198 GLY A CA 1
ATOM 1546 C C . GLY A 1 198 ? -8.144 0.524 -5.261 1.00 98.06 198 GLY A C 1
ATOM 1547 O O . GLY A 1 198 ? -8.800 0.696 -4.228 1.00 98.06 198 GLY A O 1
ATOM 1548 N N . VAL A 1 199 ? -6.834 0.767 -5.338 1.00 98.56 199 VAL A N 1
ATOM 1549 C CA . VAL A 1 199 ? -6.010 1.285 -4.235 1.00 98.56 199 VAL A CA 1
ATOM 1550 C C . VAL A 1 199 ? -5.422 2.647 -4.593 1.00 98.56 199 VAL A C 1
ATOM 1552 O O . VAL A 1 199 ? -4.934 2.864 -5.705 1.00 98.56 199 VAL A O 1
ATOM 1555 N N . THR A 1 200 ? -5.472 3.578 -3.644 1.00 98.81 200 THR A N 1
ATOM 1556 C CA . THR A 1 200 ? -4.861 4.908 -3.768 1.00 98.81 200 THR A CA 1
ATOM 1557 C C . THR A 1 200 ? -3.843 5.098 -2.654 1.00 98.81 200 THR A C 1
ATOM 1559 O O . THR A 1 200 ? -4.220 5.180 -1.498 1.00 98.81 200 THR A O 1
ATOM 1562 N N . ALA A 1 201 ? -2.564 5.200 -2.996 1.00 98.69 201 ALA A N 1
ATOM 1563 C CA . ALA A 1 201 ? -1.451 5.531 -2.103 1.00 98.69 201 ALA A CA 1
ATOM 1564 C C . ALA A 1 201 ? -0.762 6.834 -2.551 1.00 98.69 201 ALA A C 1
ATOM 1566 O O . ALA A 1 201 ? 0.454 7.001 -2.431 1.00 98.69 201 ALA A O 1
ATOM 1567 N N . ASP A 1 202 ? -1.540 7.752 -3.133 1.00 98.81 202 ASP A N 1
ATOM 1568 C CA . ASP A 1 202 ? -1.037 9.032 -3.622 1.00 98.81 202 ASP A CA 1
ATOM 1569 C C . ASP A 1 202 ? -0.479 9.851 -2.438 1.00 98.81 202 ASP A C 1
ATOM 1571 O O . ASP A 1 202 ? -1.122 10.000 -1.398 1.00 98.81 202 ASP A O 1
ATOM 1575 N N . GLU A 1 203 ? 0.734 10.385 -2.599 1.00 98.69 203 GLU A N 1
ATOM 1576 C CA . GLU A 1 203 ? 1.458 11.179 -1.591 1.00 98.69 203 GLU A CA 1
ATOM 1577 C C . GLU A 1 203 ? 1.745 10.435 -0.265 1.00 98.69 203 GLU A C 1
ATOM 1579 O O . GLU A 1 203 ? 2.065 11.070 0.747 1.00 98.69 203 GLU A O 1
ATOM 1584 N N . ALA A 1 204 ? 1.651 9.099 -0.250 1.00 98.75 204 ALA A N 1
ATOM 1585 C CA . ALA A 1 204 ? 2.093 8.289 0.883 1.00 98.75 204 ALA A CA 1
ATOM 1586 C C . ALA A 1 204 ? 3.623 8.348 1.046 1.00 98.75 204 ALA A C 1
ATOM 1588 O O . ALA A 1 204 ? 4.368 8.557 0.082 1.00 98.75 204 ALA A O 1
ATOM 1589 N N . ARG A 1 205 ? 4.111 8.173 2.277 1.00 98.62 205 ARG A N 1
ATOM 1590 C CA . ARG A 1 205 ? 5.547 8.238 2.593 1.00 98.62 205 ARG A CA 1
ATOM 1591 C C . ARG A 1 205 ? 5.986 7.034 3.404 1.00 98.62 205 ARG A C 1
ATOM 1593 O O . ARG A 1 205 ? 5.450 6.786 4.480 1.00 98.62 205 ARG A O 1
ATOM 1600 N N . PHE A 1 206 ? 7.012 6.356 2.916 1.00 97.69 206 PHE A N 1
ATOM 1601 C CA . PHE A 1 206 ? 7.669 5.233 3.567 1.00 97.69 206 PHE A CA 1
ATOM 1602 C C . PHE A 1 206 ? 9.078 5.675 3.976 1.00 97.69 206 PHE A C 1
ATOM 1604 O O . PHE A 1 206 ? 9.992 5.770 3.154 1.00 97.69 206 PHE A O 1
ATOM 1611 N N . GLU A 1 207 ? 9.239 6.016 5.254 1.00 96.00 207 GLU A N 1
ATOM 1612 C CA . GLU A 1 207 ? 10.507 6.474 5.852 1.00 96.00 207 GLU A CA 1
ATOM 1613 C C . GLU A 1 207 ? 11.391 5.298 6.300 1.00 96.00 207 GLU A C 1
ATOM 1615 O O . GLU A 1 207 ? 12.513 5.490 6.764 1.00 96.00 207 GLU A O 1
ATOM 1620 N N . SER A 1 208 ? 10.878 4.077 6.153 1.00 93.81 208 SER A N 1
ATOM 1621 C CA . SER A 1 208 ? 11.575 2.816 6.361 1.00 93.81 208 SER A CA 1
ATOM 1622 C C . SER A 1 208 ? 11.254 1.839 5.227 1.00 93.81 208 SER A C 1
ATOM 1624 O O . SER A 1 208 ? 10.657 2.226 4.222 1.00 93.81 208 SER A O 1
ATOM 1626 N N . ASP A 1 209 ? 11.683 0.591 5.376 1.00 94.38 209 ASP A N 1
ATOM 1627 C CA . ASP A 1 209 ? 11.542 -0.439 4.349 1.00 94.38 209 ASP A CA 1
ATOM 1628 C C . ASP A 1 209 ? 10.062 -0.832 4.181 1.00 94.38 209 ASP A C 1
ATOM 1630 O O . ASP A 1 209 ? 9.359 -1.096 5.159 1.00 94.38 209 ASP A O 1
ATOM 1634 N N . ALA A 1 210 ? 9.592 -0.880 2.938 1.00 96.75 210 ALA A N 1
ATOM 1635 C CA . ALA A 1 210 ? 8.230 -1.230 2.571 1.00 96.75 210 ALA A CA 1
ATOM 1636 C C . ALA A 1 210 ? 8.239 -2.388 1.573 1.00 96.75 210 ALA A C 1
ATOM 1638 O O . ALA A 1 210 ? 8.831 -2.295 0.493 1.00 96.75 210 ALA A O 1
ATOM 1639 N N . SER A 1 211 ? 7.565 -3.476 1.931 1.00 98.00 211 SER A N 1
ATOM 1640 C CA . SER A 1 211 ? 7.455 -4.659 1.085 1.00 98.00 211 SER A CA 1
ATOM 1641 C C . SER A 1 211 ? 6.030 -4.850 0.585 1.00 98.00 211 SER A C 1
ATOM 1643 O O . SER A 1 211 ? 5.076 -4.684 1.331 1.00 98.00 211 SER A O 1
ATOM 1645 N N . PHE A 1 212 ? 5.912 -5.157 -0.698 1.00 98.69 212 PHE A N 1
ATOM 1646 C CA . PHE A 1 212 ? 4.716 -5.488 -1.470 1.00 98.69 212 PHE A CA 1
ATOM 1647 C C . PHE A 1 212 ? 4.988 -6.767 -2.280 1.00 98.69 212 PHE A C 1
ATOM 1649 O O . PHE A 1 212 ? 4.462 -6.937 -3.386 1.00 98.69 212 PHE A O 1
ATOM 1656 N N . ALA A 1 213 ? 5.873 -7.638 -1.792 1.00 98.62 213 ALA A N 1
ATOM 1657 C CA . ALA A 1 213 ? 6.285 -8.819 -2.530 1.00 98.62 213 ALA A CA 1
ATOM 1658 C C . ALA A 1 213 ? 5.093 -9.756 -2.722 1.00 98.62 213 ALA A C 1
ATOM 1660 O O . ALA A 1 213 ? 4.288 -9.945 -1.813 1.00 98.62 213 ALA A O 1
ATOM 1661 N N . GLU A 1 214 ? 4.959 -10.330 -3.914 1.00 98.69 214 GLU A N 1
ATOM 1662 C CA . GLU A 1 214 ? 3.861 -11.248 -4.253 1.00 98.69 214 GLU A CA 1
ATOM 1663 C C . GLU A 1 214 ? 2.448 -10.643 -4.066 1.00 98.69 214 GLU A C 1
ATOM 1665 O O . GLU A 1 214 ? 1.457 -11.373 -4.048 1.00 98.69 214 GLU A O 1
ATOM 1670 N N . SER A 1 215 ? 2.332 -9.314 -3.949 1.00 98.81 215 SER A N 1
ATOM 1671 C CA . SER A 1 215 ? 1.040 -8.628 -3.843 1.00 98.81 215 SER A CA 1
ATOM 1672 C C . SER A 1 215 ? 0.273 -8.635 -5.169 1.00 98.81 215 SER A C 1
ATOM 1674 O O . SER A 1 215 ? 0.860 -8.647 -6.257 1.00 98.81 215 SER A O 1
ATOM 1676 N N . ALA A 1 216 ? -1.057 -8.608 -5.089 1.00 98.81 216 ALA A N 1
ATOM 1677 C CA . ALA A 1 216 ? -1.949 -8.604 -6.244 1.00 98.81 216 ALA A CA 1
ATOM 1678 C C . ALA A 1 216 ? -2.839 -7.354 -6.263 1.00 98.81 216 ALA A C 1
ATOM 1680 O O . ALA A 1 216 ? -3.564 -7.081 -5.308 1.00 98.81 216 ALA A O 1
ATOM 1681 N N . PHE A 1 217 ? -2.813 -6.623 -7.377 1.00 98.81 217 PHE A N 1
ATOM 1682 C CA . PHE A 1 217 ? -3.653 -5.461 -7.659 1.00 98.81 217 PHE A CA 1
ATOM 1683 C C . PHE A 1 217 ? -4.558 -5.773 -8.860 1.00 98.81 217 PHE A C 1
ATOM 1685 O O . PHE A 1 217 ? -4.121 -5.715 -10.012 1.00 98.81 217 PHE A O 1
ATOM 1692 N N . GLU A 1 218 ? -5.816 -6.133 -8.597 1.00 98.75 218 GLU A N 1
ATOM 1693 C CA . GLU A 1 218 ? -6.766 -6.586 -9.628 1.00 98.75 218 GLU A CA 1
ATOM 1694 C C . GLU A 1 218 ? -7.405 -5.421 -10.409 1.00 98.75 218 GLU A C 1
ATOM 1696 O O . GLU A 1 218 ? -7.718 -5.553 -11.593 1.00 98.75 218 GLU A O 1
ATOM 1701 N N . GLU A 1 219 ? -7.578 -4.265 -9.761 1.00 98.62 219 GLU A N 1
ATOM 1702 C CA . GLU A 1 219 ? -8.022 -3.015 -10.389 1.00 98.62 219 GLU A CA 1
ATOM 1703 C C . GLU A 1 219 ? -6.928 -1.931 -10.312 1.00 98.62 219 GLU A C 1
ATOM 1705 O O . GLU A 1 219 ? -5.778 -2.189 -9.958 1.00 98.62 219 GLU A O 1
ATOM 1710 N N . GLY A 1 220 ? -7.256 -0.698 -10.715 1.00 98.12 220 GLY A N 1
ATOM 1711 C CA . GLY A 1 220 ? -6.285 0.390 -10.807 1.00 98.12 220 GLY A CA 1
ATOM 1712 C C . GLY A 1 220 ? -5.608 0.718 -9.471 1.00 98.12 220 GLY A C 1
ATOM 1713 O O . GLY A 1 220 ? -6.284 0.980 -8.474 1.00 98.12 220 GLY A O 1
ATOM 1714 N N . ALA A 1 221 ? -4.277 0.791 -9.491 1.00 98.75 221 ALA A N 1
ATOM 1715 C CA . ALA A 1 221 ? -3.442 1.143 -8.348 1.00 98.75 221 ALA A CA 1
ATOM 1716 C C . ALA A 1 221 ? -2.700 2.460 -8.607 1.00 98.75 221 ALA A C 1
ATOM 1718 O O . ALA A 1 221 ? -2.052 2.628 -9.648 1.00 98.75 221 ALA A O 1
ATOM 1719 N N . THR A 1 222 ? -2.791 3.417 -7.683 1.00 98.81 222 THR A N 1
ATOM 1720 C CA . THR A 1 222 ? -2.115 4.714 -7.824 1.00 98.81 222 THR A CA 1
ATOM 1721 C C . THR A 1 222 ? -1.154 4.973 -6.674 1.00 98.81 222 THR A C 1
ATOM 1723 O O . THR A 1 222 ? -1.488 4.798 -5.511 1.00 98.81 222 THR A O 1
ATOM 1726 N N . PHE A 1 223 ? 0.050 5.395 -7.035 1.00 98.75 223 PHE A N 1
ATOM 1727 C CA . PHE A 1 223 ? 1.188 5.686 -6.170 1.00 98.75 223 PHE A CA 1
ATOM 1728 C C . PHE A 1 223 ? 1.787 7.040 -6.577 1.00 98.75 223 PHE A C 1
ATOM 1730 O O . PHE A 1 223 ? 3.003 7.200 -6.719 1.00 98.75 223 PHE A O 1
ATOM 1737 N N . ARG A 1 224 ? 0.939 8.026 -6.895 1.00 98.75 224 ARG A N 1
ATOM 1738 C CA . ARG A 1 224 ? 1.425 9.296 -7.448 1.00 98.75 224 ARG A CA 1
ATOM 1739 C C . ARG A 1 224 ? 2.108 10.109 -6.365 1.00 98.75 224 ARG A C 1
ATOM 1741 O O . ARG A 1 224 ? 1.507 10.366 -5.330 1.00 98.75 224 ARG A O 1
ATOM 1748 N N . GLY A 1 225 ? 3.335 10.550 -6.623 1.00 98.62 225 GLY A N 1
ATOM 1749 C CA . GLY A 1 225 ? 4.095 11.332 -5.643 1.00 98.62 225 GLY A CA 1
ATOM 1750 C C . GLY A 1 225 ? 4.438 10.563 -4.364 1.00 98.62 225 GLY A C 1
ATOM 1751 O O . GLY A 1 225 ? 4.741 11.193 -3.358 1.00 98.62 225 GLY A O 1
ATOM 1752 N N . VAL A 1 226 ? 4.365 9.226 -4.379 1.00 98.75 226 VAL A N 1
ATOM 1753 C CA . VAL A 1 226 ? 4.808 8.410 -3.242 1.00 98.75 226 VAL A CA 1
ATOM 1754 C C . VAL A 1 226 ? 6.315 8.582 -3.030 1.00 98.75 226 VAL A C 1
ATOM 1756 O O . VAL A 1 226 ? 7.074 8.656 -4.000 1.00 98.75 226 VAL A O 1
ATOM 1759 N N . GLU A 1 227 ? 6.750 8.624 -1.774 1.00 98.62 227 GLU A N 1
ATOM 1760 C CA . GLU A 1 227 ? 8.167 8.693 -1.401 1.00 98.62 227 GLU A CA 1
ATOM 1761 C C . GLU A 1 227 ? 8.571 7.410 -0.654 1.00 98.62 227 GLU A C 1
ATOM 1763 O O . GLU A 1 227 ? 8.081 7.157 0.446 1.00 98.62 227 GLU A O 1
ATOM 1768 N N . PHE A 1 228 ? 9.494 6.627 -1.215 1.00 97.44 228 PHE A N 1
ATOM 1769 C CA . PHE A 1 228 ? 10.155 5.498 -0.552 1.00 97.44 228 PHE A CA 1
ATOM 1770 C C . PHE A 1 228 ? 11.588 5.888 -0.192 1.00 97.44 228 PHE A C 1
ATOM 1772 O O . PHE A 1 228 ? 12.513 5.732 -0.991 1.00 97.44 228 PHE A O 1
ATOM 1779 N N . GLN A 1 229 ? 11.767 6.435 1.009 1.00 92.38 229 GLN A N 1
ATOM 1780 C CA . GLN A 1 229 ? 13.065 6.913 1.493 1.00 92.38 229 GLN A CA 1
ATOM 1781 C C . GLN A 1 229 ? 13.905 5.773 2.084 1.00 92.38 229 GLN A C 1
ATOM 1783 O O . GLN A 1 229 ? 15.137 5.833 2.035 1.00 92.38 229 GLN A O 1
ATOM 1788 N N . GLY A 1 230 ? 13.245 4.735 2.613 1.00 80.88 230 GLY A N 1
ATOM 1789 C CA . GLY A 1 230 ? 13.885 3.577 3.232 1.00 80.88 230 GLY A CA 1
ATOM 1790 C C . GLY A 1 230 ? 14.595 3.882 4.548 1.00 80.88 230 GLY A C 1
ATOM 1791 O O . GLY A 1 230 ? 14.866 5.035 4.879 1.00 80.88 230 GLY A O 1
ATOM 1792 N N . GLY A 1 231 ? 14.950 2.837 5.298 1.00 72.44 231 GLY A N 1
ATOM 1793 C CA . GLY A 1 231 ? 15.544 3.002 6.626 1.00 72.44 231 GLY A CA 1
ATOM 1794 C C . GLY A 1 231 ? 17.059 2.815 6.632 1.00 72.44 231 GLY A C 1
ATOM 1795 O O . GLY A 1 231 ? 17.841 3.747 6.847 1.00 72.44 231 GLY A O 1
ATOM 1796 N N . ALA A 1 232 ? 17.488 1.568 6.445 1.00 63.50 232 ALA A N 1
ATOM 1797 C CA . ALA A 1 232 ? 18.890 1.180 6.529 1.00 63.50 232 ALA A CA 1
ATOM 1798 C C . ALA A 1 232 ? 19.514 1.106 5.129 1.00 63.50 232 ALA A C 1
ATOM 1800 O O . ALA A 1 232 ? 19.009 0.409 4.260 1.00 63.50 232 ALA A O 1
ATOM 1801 N N . HIS A 1 233 ? 20.675 1.744 4.926 1.00 60.59 233 HIS A N 1
ATOM 1802 C CA . HIS A 1 233 ? 21.465 1.721 3.677 1.00 60.59 233 HIS A CA 1
ATOM 1803 C C . HIS A 1 233 ? 22.046 0.328 3.300 1.00 60.59 233 HIS A C 1
ATOM 1805 O O . HIS A 1 233 ? 23.192 0.227 2.858 1.00 60.59 233 HIS A O 1
ATOM 1811 N N . THR A 1 234 ? 21.334 -0.767 3.569 1.00 54.59 234 THR A N 1
ATOM 1812 C CA . THR A 1 234 ? 21.812 -2.147 3.404 1.00 54.59 234 THR A CA 1
ATOM 1813 C C . THR A 1 234 ? 20.811 -3.097 2.743 1.00 54.59 234 THR A C 1
ATOM 1815 O O . THR A 1 234 ? 21.212 -4.218 2.437 1.00 54.59 234 THR A O 1
ATOM 1818 N N . VAL A 1 235 ? 19.550 -2.698 2.548 1.00 63.91 235 VAL A N 1
ATOM 1819 C CA . VAL A 1 235 ? 18.450 -3.539 2.031 1.00 63.91 235 VAL A CA 1
ATOM 1820 C C . VAL A 1 235 ? 17.554 -2.750 1.064 1.00 63.91 235 VAL A C 1
ATOM 1822 O O . VAL A 1 235 ? 17.684 -1.532 0.973 1.00 63.91 235 VAL A O 1
ATOM 1825 N N . THR A 1 236 ? 16.720 -3.462 0.297 1.00 82.00 236 THR A N 1
ATOM 1826 C CA . THR A 1 236 ? 15.714 -2.901 -0.620 1.00 82.00 236 THR A CA 1
ATOM 1827 C C . THR A 1 236 ? 14.675 -2.096 0.160 1.00 82.00 236 THR A C 1
ATOM 1829 O O . THR A 1 236 ? 14.068 -2.637 1.080 1.00 82.00 236 THR A O 1
ATOM 1832 N N . ASP A 1 237 ? 14.444 -0.838 -0.226 1.00 92.19 237 ASP A N 1
ATOM 1833 C CA . ASP A 1 237 ? 13.522 0.058 0.490 1.00 92.19 237 ASP A CA 1
ATOM 1834 C C . ASP A 1 237 ? 12.078 -0.076 0.015 1.00 92.19 237 ASP A C 1
ATOM 1836 O O . ASP A 1 237 ? 11.152 0.034 0.809 1.00 92.19 237 ASP A O 1
ATOM 1840 N N . ALA A 1 238 ? 11.892 -0.292 -1.286 1.00 96.81 238 ALA A N 1
ATOM 1841 C CA . ALA A 1 238 ? 10.603 -0.546 -1.906 1.00 96.81 238 ALA A CA 1
ATOM 1842 C C . ALA A 1 238 ? 10.667 -1.882 -2.646 1.00 96.81 238 ALA A C 1
ATOM 1844 O O . ALA A 1 238 ? 11.246 -1.976 -3.732 1.00 96.81 238 ALA A O 1
ATOM 1845 N N . ASN A 1 239 ? 10.114 -2.928 -2.043 1.00 97.75 239 ASN A N 1
ATOM 1846 C CA . ASN A 1 239 ? 10.114 -4.263 -2.621 1.00 97.75 239 ASN A CA 1
ATOM 1847 C C . ASN A 1 239 ? 8.765 -4.563 -3.284 1.00 97.75 239 ASN A C 1
ATOM 1849 O O . ASN A 1 239 ? 7.764 -4.710 -2.603 1.00 97.75 239 ASN A O 1
ATOM 1853 N N . PHE A 1 240 ? 8.750 -4.685 -4.604 1.00 98.69 240 PHE A N 1
ATOM 1854 C CA . PHE A 1 240 ? 7.620 -5.120 -5.429 1.00 98.69 240 PHE A CA 1
ATOM 1855 C C . PHE A 1 240 ? 7.962 -6.420 -6.180 1.00 98.69 240 PHE A C 1
ATOM 1857 O O . PHE A 1 240 ? 7.436 -6.670 -7.270 1.00 98.69 240 PHE A O 1
ATOM 1864 N N . GLU A 1 241 ? 8.874 -7.241 -5.644 1.00 98.50 241 GLU A N 1
ATOM 1865 C CA . GLU A 1 241 ? 9.251 -8.523 -6.242 1.00 98.50 241 GLU A CA 1
ATOM 1866 C C . GLU A 1 241 ? 8.006 -9.390 -6.477 1.00 98.50 241 GLU A C 1
ATOM 1868 O O . GLU A 1 241 ? 7.196 -9.604 -5.576 1.00 98.50 241 GLU A O 1
ATOM 1873 N N . ALA A 1 242 ? 7.844 -9.883 -7.706 1.00 98.62 242 ALA A N 1
ATOM 1874 C CA . ALA A 1 242 ? 6.717 -10.719 -8.125 1.00 98.62 242 ALA A CA 1
ATOM 1875 C C . ALA A 1 242 ? 5.311 -10.121 -7.874 1.00 98.62 242 ALA A C 1
ATOM 1877 O O . ALA A 1 242 ? 4.320 -10.853 -7.904 1.00 98.62 242 ALA A O 1
ATOM 1878 N N . ALA A 1 243 ? 5.198 -8.804 -7.664 1.00 98.88 243 ALA A N 1
ATOM 1879 C CA . ALA A 1 243 ? 3.906 -8.131 -7.570 1.00 98.88 243 ALA A CA 1
ATOM 1880 C C . ALA A 1 243 ? 3.176 -8.151 -8.924 1.00 98.88 243 ALA A C 1
ATOM 1882 O O . ALA A 1 243 ? 3.798 -8.001 -9.980 1.00 98.88 243 ALA A O 1
ATOM 1883 N N . THR A 1 244 ? 1.852 -8.304 -8.901 1.00 98.88 244 THR A N 1
ATOM 1884 C CA . THR A 1 244 ? 1.008 -8.352 -10.105 1.00 98.88 244 THR A CA 1
ATOM 1885 C C . THR A 1 244 ? 0.057 -7.162 -10.157 1.00 98.88 244 THR A C 1
ATOM 1887 O O . THR A 1 244 ? -0.724 -6.945 -9.236 1.00 98.88 244 THR A O 1
ATOM 1890 N N . PHE A 1 245 ? 0.072 -6.426 -11.265 1.00 98.88 245 PHE A N 1
ATOM 1891 C CA . PHE A 1 245 ? -0.831 -5.318 -11.569 1.00 98.88 245 PHE A CA 1
ATOM 1892 C C . PHE A 1 245 ? -1.684 -5.673 -12.794 1.00 98.88 245 PHE A C 1
ATOM 1894 O O . PHE A 1 245 ? -1.243 -5.530 -13.941 1.00 98.88 245 PHE A O 1
ATOM 1901 N N . ALA A 1 246 ? -2.906 -6.154 -12.555 1.00 98.75 246 ALA A N 1
ATOM 1902 C CA . ALA A 1 246 ? -3.818 -6.606 -13.606 1.00 98.75 246 ALA A CA 1
ATOM 1903 C C . ALA A 1 246 ? -4.409 -5.435 -14.421 1.00 98.75 246 ALA A C 1
ATOM 1905 O O . ALA A 1 246 ? -4.644 -5.556 -15.627 1.00 98.75 246 ALA A O 1
ATOM 1906 N N . ASP A 1 247 ? -4.604 -4.275 -13.785 1.00 98.62 247 ASP A N 1
ATOM 1907 C CA . ASP A 1 247 ? -4.998 -3.018 -14.435 1.00 98.62 247 ASP A CA 1
ATOM 1908 C C . ASP A 1 247 ? -3.886 -1.952 -14.306 1.00 98.62 247 ASP A C 1
ATOM 1910 O O . ASP A 1 247 ? -2.719 -2.250 -14.055 1.00 98.62 247 ASP A O 1
ATOM 1914 N N . SER A 1 248 ? -4.202 -0.689 -14.596 1.00 98.44 248 SER A N 1
ATOM 1915 C CA . SER A 1 248 ? -3.243 0.411 -14.619 1.00 98.44 248 SER A CA 1
ATOM 1916 C C . SER A 1 248 ? -2.540 0.600 -13.272 1.00 98.44 248 SER A C 1
ATOM 1918 O O . SER A 1 248 ? -3.195 0.816 -12.256 1.00 98.44 248 SER A O 1
ATOM 1920 N N . ALA A 1 249 ? -1.209 0.675 -13.315 1.00 98.81 249 ALA A N 1
ATOM 1921 C CA . ALA A 1 249 ? -0.357 1.040 -12.188 1.00 98.81 249 ALA A CA 1
ATOM 1922 C C . ALA A 1 249 ? 0.266 2.424 -12.435 1.00 98.81 249 ALA A C 1
ATOM 1924 O O . ALA A 1 249 ? 0.983 2.624 -13.422 1.00 98.81 249 ALA A O 1
ATOM 1925 N N . ASP A 1 250 ? -0.043 3.405 -11.584 1.00 98.88 250 ASP A N 1
ATOM 1926 C CA . ASP A 1 250 ? 0.385 4.800 -11.758 1.00 98.88 250 ASP A CA 1
ATOM 1927 C C . ASP A 1 250 ? 1.388 5.252 -10.689 1.00 98.88 250 ASP A C 1
ATOM 1929 O O . ASP A 1 250 ? 0.994 5.711 -9.623 1.00 98.88 250 ASP A O 1
ATOM 1933 N N . PHE A 1 251 ? 2.679 5.185 -11.017 1.00 98.88 251 PHE A N 1
ATOM 1934 C CA . PHE A 1 251 ? 3.821 5.633 -10.208 1.00 98.88 251 PHE A CA 1
ATOM 1935 C C . PHE A 1 251 ? 4.353 7.010 -10.641 1.00 98.88 251 PHE A C 1
ATOM 1937 O O . PHE A 1 251 ? 5.528 7.339 -10.439 1.00 98.88 251 PHE A O 1
ATOM 1944 N N . LYS A 1 252 ? 3.529 7.840 -11.294 1.00 98.81 252 LYS A N 1
ATOM 1945 C CA . LYS A 1 252 ? 3.968 9.169 -11.738 1.00 98.81 252 LYS A CA 1
ATOM 1946 C C . LYS A 1 252 ? 4.464 10.008 -10.576 1.00 98.81 252 LYS A C 1
ATOM 1948 O O . LYS A 1 252 ? 3.786 10.131 -9.562 1.00 98.81 252 LYS A O 1
ATOM 1953 N N . LEU A 1 253 ? 5.589 10.688 -10.791 1.00 98.69 253 LEU A N 1
ATOM 1954 C CA . LEU A 1 253 ? 6.226 11.551 -9.787 1.00 98.69 253 LEU A CA 1
ATOM 1955 C C . LEU A 1 253 ? 6.668 10.815 -8.511 1.00 98.69 253 LEU A C 1
ATOM 1957 O O . LEU A 1 253 ? 7.027 11.490 -7.556 1.00 98.69 253 LEU A O 1
ATOM 1961 N N . ALA A 1 254 ? 6.640 9.479 -8.487 1.00 98.75 254 ALA A N 1
ATOM 1962 C CA . ALA A 1 254 ? 7.161 8.714 -7.366 1.00 98.75 254 ALA A CA 1
ATOM 1963 C C . ALA A 1 254 ? 8.675 8.928 -7.209 1.00 98.75 254 ALA A C 1
ATOM 1965 O O . ALA A 1 254 ? 9.398 9.117 -8.197 1.00 98.75 254 ALA A O 1
ATOM 1966 N N . GLU A 1 255 ? 9.143 8.864 -5.971 1.00 98.69 255 GLU A N 1
ATOM 1967 C CA . GLU A 1 255 ? 10.551 8.924 -5.603 1.00 98.69 255 GLU A CA 1
ATOM 1968 C C . GLU A 1 255 ? 10.909 7.639 -4.856 1.00 98.69 255 GLU A C 1
ATOM 1970 O O . GLU A 1 255 ? 10.336 7.326 -3.814 1.00 98.69 255 GLU A O 1
ATOM 1975 N N . PHE A 1 256 ? 11.845 6.878 -5.411 1.00 97.88 256 PHE A N 1
ATOM 1976 C CA . PHE A 1 256 ? 12.377 5.660 -4.819 1.00 97.88 256 PHE A CA 1
ATOM 1977 C C . PHE A 1 256 ? 13.844 5.882 -4.489 1.00 97.88 256 PHE A C 1
ATOM 1979 O O . PHE A 1 256 ? 14.596 6.291 -5.373 1.00 97.88 256 PHE A O 1
ATOM 1986 N N . ARG A 1 257 ? 14.281 5.571 -3.265 1.00 94.94 257 ARG A N 1
ATOM 1987 C CA . ARG A 1 257 ? 15.714 5.424 -3.001 1.00 94.94 257 ARG A CA 1
ATOM 1988 C C . ARG A 1 257 ? 16.216 4.139 -3.657 1.00 94.94 257 ARG A C 1
ATOM 1990 O O . ARG A 1 257 ? 16.759 4.223 -4.750 1.00 94.94 257 ARG A O 1
ATOM 1997 N N . VAL A 1 258 ? 15.966 2.973 -3.062 1.00 94.12 258 VAL A N 1
ATOM 1998 C CA . VAL A 1 258 ? 16.192 1.657 -3.691 1.00 94.12 258 VAL A CA 1
ATOM 1999 C C . VAL A 1 258 ? 14.850 1.000 -4.007 1.00 94.12 258 VAL A C 1
ATOM 2001 O O . VAL A 1 258 ? 13.985 0.928 -3.134 1.00 94.12 258 VAL A O 1
ATOM 2004 N N . ALA A 1 259 ? 14.679 0.468 -5.219 1.00 96.75 259 ALA A N 1
ATOM 2005 C CA . ALA A 1 259 ? 13.466 -0.265 -5.586 1.00 96.75 259 ALA A CA 1
ATOM 2006 C C . ALA A 1 259 ? 13.757 -1.569 -6.330 1.00 96.75 259 ALA A C 1
ATOM 2008 O O . ALA A 1 259 ? 14.592 -1.611 -7.238 1.00 96.75 259 ALA A O 1
ATOM 2009 N N . ASP A 1 260 ? 13.008 -2.614 -5.983 1.00 98.06 260 ASP A N 1
ATOM 2010 C CA . ASP A 1 260 ? 13.052 -3.910 -6.651 1.00 98.06 260 ASP A CA 1
ATOM 2011 C C . ASP A 1 260 ? 11.677 -4.279 -7.213 1.00 98.06 260 ASP A C 1
ATOM 2013 O O . ASP A 1 260 ? 10.733 -4.516 -6.475 1.00 98.06 260 ASP A O 1
ATOM 2017 N N . PHE A 1 261 ? 11.573 -4.336 -8.535 1.00 98.75 261 PHE A N 1
ATOM 2018 C CA . PHE A 1 261 ? 10.421 -4.817 -9.296 1.00 98.75 261 PHE A CA 1
ATOM 2019 C C . PHE A 1 261 ? 10.752 -6.141 -10.006 1.00 98.75 261 PHE A C 1
ATOM 2021 O O . PHE A 1 261 ? 10.207 -6.441 -11.073 1.00 98.75 261 PHE A O 1
ATOM 2028 N N . SER A 1 262 ? 11.707 -6.920 -9.486 1.00 98.62 262 SER A N 1
ATOM 2029 C CA . SER A 1 262 ? 12.126 -8.176 -10.105 1.00 98.62 262 SER A CA 1
ATOM 2030 C C . SER A 1 262 ? 10.951 -9.138 -10.251 1.00 98.62 262 SER A C 1
ATOM 2032 O O . SER A 1 262 ? 10.236 -9.431 -9.300 1.00 98.62 262 SER A O 1
ATOM 2034 N N . GLY A 1 263 ? 10.738 -9.637 -11.466 1.00 98.69 263 GLY A N 1
ATOM 2035 C CA . GLY A 1 263 ? 9.635 -10.548 -11.769 1.00 98.69 263 GLY A CA 1
ATOM 2036 C C . GLY A 1 263 ? 8.233 -9.950 -11.617 1.00 98.69 263 GLY A C 1
ATOM 2037 O O . GLY A 1 263 ? 7.277 -10.711 -11.707 1.00 98.69 263 GLY A O 1
ATOM 2038 N N . ALA A 1 264 ? 8.092 -8.638 -11.400 1.00 98.88 264 ALA A N 1
ATOM 2039 C CA . ALA A 1 264 ? 6.784 -7.995 -11.346 1.00 98.88 264 ALA A CA 1
ATOM 2040 C C . ALA A 1 264 ? 6.062 -8.098 -12.701 1.00 98.88 264 ALA A C 1
ATOM 2042 O O . ALA A 1 264 ? 6.678 -7.964 -13.766 1.00 98.88 264 ALA A O 1
ATOM 2043 N N . GLU A 1 265 ? 4.749 -8.302 -12.659 1.00 98.94 265 GLU A N 1
ATOM 2044 C CA . GLU A 1 265 ? 3.891 -8.459 -13.831 1.00 98.94 265 GLU A CA 1
ATOM 2045 C C . GLU A 1 265 ? 2.921 -7.275 -13.934 1.00 98.94 265 GLU A C 1
ATOM 2047 O O . GLU A 1 265 ? 2.047 -7.082 -13.097 1.00 98.94 265 GLU A O 1
ATOM 2052 N N . PHE A 1 266 ? 3.054 -6.470 -14.984 1.00 98.81 266 PHE A N 1
ATOM 2053 C CA . PHE A 1 266 ? 2.160 -5.361 -15.309 1.00 98.81 266 PHE A CA 1
ATOM 2054 C C . PHE A 1 266 ? 1.311 -5.738 -16.525 1.00 98.81 266 PHE A C 1
ATOM 2056 O O . PHE A 1 266 ? 1.715 -5.513 -17.671 1.00 98.81 266 PHE A O 1
ATOM 2063 N N . GLU A 1 267 ? 0.135 -6.326 -16.312 1.00 98.62 267 GLU A N 1
ATOM 2064 C CA . GLU A 1 267 ? -0.791 -6.644 -17.407 1.00 98.62 267 GLU A CA 1
ATOM 2065 C C . GLU A 1 267 ? -1.438 -5.371 -17.973 1.00 98.62 267 GLU A C 1
ATOM 2067 O O . GLU A 1 267 ? -1.602 -5.236 -19.193 1.00 98.62 267 GLU A O 1
ATOM 2072 N N . GLY A 1 268 ? -1.762 -4.424 -17.087 1.00 97.75 268 GLY A N 1
ATOM 2073 C CA . GLY A 1 268 ? -2.252 -3.092 -17.417 1.00 97.75 268 GLY A CA 1
ATOM 2074 C C . GLY A 1 268 ? -1.147 -2.098 -17.787 1.00 97.75 268 GLY A C 1
ATOM 2075 O O . GLY A 1 268 ? 0.023 -2.433 -17.964 1.00 97.75 268 GLY A O 1
ATOM 2076 N N . THR A 1 269 ? -1.527 -0.829 -17.974 1.00 98.62 269 THR A N 1
ATOM 2077 C CA . THR A 1 269 ? -0.551 0.224 -18.315 1.00 98.62 269 THR A CA 1
ATOM 2078 C C . THR A 1 269 ? 0.288 0.582 -17.090 1.00 98.62 269 THR A C 1
ATOM 2080 O O . THR A 1 269 ? -0.267 0.998 -16.077 1.00 98.62 269 THR A O 1
ATOM 2083 N N . ALA A 1 270 ? 1.613 0.501 -17.213 1.00 98.81 270 ALA A N 1
ATOM 2084 C CA . ALA A 1 270 ? 2.552 0.898 -16.169 1.00 98.81 270 ALA A CA 1
ATOM 2085 C C . ALA A 1 270 ? 3.084 2.313 -16.439 1.00 98.81 270 ALA A C 1
ATOM 2087 O O . ALA A 1 270 ? 3.693 2.577 -17.483 1.00 98.81 270 ALA A O 1
ATOM 2088 N N . LEU A 1 271 ? 2.841 3.245 -15.518 1.00 98.88 271 LEU A N 1
ATOM 2089 C CA . LEU A 1 271 ? 3.202 4.655 -15.662 1.00 98.88 271 LEU A CA 1
ATOM 2090 C C . LEU A 1 271 ? 4.267 5.047 -14.633 1.00 98.88 271 LEU A C 1
ATOM 2092 O O . LEU A 1 271 ? 3.948 5.338 -13.491 1.00 98.88 271 LEU A O 1
ATOM 2096 N N . PHE A 1 272 ? 5.512 5.158 -15.080 1.00 98.81 272 PHE A N 1
ATOM 2097 C CA . PHE A 1 272 ? 6.667 5.679 -14.339 1.00 98.81 272 PHE A CA 1
ATOM 2098 C C . PHE A 1 272 ? 7.113 7.053 -14.886 1.00 98.81 272 PHE A C 1
ATOM 2100 O O . PHE A 1 272 ? 8.288 7.430 -14.842 1.00 98.81 272 PHE A O 1
ATOM 2107 N N . GLU A 1 273 ? 6.189 7.810 -15.497 1.00 98.62 273 GLU A N 1
ATOM 2108 C CA . GLU A 1 273 ? 6.517 9.119 -16.068 1.00 98.62 273 GLU A CA 1
ATOM 2109 C C . GLU A 1 273 ? 6.972 10.068 -14.949 1.00 98.62 273 GLU A C 1
ATOM 2111 O O . GLU A 1 273 ? 6.240 10.328 -13.991 1.00 98.62 273 GLU A O 1
ATOM 2116 N N . ARG A 1 274 ? 8.167 10.647 -15.121 1.00 98.56 274 ARG A N 1
ATOM 2117 C CA . ARG A 1 274 ? 8.798 11.565 -14.155 1.00 98.56 274 ARG A CA 1
ATOM 2118 C C . ARG A 1 274 ? 9.065 10.961 -12.768 1.00 98.56 274 ARG A C 1
ATOM 2120 O O . ARG A 1 274 ? 9.184 11.724 -11.815 1.00 98.56 274 ARG A O 1
ATOM 2127 N N . THR A 1 275 ? 9.184 9.642 -12.669 1.00 98.75 275 THR A N 1
ATOM 2128 C CA . THR A 1 275 ? 9.686 8.956 -11.469 1.00 98.75 275 THR A CA 1
ATOM 2129 C C . THR A 1 275 ? 11.190 9.201 -11.292 1.00 98.75 275 THR A C 1
ATOM 2131 O O . THR A 1 275 ? 11.918 9.343 -12.282 1.00 98.75 275 THR A O 1
ATOM 2134 N N . VAL A 1 276 ? 11.665 9.252 -10.050 1.00 98.69 276 VAL A N 1
ATOM 2135 C CA . VAL A 1 276 ? 13.093 9.333 -9.712 1.00 98.69 276 VAL A CA 1
ATOM 2136 C C . VAL A 1 276 ? 13.493 8.098 -8.911 1.00 98.69 276 VAL A C 1
ATOM 2138 O O . VAL A 1 276 ? 12.850 7.781 -7.919 1.00 98.69 276 VAL A O 1
ATOM 2141 N N . PHE A 1 277 ? 14.557 7.430 -9.346 1.00 97.62 277 PHE A N 1
ATOM 2142 C CA . PHE A 1 277 ? 15.261 6.385 -8.608 1.00 97.62 277 PHE A CA 1
ATOM 2143 C C . PHE A 1 277 ? 16.601 6.974 -8.156 1.00 97.62 277 PHE A C 1
ATOM 2145 O O . PHE A 1 277 ? 17.464 7.253 -8.996 1.00 97.62 277 PHE A O 1
ATOM 2152 N N . GLU A 1 278 ? 16.728 7.288 -6.867 1.00 95.81 278 GLU A N 1
ATOM 2153 C CA . GLU A 1 278 ? 17.905 7.956 -6.297 1.00 95.81 278 GLU A CA 1
ATOM 2154 C C . GLU A 1 278 ? 19.101 7.017 -6.127 1.00 95.81 278 GLU A C 1
ATOM 2156 O O . GLU A 1 278 ? 20.242 7.474 -6.166 1.00 95.81 278 GLU A O 1
ATOM 2161 N N . ASP A 1 279 ? 18.832 5.731 -5.947 1.00 92.88 279 ASP A N 1
ATOM 2162 C CA . ASP A 1 279 ? 19.795 4.640 -5.842 1.00 92.88 279 ASP A CA 1
ATOM 2163 C C . ASP A 1 279 ? 19.351 3.504 -6.797 1.00 92.88 279 ASP A C 1
ATOM 2165 O O . ASP A 1 279 ? 18.614 3.753 -7.762 1.00 92.88 279 ASP A O 1
ATOM 2169 N N . ASP A 1 280 ? 19.821 2.277 -6.576 1.00 91.25 280 ASP A N 1
ATOM 2170 C CA . ASP A 1 280 ? 19.568 1.138 -7.463 1.00 91.25 280 ASP A CA 1
ATOM 2171 C C . ASP A 1 280 ? 18.066 0.891 -7.740 1.00 91.25 280 ASP A C 1
ATOM 2173 O O . ASP A 1 280 ? 17.246 0.700 -6.835 1.00 91.25 280 ASP A O 1
ATOM 2177 N N . GLY A 1 281 ? 17.713 0.835 -9.030 1.00 94.62 281 GLY A N 1
ATOM 2178 C CA . GLY A 1 281 ? 16.371 0.504 -9.520 1.00 94.62 281 GLY A CA 1
ATOM 2179 C C . GLY A 1 281 ? 16.382 -0.769 -10.367 1.00 94.62 281 GLY A C 1
ATOM 2180 O O . GLY A 1 281 ? 16.863 -0.761 -11.506 1.00 94.62 281 GLY A O 1
ATOM 2181 N N . THR A 1 282 ? 15.836 -1.863 -9.836 1.00 96.75 282 THR A N 1
ATOM 2182 C CA . THR A 1 282 ? 15.857 -3.186 -10.480 1.00 96.75 282 THR A CA 1
ATOM 2183 C C . THR A 1 282 ? 14.484 -3.563 -11.027 1.00 96.75 282 THR A C 1
ATOM 2185 O O . THR A 1 282 ? 13.480 -3.458 -10.340 1.00 96.75 282 THR A O 1
ATOM 2188 N N . PHE A 1 283 ? 14.446 -4.050 -12.264 1.00 98.56 283 PHE A N 1
ATOM 2189 C CA . PHE A 1 283 ? 13.262 -4.552 -12.970 1.00 98.56 283 PHE A CA 1
ATOM 2190 C C . PHE A 1 283 ? 13.521 -5.939 -13.578 1.00 98.56 283 PHE A C 1
ATOM 2192 O O . PHE A 1 283 ? 12.840 -6.349 -14.513 1.00 98.56 283 PHE A O 1
ATOM 2199 N N . ARG A 1 284 ? 14.540 -6.671 -13.114 1.00 98.38 284 ARG A N 1
ATOM 2200 C CA . ARG A 1 284 ? 14.989 -7.917 -13.751 1.00 98.38 284 ARG A CA 1
ATOM 2201 C C . ARG A 1 284 ? 13.831 -8.910 -13.916 1.00 98.38 284 ARG A C 1
ATOM 2203 O O . ARG A 1 284 ? 13.137 -9.233 -12.962 1.00 98.38 284 ARG A O 1
ATOM 2210 N N . ASN A 1 285 ? 13.682 -9.480 -15.110 1.00 98.62 285 ASN A N 1
ATOM 2211 C CA . ASN A 1 285 ? 12.588 -10.399 -15.461 1.00 98.62 285 ASN A CA 1
ATOM 2212 C C . ASN A 1 285 ? 11.167 -9.809 -15.349 1.00 98.62 285 ASN A C 1
ATOM 2214 O O . ASN A 1 285 ? 10.217 -10.583 -15.422 1.00 98.62 285 ASN A O 1
ATOM 2218 N N . ALA A 1 286 ? 10.994 -8.495 -15.181 1.00 98.81 286 ALA A N 1
ATOM 2219 C CA . ALA A 1 286 ? 9.663 -7.898 -15.152 1.00 98.81 286 ALA A CA 1
ATOM 2220 C C . ALA A 1 286 ? 8.961 -8.034 -16.514 1.00 98.81 286 ALA A C 1
ATOM 2222 O O . ALA A 1 286 ? 9.585 -7.940 -17.584 1.00 98.81 286 ALA A O 1
ATOM 2223 N N . GLU A 1 287 ? 7.646 -8.226 -16.482 1.00 98.88 287 GLU A N 1
ATOM 2224 C CA . GLU A 1 287 ? 6.805 -8.348 -17.669 1.00 98.88 287 GLU A CA 1
ATOM 2225 C C . GLU A 1 287 ? 5.826 -7.175 -17.759 1.00 98.88 287 GLU A C 1
ATOM 2227 O O . GLU A 1 287 ? 5.036 -6.927 -16.861 1.00 98.88 287 GLU A O 1
ATOM 2232 N N . PHE A 1 288 ? 5.849 -6.457 -18.878 1.00 98.81 288 PHE A N 1
ATOM 2233 C CA . PHE A 1 288 ? 4.935 -5.364 -19.193 1.00 98.81 288 PHE A CA 1
ATOM 2234 C C . PHE A 1 288 ? 4.040 -5.790 -20.359 1.00 98.81 288 PHE A C 1
ATOM 2236 O O . PHE A 1 288 ? 4.429 -5.700 -21.527 1.00 98.81 288 PHE A O 1
ATOM 2243 N N . GLY A 1 289 ? 2.849 -6.300 -20.055 1.00 98.19 289 GLY A N 1
ATOM 2244 C CA . GLY A 1 289 ? 1.881 -6.799 -21.032 1.00 98.19 289 GLY A CA 1
ATOM 2245 C C . GLY A 1 289 ? 1.290 -5.692 -21.908 1.00 98.19 289 GLY A C 1
ATOM 2246 O O . GLY A 1 289 ? 1.191 -5.858 -23.130 1.00 98.19 289 GLY A O 1
ATOM 2247 N N . ALA A 1 290 ? 0.948 -4.551 -21.306 1.00 98.06 290 ALA A N 1
ATOM 2248 C CA . ALA A 1 290 ? 0.508 -3.347 -22.007 1.00 98.06 290 ALA A CA 1
ATOM 2249 C C . ALA A 1 290 ? 1.635 -2.300 -22.105 1.00 98.06 290 ALA A C 1
ATOM 2251 O O . ALA A 1 290 ? 2.817 -2.637 -22.168 1.00 98.06 290 ALA A O 1
ATOM 2252 N N . SER A 1 291 ? 1.275 -1.020 -22.237 1.00 98.44 291 SER A N 1
ATOM 2253 C CA . SER A 1 291 ? 2.254 0.056 -22.392 1.00 98.44 291 SER A CA 1
ATOM 2254 C C . SER A 1 291 ? 3.031 0.305 -21.099 1.00 98.44 291 SER A C 1
ATOM 2256 O O . SER A 1 291 ? 2.432 0.457 -20.036 1.00 98.44 291 SER A O 1
ATOM 2258 N N . ALA A 1 292 ? 4.351 0.436 -21.220 1.00 98.75 292 ALA A N 1
ATOM 2259 C CA . ALA A 1 292 ? 5.248 0.844 -20.147 1.00 98.75 292 ALA A CA 1
ATOM 2260 C C . ALA A 1 292 ? 5.803 2.243 -20.448 1.00 98.75 292 ALA A C 1
ATOM 2262 O O . ALA A 1 292 ? 6.459 2.458 -21.471 1.00 98.75 292 ALA A O 1
ATOM 2263 N N . VAL A 1 293 ? 5.519 3.215 -19.582 1.00 98.81 293 VAL A N 1
ATOM 2264 C CA . VAL A 1 293 ? 5.878 4.625 -19.788 1.00 98.81 293 VAL A CA 1
ATOM 2265 C C . VAL A 1 293 ? 6.876 5.068 -18.727 1.00 98.81 293 VAL A C 1
ATOM 2267 O O . VAL A 1 293 ? 6.482 5.425 -17.628 1.00 98.81 293 VAL A O 1
ATOM 2270 N N . PHE A 1 294 ? 8.154 5.128 -19.082 1.00 98.75 294 PHE A N 1
ATOM 2271 C CA . PHE A 1 294 ? 9.244 5.654 -18.253 1.00 98.75 294 PHE A CA 1
ATOM 2272 C C . PHE A 1 294 ? 9.696 7.055 -18.695 1.00 98.75 294 PHE A C 1
ATOM 2274 O O . PHE A 1 294 ? 10.724 7.563 -18.256 1.00 98.75 294 PHE A O 1
ATOM 2281 N N . SER A 1 295 ? 8.961 7.702 -19.602 1.00 98.56 295 SER A N 1
ATOM 2282 C CA . SER A 1 295 ? 9.367 8.989 -20.164 1.00 98.56 295 SER A CA 1
ATOM 2283 C C . SER A 1 295 ? 9.676 10.025 -19.077 1.00 98.56 295 SER A C 1
ATOM 2285 O O . SER A 1 295 ? 8.912 10.200 -18.125 1.00 98.56 295 SER A O 1
ATOM 2287 N N . ARG A 1 296 ? 10.781 10.758 -19.242 1.00 98.62 296 ARG A N 1
ATOM 2288 C CA . ARG A 1 296 ? 11.278 11.774 -18.292 1.00 98.62 296 ARG A CA 1
ATOM 2289 C C . ARG A 1 296 ? 11.593 11.260 -16.884 1.00 98.62 296 ARG A C 1
ATOM 2291 O O . ARG A 1 296 ? 11.719 12.092 -15.981 1.00 98.62 296 ARG A O 1
ATOM 2298 N N . SER A 1 297 ? 11.699 9.950 -16.671 1.00 98.44 297 SER A N 1
ATOM 2299 C CA . SER A 1 297 ? 12.216 9.420 -15.410 1.00 98.44 297 SER A CA 1
ATOM 2300 C C . SER A 1 297 ? 13.733 9.612 -15.308 1.00 98.44 297 SER A C 1
ATOM 2302 O O . SER A 1 297 ? 14.412 9.956 -16.289 1.00 98.44 297 SER A O 1
ATOM 2304 N N . ARG A 1 298 ? 14.264 9.446 -14.095 1.00 98.38 298 ARG A N 1
ATOM 2305 C CA . ARG A 1 298 ? 15.698 9.538 -13.807 1.00 98.38 298 ARG A CA 1
ATOM 2306 C C . ARG A 1 298 ? 16.146 8.383 -12.930 1.00 98.38 298 ARG A C 1
ATOM 2308 O O . ARG A 1 298 ? 15.500 8.116 -11.926 1.00 98.38 298 ARG A O 1
ATOM 2315 N N . PHE A 1 299 ? 17.272 7.784 -13.286 1.00 97.12 299 PHE A N 1
ATOM 2316 C CA . PHE A 1 299 ? 17.985 6.793 -12.483 1.00 97.12 299 PHE A CA 1
ATOM 2317 C C . PHE A 1 299 ? 19.357 7.369 -12.149 1.00 97.12 299 PHE A C 1
ATOM 2319 O O . PHE A 1 299 ? 20.128 7.678 -13.066 1.00 97.12 299 PHE A O 1
ATOM 2326 N N . LEU A 1 300 ? 19.620 7.610 -10.865 1.00 95.38 300 LEU A N 1
ATOM 2327 C CA . LEU A 1 300 ? 20.835 8.296 -10.420 1.00 95.38 300 LEU A CA 1
ATOM 2328 C C . LEU A 1 300 ? 21.994 7.329 -10.149 1.00 95.38 300 LEU A C 1
ATOM 2330 O O . LEU A 1 300 ? 23.148 7.727 -10.313 1.00 95.38 300 LEU A O 1
ATOM 2334 N N . GLU A 1 301 ? 21.689 6.076 -9.806 1.00 93.00 301 GLU A N 1
ATOM 2335 C CA . GLU A 1 301 ? 22.659 4.982 -9.686 1.00 93.00 301 GLU A CA 1
ATOM 2336 C C . GLU A 1 301 ? 22.386 3.869 -10.722 1.00 93.00 301 GLU A C 1
ATOM 2338 O O . GLU A 1 301 ? 21.840 4.148 -11.799 1.00 93.00 301 GLU A O 1
ATOM 2343 N N . GLU A 1 302 ? 22.872 2.645 -10.486 1.00 91.62 302 GLU A N 1
ATOM 2344 C CA . GLU A 1 302 ? 22.786 1.552 -11.458 1.00 91.62 302 GLU A CA 1
ATOM 2345 C C . GLU A 1 302 ? 21.326 1.106 -11.662 1.00 91.62 302 GLU A C 1
ATOM 2347 O O . GLU A 1 302 ? 20.466 1.216 -10.788 1.00 91.62 302 GLU A O 1
ATOM 2352 N N . SER A 1 303 ? 21.012 0.616 -12.861 1.00 94.19 303 SER A N 1
ATOM 2353 C CA . SER A 1 303 ? 19.662 0.131 -13.171 1.00 94.19 303 SER A CA 1
ATOM 2354 C C . SER A 1 303 ? 19.683 -1.130 -14.018 1.00 94.19 303 SER A C 1
ATOM 2356 O O . SER A 1 303 ? 20.500 -1.289 -14.934 1.00 94.19 303 SER A O 1
ATOM 2358 N N . ASP A 1 304 ? 18.759 -2.039 -13.720 1.00 96.75 304 ASP A N 1
ATOM 2359 C CA . ASP A 1 304 ? 18.757 -3.380 -14.290 1.00 96.75 304 ASP A CA 1
ATOM 2360 C C . ASP A 1 304 ? 17.383 -3.769 -14.841 1.00 96.75 304 ASP A C 1
ATOM 2362 O O . ASP A 1 304 ? 16.489 -4.187 -14.115 1.00 96.75 304 ASP A O 1
ATOM 2366 N N . PHE A 1 305 ? 17.247 -3.679 -16.161 1.00 98.31 305 PHE A N 1
ATOM 2367 C CA . PHE A 1 305 ? 16.113 -4.154 -16.954 1.00 98.31 305 PHE A CA 1
ATOM 2368 C C . PHE A 1 305 ? 16.450 -5.463 -17.688 1.00 98.31 305 PHE A C 1
ATOM 2370 O O . PHE A 1 305 ? 15.913 -5.748 -18.768 1.00 98.31 305 PHE A O 1
ATOM 2377 N N . SER A 1 306 ? 17.396 -6.252 -17.170 1.00 98.12 306 SER A N 1
ATOM 2378 C CA . SER A 1 306 ? 17.792 -7.497 -17.820 1.00 98.12 306 SER A CA 1
ATOM 2379 C C . SER A 1 306 ? 16.643 -8.502 -17.854 1.00 98.12 306 SER A C 1
ATOM 2381 O O . SER A 1 306 ? 15.894 -8.677 -16.893 1.00 98.12 306 SER A O 1
ATOM 2383 N N . SER A 1 307 ? 16.503 -9.188 -18.987 1.00 98.50 307 SER A N 1
ATOM 2384 C CA . SER A 1 307 ? 15.456 -10.184 -19.239 1.00 98.50 307 SER A CA 1
ATOM 2385 C C . SER A 1 307 ? 14.014 -9.661 -19.123 1.00 98.50 307 SER A C 1
ATOM 2387 O O . SER A 1 307 ? 13.087 -10.467 -19.060 1.00 98.50 307 SER A O 1
ATOM 2389 N N . CYS A 1 308 ? 13.796 -8.339 -19.142 1.00 98.69 308 CYS A N 1
ATOM 2390 C CA . CYS A 1 308 ? 12.451 -7.764 -19.189 1.00 98.69 308 CYS A CA 1
ATOM 2391 C C . CYS A 1 308 ? 11.713 -8.123 -20.480 1.00 98.69 308 CYS A C 1
ATOM 2393 O O . CYS A 1 308 ? 12.313 -8.220 -21.557 1.00 98.69 308 CYS A O 1
ATOM 2395 N N . ARG A 1 309 ? 10.385 -8.212 -20.405 1.00 98.81 309 ARG A N 1
ATOM 2396 C CA . ARG A 1 309 ? 9.513 -8.359 -21.577 1.00 98.81 309 ARG A CA 1
ATOM 2397 C C . ARG A 1 309 ? 8.564 -7.182 -21.686 1.00 98.81 309 ARG A C 1
ATOM 2399 O O . ARG A 1 309 ? 7.669 -7.032 -20.872 1.00 98.81 309 ARG A O 1
ATOM 2406 N N . PHE A 1 310 ? 8.700 -6.393 -22.739 1.00 98.69 310 PHE A N 1
ATOM 2407 C CA . PHE A 1 310 ? 7.778 -5.315 -23.078 1.00 98.69 310 PHE A CA 1
ATOM 2408 C C . PHE A 1 310 ? 6.845 -5.782 -24.199 1.00 98.69 310 PHE A C 1
ATOM 2410 O O . PHE A 1 310 ? 7.163 -5.664 -25.383 1.00 98.69 310 PHE A O 1
ATOM 2417 N N . GLY A 1 311 ? 5.707 -6.376 -23.842 1.00 98.06 311 GLY A N 1
ATOM 2418 C CA . GLY A 1 311 ? 4.688 -6.851 -24.780 1.00 98.06 311 GLY A CA 1
ATOM 2419 C C . GLY A 1 311 ? 3.986 -5.716 -25.531 1.00 98.06 311 GLY A C 1
ATOM 2420 O O . GLY A 1 311 ? 3.759 -5.834 -26.741 1.00 98.06 311 GLY A O 1
ATOM 2421 N N . GLY A 1 312 ? 3.688 -4.615 -24.833 1.00 97.38 312 GLY A N 1
ATOM 2422 C CA . GLY A 1 312 ? 3.133 -3.382 -25.393 1.00 97.38 312 GLY A CA 1
ATOM 2423 C C . GLY A 1 312 ? 4.189 -2.363 -25.835 1.00 97.38 312 GLY A C 1
ATOM 2424 O O . GLY A 1 312 ? 5.348 -2.699 -26.082 1.00 97.38 312 GLY A O 1
ATOM 2425 N N . GLU A 1 313 ? 3.770 -1.104 -25.999 1.00 98.50 313 GLU A N 1
ATOM 2426 C CA . GLU A 1 313 ? 4.682 0.001 -26.333 1.00 98.50 313 GLU A CA 1
ATOM 2427 C C . GLU A 1 313 ? 5.553 0.366 -25.123 1.00 98.50 313 GLU A C 1
ATOM 2429 O O . GLU A 1 313 ? 5.046 0.480 -24.008 1.00 98.50 313 GLU A O 1
ATOM 2434 N N . ALA A 1 314 ? 6.851 0.575 -25.341 1.00 98.56 314 ALA A N 1
ATOM 2435 C CA . ALA A 1 314 ? 7.797 0.952 -24.296 1.00 98.56 314 ALA A CA 1
ATOM 2436 C C . ALA A 1 314 ? 8.347 2.357 -24.570 1.00 98.56 314 ALA A C 1
ATOM 2438 O O . ALA A 1 314 ? 9.023 2.589 -25.576 1.00 98.56 314 ALA A O 1
ATOM 2439 N N . HIS A 1 315 ? 8.045 3.308 -23.691 1.00 98.69 315 HIS A N 1
ATOM 2440 C CA . HIS A 1 315 ? 8.409 4.712 -23.864 1.00 98.69 315 HIS A CA 1
ATOM 2441 C C . HIS A 1 315 ? 9.446 5.139 -22.829 1.00 98.69 315 HIS A C 1
ATOM 2443 O O . HIS A 1 315 ? 9.124 5.319 -21.660 1.00 98.69 315 HIS A O 1
ATOM 2449 N N . PHE A 1 316 ? 10.671 5.372 -23.285 1.00 98.44 316 PHE A N 1
ATOM 2450 C CA . PHE A 1 316 ? 11.802 5.899 -22.518 1.00 98.44 316 PHE A CA 1
ATOM 2451 C C . PHE A 1 316 ? 12.223 7.280 -23.058 1.00 98.44 316 PHE A C 1
ATOM 2453 O O . PHE A 1 316 ? 13.397 7.647 -23.049 1.00 98.44 316 PHE A O 1
ATOM 2460 N N . ASP A 1 317 ? 11.272 8.048 -23.599 1.00 98.50 317 ASP A N 1
ATOM 2461 C CA . ASP A 1 317 ? 11.551 9.355 -24.200 1.00 98.50 317 ASP A CA 1
ATOM 2462 C C . ASP A 1 317 ? 11.986 10.360 -23.115 1.00 98.50 317 ASP A C 1
ATOM 2464 O O . ASP A 1 317 ? 11.349 10.479 -22.068 1.00 98.50 317 ASP A O 1
ATOM 2468 N N . GLU A 1 318 ? 13.055 11.118 -23.371 1.00 98.38 318 GLU A N 1
ATOM 2469 C CA . GLU A 1 318 ? 13.646 12.090 -22.431 1.00 98.38 318 GLU A CA 1
ATOM 2470 C C . GLU A 1 318 ? 14.070 11.484 -21.071 1.00 98.38 318 GLU A C 1
ATOM 2472 O O . GLU A 1 318 ? 14.205 12.213 -20.087 1.00 98.38 318 GLU A O 1
ATOM 2477 N N . LEU A 1 319 ? 14.248 10.162 -20.992 1.00 97.25 319 LEU A N 1
ATOM 2478 C CA . LEU A 1 319 ? 14.740 9.479 -19.796 1.00 97.25 319 LEU A CA 1
ATOM 2479 C C . LEU A 1 319 ? 16.243 9.720 -19.603 1.00 97.25 319 LEU A C 1
ATOM 2481 O O . LEU A 1 319 ? 16.981 9.825 -20.585 1.00 97.25 319 LEU A O 1
ATOM 2485 N N . ARG A 1 320 ? 16.708 9.764 -18.347 1.00 97.25 320 ARG A N 1
ATOM 2486 C CA . ARG A 1 320 ? 18.134 9.918 -18.017 1.00 97.25 320 ARG A CA 1
ATOM 2487 C C . ARG A 1 320 ? 18.643 8.836 -17.061 1.00 97.25 320 ARG A C 1
ATOM 2489 O O . ARG A 1 320 ? 18.123 8.711 -15.956 1.00 97.25 320 ARG A O 1
ATOM 2496 N N . PHE A 1 321 ? 19.690 8.125 -17.468 1.00 94.62 321 PHE A N 1
ATOM 2497 C CA . PHE A 1 321 ? 20.496 7.239 -16.624 1.00 94.62 321 PHE A CA 1
ATOM 2498 C C . PHE A 1 321 ? 21.824 7.937 -16.302 1.00 94.62 321 PHE A C 1
ATOM 2500 O O . PHE A 1 321 ? 22.567 8.282 -17.222 1.00 94.62 321 PHE A O 1
ATOM 2507 N N . GLU A 1 322 ? 22.129 8.182 -15.025 1.00 93.62 322 GLU A N 1
ATOM 2508 C CA . GLU A 1 322 ? 23.386 8.835 -14.614 1.00 93.62 322 GLU A CA 1
ATOM 2509 C C . GLU A 1 322 ? 24.557 7.846 -14.465 1.00 93.62 322 GLU A C 1
ATOM 2511 O O . GLU A 1 322 ? 25.720 8.247 -14.582 1.00 93.62 322 GLU A O 1
ATOM 2516 N N . LYS A 1 323 ? 24.263 6.557 -14.251 1.00 91.38 323 LYS A N 1
ATOM 2517 C CA . LYS A 1 323 ? 25.231 5.445 -14.217 1.00 91.38 323 LYS A CA 1
ATOM 2518 C C . LYS A 1 323 ? 24.918 4.394 -15.276 1.00 91.38 323 LYS A C 1
ATOM 2520 O O . LYS A 1 323 ? 24.157 4.638 -16.211 1.00 91.38 323 LYS A O 1
ATOM 2525 N N . ASP A 1 324 ? 25.585 3.254 -15.145 1.00 90.94 324 ASP A N 1
ATOM 2526 C CA . ASP A 1 324 ? 25.455 2.107 -16.023 1.00 90.94 324 ASP A CA 1
ATOM 2527 C C . ASP A 1 324 ? 24.021 1.551 -15.942 1.00 90.94 324 ASP A C 1
ATOM 2529 O O . ASP A 1 324 ? 23.424 1.422 -14.872 1.00 90.94 324 ASP A O 1
ATOM 2533 N N . SER A 1 325 ? 23.466 1.224 -17.104 1.00 92.69 325 SER A N 1
ATOM 2534 C CA . SER A 1 325 ? 22.130 0.647 -17.248 1.00 92.69 325 SER A CA 1
ATOM 2535 C C . SER A 1 325 ? 22.191 -0.578 -18.152 1.00 92.69 325 SER A C 1
ATOM 2537 O O . SER A 1 325 ? 22.935 -0.614 -19.140 1.00 92.69 325 SER A O 1
ATOM 2539 N N . THR A 1 326 ? 21.408 -1.608 -17.840 1.00 95.12 326 THR A N 1
ATOM 2540 C CA . THR A 1 326 ? 21.352 -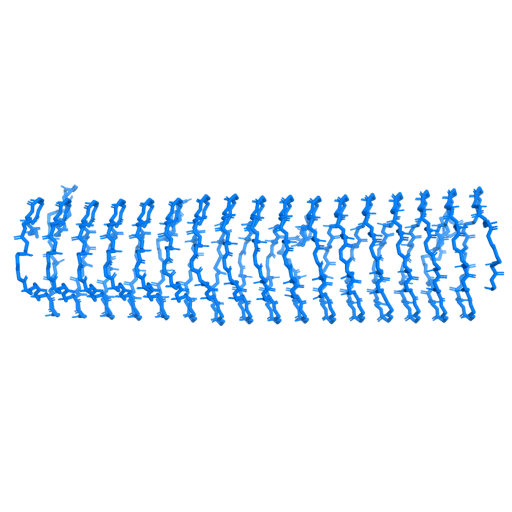2.825 -18.656 1.00 95.12 326 THR A CA 1
ATOM 2541 C C . THR A 1 326 ? 19.927 -3.199 -19.035 1.00 95.12 326 THR A C 1
ATOM 2543 O O . THR A 1 326 ? 19.017 -3.188 -18.223 1.00 95.12 326 THR A O 1
ATOM 2546 N N . PHE A 1 327 ? 19.764 -3.574 -20.294 1.00 97.56 327 PHE A N 1
ATOM 2547 C CA . PHE A 1 327 ? 18.602 -4.177 -20.941 1.00 97.56 327 PHE A CA 1
ATOM 2548 C C . PHE A 1 327 ? 19.012 -5.522 -21.565 1.00 97.56 327 PHE A C 1
ATOM 2550 O O . PHE A 1 327 ? 18.465 -5.940 -22.590 1.00 97.56 327 PHE A O 1
ATOM 2557 N N . ALA A 1 328 ? 20.042 -6.174 -21.012 1.00 97.31 328 ALA A N 1
ATOM 2558 C CA . ALA A 1 328 ? 20.551 -7.434 -21.538 1.00 97.31 328 ALA A CA 1
ATOM 2559 C C . ALA A 1 328 ? 19.440 -8.494 -21.591 1.00 97.31 328 ALA A C 1
ATOM 2561 O O . ALA A 1 328 ? 18.665 -8.627 -20.649 1.00 97.31 328 ALA A O 1
ATOM 2562 N N . ASP A 1 329 ? 19.342 -9.225 -22.699 1.00 98.38 329 ASP A N 1
ATOM 2563 C CA . ASP A 1 329 ? 18.304 -10.233 -22.954 1.00 98.38 329 ASP A CA 1
ATOM 2564 C C . ASP A 1 329 ? 16.849 -9.705 -22.920 1.00 98.38 329 ASP A C 1
ATOM 2566 O O . ASP A 1 329 ? 15.907 -10.498 -22.956 1.00 98.38 329 ASP A O 1
ATOM 2570 N N . ALA A 1 330 ? 16.629 -8.383 -22.897 1.00 98.56 330 ALA A N 1
ATOM 2571 C CA . ALA A 1 330 ? 15.284 -7.811 -22.906 1.00 98.56 330 ALA A CA 1
ATOM 2572 C C . ALA A 1 330 ? 14.577 -8.001 -24.263 1.00 98.56 330 ALA A C 1
ATOM 2574 O O . ALA A 1 330 ? 15.186 -7.923 -25.337 1.00 98.56 330 ALA A O 1
ATOM 2575 N N . GLU A 1 331 ? 13.261 -8.202 -24.236 1.00 98.75 331 GLU A N 1
ATOM 2576 C CA . GLU A 1 331 ? 12.422 -8.374 -25.422 1.00 98.75 331 GLU A CA 1
ATOM 2577 C C . GLU A 1 331 ? 11.408 -7.234 -25.552 1.00 98.75 331 GLU A C 1
ATOM 2579 O O . GLU A 1 331 ? 10.503 -7.091 -24.738 1.00 98.75 331 GLU A O 1
ATOM 2584 N N . PHE A 1 332 ? 11.512 -6.456 -26.628 1.00 98.69 332 PHE A N 1
ATOM 2585 C CA . PHE A 1 332 ? 10.566 -5.397 -26.980 1.00 98.69 332 PHE A CA 1
ATOM 2586 C C . PHE A 1 332 ? 9.614 -5.899 -28.073 1.00 98.69 332 PHE A C 1
ATOM 2588 O O . PHE A 1 332 ? 9.932 -5.888 -29.267 1.00 98.69 332 PHE A O 1
ATOM 2595 N N . GLY A 1 333 ? 8.451 -6.396 -27.659 1.00 97.94 333 GLY A N 1
ATOM 2596 C CA . GLY A 1 333 ? 7.369 -6.886 -28.511 1.00 97.94 333 GLY A CA 1
ATOM 2597 C C . GLY A 1 333 ? 6.661 -5.774 -29.290 1.00 97.94 333 GLY A C 1
ATOM 2598 O O . GLY A 1 333 ? 6.463 -5.913 -30.506 1.00 97.94 333 GLY A O 1
ATOM 2599 N N . GLY A 1 334 ? 6.312 -4.680 -28.607 1.00 97.12 334 GLY A N 1
ATOM 2600 C CA . GLY A 1 334 ? 5.770 -3.455 -29.197 1.00 97.12 334 GLY A CA 1
ATOM 2601 C C . GLY A 1 334 ? 6.848 -2.461 -29.639 1.00 97.12 334 GLY A C 1
ATOM 2602 O O . GLY A 1 334 ? 8.040 -2.773 -29.661 1.00 97.12 334 GLY A O 1
ATOM 2603 N N . ASP A 1 335 ? 6.418 -1.271 -30.068 1.00 98.31 335 ASP A N 1
ATOM 2604 C CA . ASP A 1 335 ? 7.337 -0.200 -30.465 1.00 98.31 335 ASP A CA 1
ATOM 2605 C C . ASP A 1 335 ? 8.057 0.353 -29.217 1.00 98.31 335 ASP A C 1
ATOM 2607 O O . ASP A 1 335 ? 7.426 0.600 -28.191 1.00 98.31 335 ASP A O 1
ATOM 2611 N N . ALA A 1 336 ? 9.373 0.541 -29.314 1.00 98.38 336 ALA A N 1
ATOM 2612 C CA . ALA A 1 336 ? 10.227 1.039 -28.242 1.00 98.38 336 ALA A CA 1
ATOM 2613 C C . ALA A 1 336 ? 10.831 2.394 -28.635 1.00 98.38 336 ALA A C 1
ATOM 2615 O O . ALA A 1 336 ? 11.463 2.518 -29.689 1.00 98.38 336 ALA A O 1
ATOM 2616 N N . THR A 1 337 ? 10.634 3.420 -27.808 1.00 98.38 337 THR A N 1
ATOM 2617 C CA . THR A 1 337 ? 11.105 4.784 -28.083 1.00 98.38 337 THR A CA 1
ATOM 2618 C C . THR A 1 337 ? 12.057 5.259 -26.991 1.00 98.38 337 THR A C 1
ATOM 2620 O O . THR A 1 337 ? 11.772 5.114 -25.810 1.00 98.38 337 THR A O 1
ATOM 2623 N N . PHE A 1 338 ? 13.193 5.819 -27.399 1.00 98.00 338 PHE A N 1
ATOM 2624 C CA . PHE A 1 338 ? 14.262 6.349 -26.547 1.00 98.00 338 PHE A CA 1
ATOM 2625 C C . PHE A 1 338 ? 14.621 7.776 -26.986 1.00 98.00 338 PHE A C 1
ATOM 2627 O O . PHE A 1 338 ? 15.788 8.177 -26.998 1.00 98.00 338 PHE A O 1
ATOM 2634 N N . ARG A 1 339 ? 13.637 8.554 -27.452 1.00 98.00 339 ARG A N 1
ATOM 2635 C CA . ARG A 1 339 ? 13.911 9.839 -28.102 1.00 98.00 339 ARG A CA 1
ATOM 2636 C C . ARG A 1 339 ? 14.489 10.818 -27.101 1.00 98.00 339 ARG A C 1
ATOM 2638 O O . ARG A 1 339 ? 13.861 11.112 -26.090 1.00 98.00 339 ARG A O 1
ATOM 2645 N N . SER A 1 340 ? 15.638 11.402 -27.422 1.00 97.69 340 SER A N 1
ATOM 2646 C CA . SER A 1 340 ? 16.368 12.300 -26.515 1.00 97.69 340 SER A CA 1
ATOM 2647 C C . SER A 1 340 ? 16.665 11.677 -25.141 1.00 97.69 340 SER A C 1
ATOM 2649 O O . SER A 1 340 ? 16.777 12.412 -24.166 1.00 97.69 340 SER A O 1
ATOM 2651 N N . ALA A 1 341 ? 16.756 10.345 -25.053 1.00 97.38 341 ALA A N 1
ATOM 2652 C CA . ALA A 1 341 ? 17.207 9.668 -23.844 1.00 97.38 341 ALA A CA 1
ATOM 2653 C C . ALA A 1 341 ? 18.719 9.875 -23.645 1.00 97.38 341 ALA A C 1
ATOM 2655 O O . ALA A 1 341 ? 19.490 9.890 -24.611 1.00 97.38 341 ALA A O 1
ATOM 2656 N N . GLU A 1 342 ? 19.147 10.034 -22.399 1.00 96.44 342 GLU A N 1
ATOM 2657 C CA . GLU A 1 342 ? 20.529 10.313 -22.012 1.00 96.44 342 GLU A CA 1
ATOM 2658 C C . GLU A 1 342 ? 21.069 9.169 -21.149 1.00 96.44 342 GLU A C 1
ATOM 2660 O O . GLU A 1 342 ? 20.576 8.927 -20.053 1.00 96.44 342 GLU A O 1
ATOM 2665 N N . PHE A 1 343 ? 22.092 8.473 -21.639 1.00 92.38 343 PHE A N 1
ATOM 2666 C CA . PHE A 1 343 ? 22.782 7.405 -20.917 1.00 92.38 343 PHE A CA 1
ATOM 2667 C C . PHE A 1 343 ? 24.177 7.919 -20.563 1.00 92.38 343 PHE A C 1
ATOM 2669 O O . PHE A 1 343 ? 25.050 7.925 -21.421 1.00 92.38 343 PHE A O 1
ATOM 2676 N N . GLU A 1 344 ? 24.383 8.474 -19.369 1.00 85.31 344 GLU A N 1
ATOM 2677 C CA . GLU A 1 344 ? 25.623 9.195 -19.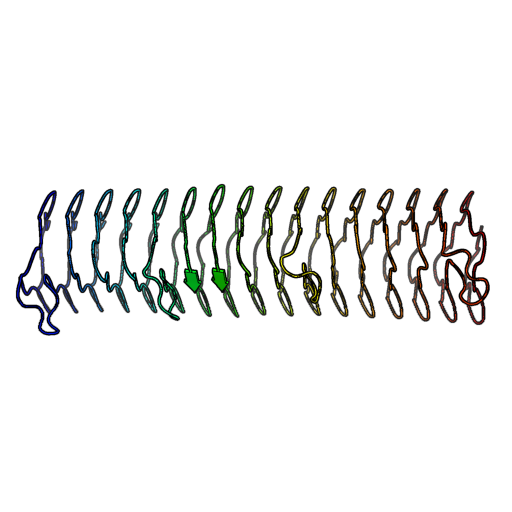040 1.00 85.31 344 GLU A CA 1
ATOM 2678 C C . GLU A 1 344 ? 26.766 8.280 -18.585 1.00 85.31 344 GLU A C 1
ATOM 2680 O O . GLU A 1 344 ? 27.916 8.610 -18.887 1.00 85.31 344 GLU A O 1
ATOM 2685 N N . GLY A 1 345 ? 26.450 7.140 -17.954 1.00 67.75 345 GLY A N 1
ATOM 2686 C CA . GLY A 1 345 ? 27.380 6.051 -17.642 1.00 67.75 345 GLY A CA 1
ATOM 2687 C C . GLY A 1 345 ? 28.547 6.387 -16.715 1.00 67.75 345 GLY A C 1
ATOM 2688 O O . GLY A 1 345 ? 28.989 7.530 -16.551 1.00 67.75 345 GLY A O 1
ATOM 2689 N N . SER A 1 346 ? 29.123 5.361 -16.095 1.00 65.19 346 SER A N 1
ATOM 2690 C CA . SER A 1 346 ? 30.380 5.513 -15.379 1.00 65.19 346 SER A CA 1
ATOM 2691 C C . SER A 1 346 ? 31.553 5.473 -16.370 1.00 65.19 346 SER A C 1
ATOM 2693 O O . SER A 1 346 ? 31.720 4.559 -17.164 1.00 65.19 346 SER A O 1
ATOM 2695 N N . ALA A 1 347 ? 32.435 6.480 -16.333 1.00 53.44 347 ALA A N 1
ATOM 2696 C CA . ALA A 1 347 ? 33.557 6.632 -17.276 1.00 53.44 347 ALA A CA 1
ATOM 2697 C C . ALA A 1 347 ? 34.672 5.552 -17.160 1.00 53.44 347 ALA A C 1
ATOM 2699 O O . ALA A 1 347 ? 35.840 5.817 -17.472 1.00 53.44 347 ALA A O 1
ATOM 2700 N N . ASN A 1 348 ? 34.365 4.356 -16.656 1.00 55.25 348 ASN A N 1
ATOM 2701 C CA . ASN A 1 348 ? 35.311 3.337 -16.223 1.00 55.25 348 ASN A CA 1
ATOM 2702 C C . ASN A 1 348 ? 35.704 2.320 -17.319 1.00 55.25 348 ASN A C 1
ATOM 2704 O O . ASN A 1 348 ? 36.245 1.283 -16.974 1.00 55.25 348 ASN A O 1
ATOM 2708 N N . MET A 1 349 ? 35.553 2.620 -18.618 1.00 48.84 349 MET A N 1
ATOM 2709 C CA . MET A 1 349 ? 36.186 1.925 -19.771 1.00 48.84 349 MET A CA 1
ATOM 2710 C C . MET A 1 349 ? 36.085 0.378 -19.829 1.00 48.84 349 MET A C 1
ATOM 2712 O O . MET A 1 349 ? 36.791 -0.239 -20.637 1.00 48.84 349 MET A O 1
ATOM 2716 N N . HIS A 1 350 ? 35.260 -0.264 -18.998 1.00 50.97 350 HIS A N 1
ATOM 2717 C CA . HIS A 1 350 ? 35.204 -1.722 -18.869 1.00 50.97 350 HIS A CA 1
ATOM 2718 C C . HIS A 1 350 ? 33.795 -2.315 -18.925 1.00 50.97 350 HIS A C 1
ATOM 2720 O O . HIS A 1 350 ? 33.712 -3.497 -19.244 1.00 50.97 350 HIS A O 1
ATOM 2726 N N . ASN A 1 351 ? 32.742 -1.519 -18.737 1.00 54.72 351 ASN A N 1
ATOM 2727 C CA . ASN A 1 351 ? 31.349 -1.905 -18.938 1.00 54.72 351 ASN A CA 1
ATOM 2728 C C . ASN A 1 351 ? 30.661 -0.811 -19.764 1.00 54.72 351 ASN A C 1
ATOM 2730 O O . ASN A 1 351 ? 31.019 0.359 -19.661 1.00 54.72 351 ASN A O 1
ATOM 2734 N N . ASP A 1 352 ? 29.770 -1.201 -20.665 1.00 65.19 352 ASP A N 1
ATOM 2735 C CA . ASP A 1 352 ? 29.067 -0.271 -21.542 1.00 65.19 352 ASP A CA 1
ATOM 2736 C C . ASP A 1 352 ? 27.986 0.490 -20.750 1.00 65.19 352 ASP A C 1
ATOM 2738 O O . ASP A 1 352 ? 27.149 -0.154 -20.122 1.00 65.19 352 ASP A O 1
ATOM 2742 N N . ASP A 1 353 ? 27.981 1.830 -20.814 1.00 77.25 353 ASP A N 1
ATOM 2743 C CA . ASP A 1 353 ? 27.036 2.721 -20.103 1.00 77.25 353 ASP A CA 1
ATOM 2744 C C . ASP A 1 353 ? 25.561 2.318 -20.296 1.00 77.25 353 ASP A C 1
ATOM 2746 O O . ASP A 1 353 ? 24.720 2.479 -19.410 1.00 77.25 353 ASP A O 1
ATOM 2750 N N . ALA A 1 354 ? 25.254 1.794 -21.484 1.00 89.50 354 ALA A N 1
ATOM 2751 C CA . ALA A 1 354 ? 23.980 1.177 -21.814 1.00 89.50 354 ALA A CA 1
ATOM 2752 C C . ALA A 1 354 ? 24.214 -0.181 -22.484 1.00 89.50 354 ALA A C 1
ATOM 2754 O O . ALA A 1 354 ? 24.714 -0.253 -23.613 1.00 89.50 354 ALA A O 1
ATOM 2755 N N . SER A 1 355 ? 23.823 -1.274 -21.833 1.00 93.50 355 SER A N 1
ATOM 2756 C CA . SER A 1 355 ? 23.907 -2.608 -22.431 1.00 93.50 355 SER A CA 1
ATOM 2757 C C . SER A 1 355 ? 22.563 -3.074 -22.974 1.00 93.50 355 SER A C 1
ATOM 2759 O O . SER A 1 355 ? 21.622 -3.264 -22.224 1.00 93.50 355 SER A O 1
ATOM 2761 N N . PHE A 1 356 ? 22.481 -3.339 -24.273 1.00 96.31 356 PHE A N 1
ATOM 2762 C CA . PHE A 1 356 ? 21.374 -4.039 -24.935 1.00 96.31 356 PHE A CA 1
ATOM 2763 C C . PHE A 1 356 ? 21.824 -5.420 -25.436 1.00 96.31 356 PHE A C 1
ATOM 2765 O O . PHE A 1 356 ? 21.299 -5.929 -26.434 1.00 96.31 356 PHE A O 1
ATOM 2772 N N . GLU A 1 357 ? 22.841 -6.016 -24.801 1.00 96.56 357 GLU A N 1
ATOM 2773 C CA . GLU A 1 357 ? 23.388 -7.309 -25.216 1.00 96.56 357 GLU A CA 1
ATOM 2774 C C . GLU A 1 357 ? 22.279 -8.362 -25.326 1.00 96.56 357 GLU A C 1
ATOM 2776 O O . GLU A 1 357 ? 21.463 -8.513 -24.428 1.00 96.56 357 GLU A O 1
ATOM 2781 N N . ALA A 1 358 ? 22.226 -9.075 -26.452 1.00 97.81 358 ALA A N 1
ATOM 2782 C CA . ALA A 1 358 ? 21.220 -10.102 -26.736 1.00 97.81 358 ALA A CA 1
ATOM 2783 C C . ALA A 1 358 ? 19.745 -9.638 -26.680 1.00 97.81 358 ALA A C 1
ATOM 2785 O O . ALA A 1 358 ? 18.840 -10.461 -26.837 1.00 97.81 358 ALA A O 1
ATOM 2786 N N . ALA A 1 359 ? 19.479 -8.332 -26.569 1.00 98.38 359 ALA A N 1
ATOM 2787 C CA . ALA A 1 359 ? 18.122 -7.804 -26.607 1.00 98.38 359 ALA A CA 1
ATOM 2788 C C . ALA A 1 359 ? 17.460 -8.030 -27.979 1.00 98.38 359 ALA A C 1
ATOM 2790 O O . ALA A 1 359 ? 18.111 -8.083 -29.030 1.00 98.38 359 ALA A O 1
ATOM 2791 N N . THR A 1 360 ? 16.135 -8.140 -28.001 1.00 98.75 360 THR A N 1
ATOM 2792 C CA . THR A 1 360 ? 15.361 -8.330 -29.233 1.00 98.75 360 THR A CA 1
ATOM 2793 C C . THR A 1 360 ? 14.289 -7.259 -29.376 1.00 98.75 360 THR A C 1
ATOM 2795 O O . THR A 1 360 ? 13.321 -7.234 -28.627 1.00 98.75 360 THR A O 1
ATOM 2798 N N . PHE A 1 361 ? 14.402 -6.433 -30.414 1.00 98.62 361 PHE A N 1
ATOM 2799 C CA . PHE A 1 361 ? 13.396 -5.452 -30.814 1.00 98.62 361 PHE A CA 1
ATOM 2800 C C . PHE A 1 361 ? 12.526 -6.023 -31.938 1.00 98.62 361 PHE A C 1
ATOM 2802 O O . PHE A 1 361 ? 12.948 -6.113 -33.097 1.00 98.62 361 PHE A O 1
ATOM 2809 N N . ARG A 1 362 ? 11.302 -6.445 -31.605 1.00 98.12 362 ARG A N 1
ATOM 2810 C CA . ARG A 1 362 ? 10.304 -6.925 -32.574 1.00 98.12 362 ARG A CA 1
ATOM 2811 C C . ARG A 1 362 ? 9.471 -5.796 -33.167 1.00 98.12 362 ARG A C 1
ATOM 2813 O O . ARG A 1 362 ? 9.147 -5.853 -34.359 1.00 98.12 362 ARG A O 1
ATOM 2820 N N . GLY A 1 363 ? 9.100 -4.812 -32.350 1.00 96.56 363 GLY A N 1
ATOM 2821 C CA . GLY A 1 363 ? 8.527 -3.552 -32.810 1.00 96.56 363 GLY A CA 1
ATOM 2822 C C . GLY A 1 363 ? 9.585 -2.632 -33.412 1.00 96.56 363 GLY A C 1
ATOM 2823 O O . GLY A 1 363 ? 10.735 -3.025 -33.620 1.00 96.56 363 GLY A O 1
ATOM 2824 N N . LYS A 1 364 ? 9.181 -1.413 -33.771 1.00 97.62 364 LYS A N 1
ATOM 2825 C CA . LYS A 1 364 ? 10.134 -0.383 -34.202 1.00 97.62 364 LYS A CA 1
ATOM 2826 C C . LYS A 1 364 ? 10.951 0.088 -33.008 1.00 97.62 364 LYS A C 1
ATOM 2828 O O . LYS A 1 364 ? 10.392 0.247 -31.929 1.00 97.62 364 LYS A O 1
ATOM 2833 N N . ALA A 1 365 ? 12.229 0.361 -33.230 1.00 97.81 365 ALA A N 1
ATOM 2834 C CA . ALA A 1 365 ? 13.079 1.018 -32.245 1.00 97.81 365 ALA A CA 1
ATOM 2835 C C . ALA A 1 365 ? 13.393 2.443 -32.724 1.00 97.81 365 ALA A C 1
ATOM 2837 O O . ALA A 1 365 ? 13.803 2.630 -33.869 1.00 97.81 365 ALA A O 1
ATOM 2838 N N . ASP A 1 366 ? 13.164 3.450 -31.890 1.00 97.88 366 ASP A N 1
ATOM 2839 C CA . ASP A 1 366 ? 13.398 4.857 -32.236 1.00 97.88 366 ASP A CA 1
ATOM 2840 C C . ASP A 1 366 ? 14.350 5.492 -31.225 1.00 97.88 366 ASP A C 1
ATOM 2842 O O . ASP A 1 366 ? 13.960 5.749 -30.085 1.00 97.88 366 ASP A O 1
ATOM 2846 N N . PHE A 1 367 ? 15.588 5.743 -31.649 1.00 97.00 367 PHE A N 1
ATOM 2847 C CA . PHE A 1 367 ? 16.637 6.356 -30.840 1.00 97.00 367 PHE A CA 1
ATOM 2848 C C . PHE A 1 367 ? 16.923 7.803 -31.282 1.00 97.00 367 PHE A C 1
ATOM 2850 O O . PHE A 1 367 ? 18.035 8.298 -31.080 1.00 97.00 367 PHE A O 1
ATOM 2857 N N . ASP A 1 368 ? 15.955 8.514 -31.891 1.00 97.19 368 ASP A N 1
ATOM 2858 C CA . ASP A 1 368 ? 16.173 9.889 -32.368 1.00 97.19 368 ASP A CA 1
ATOM 2859 C C . ASP A 1 368 ? 16.719 10.783 -31.246 1.00 97.19 368 ASP A C 1
ATOM 2861 O O . ASP A 1 368 ? 16.070 11.018 -30.225 1.00 97.19 368 ASP A O 1
ATOM 2865 N N . LYS A 1 369 ? 17.930 11.309 -31.460 1.00 96.06 369 LYS A N 1
ATOM 2866 C CA . LYS A 1 369 ? 18.678 12.167 -30.521 1.00 96.06 369 LYS A CA 1
ATOM 2867 C C . LYS A 1 369 ? 19.023 11.524 -29.176 1.00 96.06 369 LYS A C 1
ATOM 2869 O O . LYS A 1 369 ? 19.409 12.256 -28.269 1.00 96.06 369 LYS A O 1
ATOM 2874 N N . ALA A 1 370 ? 18.922 10.206 -29.045 1.00 95.75 370 ALA A N 1
ATOM 2875 C CA . ALA A 1 370 ? 19.465 9.514 -27.886 1.00 95.75 370 ALA A CA 1
ATOM 2876 C C . ALA A 1 370 ? 20.992 9.704 -27.817 1.00 95.75 370 ALA A C 1
ATOM 2878 O O . ALA A 1 370 ? 21.677 9.746 -28.847 1.00 95.75 370 ALA A O 1
ATOM 2879 N N . SER A 1 371 ? 21.527 9.831 -26.606 1.00 93.19 371 SER A N 1
ATOM 2880 C CA . SER A 1 371 ? 22.958 9.977 -26.350 1.00 93.19 371 SER A CA 1
ATOM 2881 C C . SER A 1 371 ? 23.490 8.753 -25.618 1.00 93.19 371 SER A C 1
ATOM 2883 O O . SER A 1 371 ? 23.079 8.484 -24.495 1.00 93.19 371 SER A O 1
ATOM 2885 N N . PHE A 1 372 ? 24.448 8.073 -26.248 1.00 87.38 372 PHE A N 1
ATOM 2886 C CA . PHE A 1 372 ? 25.172 6.930 -25.697 1.00 87.38 372 PHE A CA 1
ATOM 2887 C C . PHE A 1 372 ? 26.685 7.172 -25.846 1.00 87.38 372 PHE A C 1
ATOM 2889 O O . PHE A 1 372 ? 27.185 7.131 -26.978 1.00 87.38 372 PHE A O 1
ATOM 2896 N N . PRO A 1 373 ? 27.439 7.463 -24.772 1.00 84.75 373 PRO A N 1
ATOM 2897 C CA . PRO A 1 373 ? 28.894 7.536 -24.828 1.00 84.75 373 PRO A CA 1
ATOM 2898 C C . PRO A 1 373 ? 29.495 6.155 -25.125 1.00 84.75 373 PRO A C 1
ATOM 2900 O O . PRO A 1 373 ? 30.305 6.041 -26.051 1.00 84.75 373 PRO A O 1
ATOM 2903 N N . TYR A 1 374 ? 29.030 5.114 -24.427 1.00 85.50 374 TYR A N 1
ATOM 2904 C CA . TYR A 1 374 ? 29.314 3.706 -24.705 1.00 85.50 374 TYR A CA 1
ATOM 2905 C C . TYR A 1 374 ? 28.025 2.876 -24.665 1.00 85.50 374 TYR A C 1
ATOM 2907 O O . TYR A 1 374 ? 27.261 2.943 -23.711 1.00 85.50 374 TYR A O 1
ATOM 2915 N N . ALA A 1 375 ? 27.772 2.085 -25.710 1.00 89.25 375 ALA A N 1
ATOM 2916 C CA . ALA A 1 375 ? 26.624 1.186 -25.739 1.00 89.25 375 ALA A CA 1
ATOM 2917 C C . ALA A 1 375 ? 26.969 -0.174 -26.343 1.00 89.25 375 ALA A C 1
ATOM 2919 O O . ALA A 1 375 ? 27.620 -0.259 -27.392 1.00 89.25 375 ALA A O 1
ATOM 2920 N N . ASN A 1 376 ? 26.460 -1.231 -25.711 1.00 91.88 376 ASN A N 1
ATOM 2921 C CA . ASN A 1 376 ? 26.595 -2.603 -26.172 1.00 91.88 376 ASN A CA 1
ATOM 2922 C C . ASN A 1 376 ? 25.349 -3.035 -26.937 1.00 91.88 376 ASN A C 1
ATOM 2924 O O . ASN A 1 376 ? 24.285 -3.184 -26.353 1.00 91.88 376 ASN A O 1
ATOM 2928 N N . PHE A 1 377 ? 25.492 -3.321 -28.227 1.00 94.44 377 PHE A N 1
ATOM 2929 C CA . PHE A 1 377 ? 24.435 -3.954 -29.027 1.00 94.44 377 PHE A CA 1
ATOM 2930 C C . PHE A 1 377 ? 24.859 -5.339 -29.542 1.00 94.44 377 PHE A C 1
ATOM 2932 O O . PHE A 1 377 ? 24.434 -5.805 -30.605 1.00 94.44 377 PHE A O 1
ATOM 2939 N N . THR A 1 378 ? 25.782 -6.001 -28.84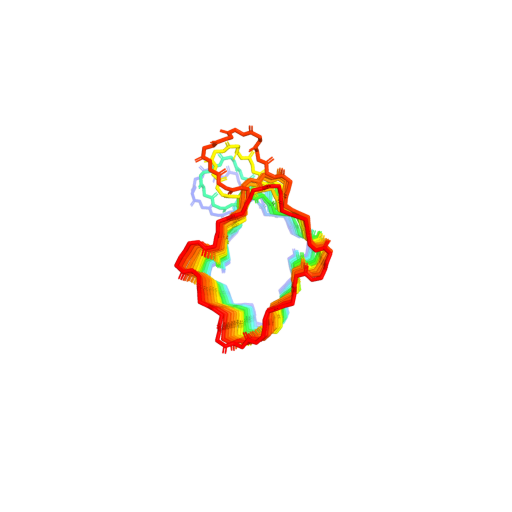1 1.00 95.19 378 THR A N 1
ATOM 2940 C CA . THR A 1 378 ? 26.273 -7.322 -29.240 1.00 95.19 378 THR A CA 1
ATOM 2941 C C . THR A 1 378 ? 25.133 -8.330 -29.153 1.00 95.19 378 THR A C 1
ATOM 2943 O O . THR A 1 378 ? 24.403 -8.376 -28.175 1.00 95.19 378 THR A O 1
ATOM 2946 N N . HIS A 1 379 ? 24.953 -9.139 -30.197 1.00 97.12 379 HIS A N 1
ATOM 2947 C CA . HIS A 1 379 ? 23.846 -10.100 -30.314 1.00 97.12 379 HIS A CA 1
ATOM 2948 C C . HIS A 1 379 ? 22.430 -9.488 -30.309 1.00 97.12 379 HIS A C 1
ATOM 2950 O O . HIS A 1 379 ? 21.463 -10.245 -30.397 1.00 97.12 379 HIS A O 1
ATOM 2956 N N . THR A 1 380 ? 22.284 -8.158 -30.295 1.00 97.94 380 THR A N 1
ATOM 2957 C CA . THR A 1 380 ? 20.973 -7.512 -30.390 1.00 97.94 380 THR A CA 1
ATOM 2958 C C . THR A 1 380 ? 20.332 -7.785 -31.750 1.00 97.94 380 THR A C 1
ATOM 2960 O O . THR A 1 380 ? 20.986 -7.714 -32.797 1.00 97.94 380 THR A O 1
ATOM 2963 N N . THR A 1 381 ? 19.031 -8.066 -31.756 1.00 98.38 381 THR A N 1
ATOM 2964 C CA . THR A 1 381 ? 18.253 -8.307 -32.976 1.00 98.38 381 THR A CA 1
ATOM 2965 C C . THR A 1 381 ? 17.202 -7.220 -33.183 1.00 98.38 381 THR A C 1
ATOM 2967 O O . THR A 1 381 ? 16.292 -7.082 -32.375 1.00 98.38 381 THR A O 1
ATOM 2970 N N . PHE A 1 382 ? 17.265 -6.515 -34.316 1.00 98.06 382 PHE A N 1
ATOM 2971 C CA . PHE A 1 382 ? 16.208 -5.609 -34.781 1.00 98.06 382 PHE A CA 1
ATOM 2972 C C . PHE A 1 382 ? 15.410 -6.285 -35.901 1.00 98.06 382 PHE A C 1
ATOM 2974 O O . PHE A 1 382 ? 15.932 -6.536 -36.989 1.00 98.06 382 PHE A O 1
ATOM 2981 N N . VAL A 1 383 ? 14.150 -6.632 -35.633 1.00 97.31 383 VAL A N 1
ATOM 2982 C CA . VAL A 1 383 ? 13.270 -7.317 -36.600 1.00 97.31 383 VAL A CA 1
ATOM 2983 C C . VAL A 1 383 ? 12.609 -6.324 -37.560 1.00 97.31 383 VAL A C 1
ATOM 2985 O O . VAL A 1 383 ? 12.324 -6.667 -38.711 1.00 97.31 383 VAL A O 1
ATOM 2988 N N . ARG A 1 384 ? 12.352 -5.100 -37.090 1.00 94.12 384 ARG A N 1
ATOM 2989 C CA . ARG A 1 384 ? 11.816 -3.975 -37.868 1.00 94.12 384 ARG A CA 1
ATOM 2990 C C . ARG A 1 384 ? 12.840 -2.843 -37.946 1.00 94.12 384 ARG A C 1
ATOM 2992 O O . ARG A 1 384 ? 13.976 -2.991 -37.507 1.00 94.12 384 ARG A O 1
ATOM 2999 N N . ASP A 1 385 ? 12.426 -1.736 -38.554 1.00 87.69 385 ASP A N 1
ATOM 3000 C CA . ASP A 1 385 ? 13.251 -0.541 -38.685 1.00 87.69 385 ASP A CA 1
ATOM 3001 C C . ASP A 1 385 ? 13.685 -0.019 -37.306 1.00 87.69 385 ASP A C 1
ATOM 3003 O O . ASP A 1 385 ? 12.872 0.081 -36.381 1.00 87.69 385 ASP A O 1
ATOM 3007 N N . ALA A 1 386 ? 14.967 0.330 -37.218 1.00 88.94 386 ALA A N 1
ATOM 3008 C CA . ALA A 1 386 ? 15.562 1.088 -36.129 1.00 88.94 386 ALA A CA 1
ATOM 3009 C C . ALA A 1 386 ? 16.005 2.452 -36.685 1.00 88.94 386 ALA A C 1
ATOM 3011 O O . ALA A 1 386 ? 16.616 2.487 -37.763 1.00 88.94 386 ALA A O 1
ATOM 3012 N N . ALA A 1 387 ? 15.646 3.544 -36.007 1.00 82.88 387 ALA A N 1
ATOM 3013 C CA . ALA A 1 387 ? 15.930 4.922 -36.425 1.00 82.88 387 ALA A CA 1
ATOM 3014 C C . ALA A 1 387 ? 16.947 5.608 -35.514 1.00 82.88 387 ALA A C 1
ATOM 3016 O O . ALA A 1 387 ? 16.817 5.444 -34.278 1.00 82.88 387 ALA A O 1
#

pLDDT: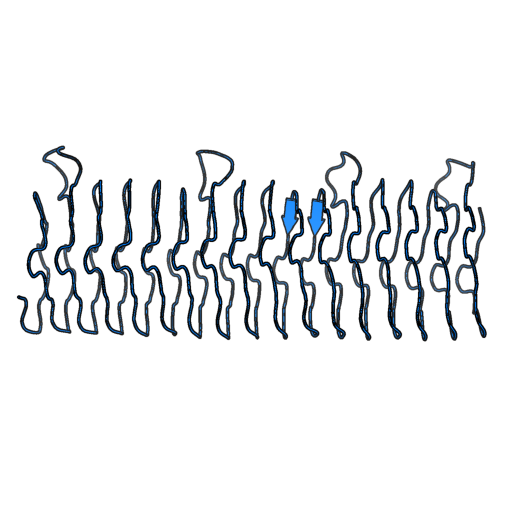 mean 94.14, std 10.17, range [48.84, 98.94]

Sequence (387 aa):
DAAFERATFAGVASFRGAEFDGGDNVRDDDVTFADAAFADEADFYCAEFEYANFEGAAFERPATFEATHFAGEGDFRDAAFRGEATFAEARFDDDATFEDAAFRDAASFLGVEFVGDYHEDDDAAFSRAVFDGEADFREIEFGQTGFDDARFRGPVSFQESLFGRARFEDAVCTESVDLSFTRFTEPVSFDGIAFESGVTADEARFESDASFAESAFEEGATFRGVEFQGGAHTVTDANFEAATFADSADFKLAEFRVADFSGAEFEGTALFERTVFEDDGTFRNAEFGASAVFSRSRFLEESDFSSCRFGGEAHFDELRFEKDSTFADAEFGGDATFRSAEFEGSANMHNDDASFEAATFRGKADFDKASFPYANFTHTTFVRDAA